Protein AF-0000000075576010 (afdb_homodimer)

Structure (mmCIF, N/CA/C/O backbone):
data_AF-0000000075576010-model_v1
#
loop_
_entity.id
_entity.type
_entity.pdbx_description
1 polymer 'Transcriptional regulator'
#
loop_
_atom_site.group_PDB
_atom_site.id
_atom_site.type_symbol
_atom_site.label_atom_id
_atom_site.label_alt_id
_atom_site.label_comp_id
_atom_site.label_asym_id
_atom_site.label_entity_id
_atom_site.label_seq_id
_atom_site.pdbx_PDB_ins_code
_atom_site.Cartn_x
_atom_site.Cartn_y
_atom_site.Cartn_z
_atom_site.occupancy
_atom_site.B_iso_or_equiv
_atom_site.auth_seq_id
_atom_site.auth_comp_id
_atom_site.auth_asym_id
_atom_site.auth_atom_id
_atom_site.pdbx_PDB_model_num
ATOM 1 N N . MET A 1 1 ? 35.625 12.258 17.938 1 44.53 1 MET A N 1
ATOM 2 C CA . MET A 1 1 ? 35.469 13.68 17.641 1 44.53 1 MET A CA 1
ATOM 3 C C . MET A 1 1 ? 34.75 13.867 16.281 1 44.53 1 MET A C 1
ATOM 5 O O . MET A 1 1 ? 34 14.805 16.109 1 44.53 1 MET A O 1
ATOM 9 N N . SER A 1 2 ? 35.25 13.086 15.227 1 54.44 2 SER A N 1
ATOM 10 C CA . SER A 1 2 ? 34.844 13.023 13.82 1 54.44 2 SER A CA 1
ATOM 11 C C . SER A 1 2 ? 33.406 12.539 13.68 1 54.44 2 SER A C 1
ATOM 13 O O . SER A 1 2 ? 32.656 13.023 12.828 1 54.44 2 SER A O 1
ATOM 15 N N . ASP A 1 3 ? 33.062 11.555 14.578 1 61.44 3 ASP A N 1
ATOM 16 C CA . ASP A 1 3 ? 31.766 10.906 14.555 1 61.44 3 ASP A CA 1
ATOM 17 C C . ASP A 1 3 ? 30.656 11.891 14.906 1 61.44 3 ASP A C 1
ATOM 19 O O . ASP A 1 3 ? 29.562 11.836 14.328 1 61.44 3 ASP A O 1
ATOM 23 N N . VAL A 1 4 ? 31.062 12.898 15.547 1 81.44 4 VAL A N 1
ATOM 24 C CA . VAL A 1 4 ? 30.125 13.891 16.094 1 81.44 4 VAL A CA 1
ATOM 25 C C . VAL A 1 4 ? 29.875 14.984 15.055 1 81.44 4 VAL A C 1
ATOM 27 O O . VAL A 1 4 ? 28.75 15.484 14.93 1 81.44 4 VAL A O 1
ATOM 30 N N . LEU A 1 5 ? 30.922 15.133 14.172 1 90.31 5 LEU A N 1
ATOM 31 C CA . LEU A 1 5 ? 30.797 16.266 13.273 1 90.31 5 LEU A CA 1
ATOM 32 C C . LEU A 1 5 ? 29.812 15.977 12.156 1 90.31 5 LEU A C 1
ATOM 34 O O . LEU A 1 5 ? 29 16.828 11.789 1 90.31 5 LEU A O 1
ATOM 38 N N . TYR A 1 6 ? 29.891 14.773 11.609 1 93.25 6 TYR A N 1
ATOM 39 C CA . TYR A 1 6 ? 28.984 14.453 10.516 1 93.25 6 TYR A CA 1
ATOM 40 C C . TYR A 1 6 ? 27.531 14.531 10.969 1 93.25 6 TYR A C 1
ATOM 42 O O . TYR A 1 6 ? 26.656 14.953 10.211 1 93.25 6 TYR A O 1
ATOM 50 N N . LEU A 1 7 ? 27.281 14.148 12.164 1 94.44 7 LEU A N 1
ATOM 51 C CA . LEU A 1 7 ? 25.922 14.219 12.695 1 94.44 7 LEU A CA 1
ATOM 52 C C . LEU A 1 7 ? 25.469 15.672 12.828 1 94.44 7 LEU A C 1
ATOM 54 O O . LEU A 1 7 ? 24.297 15.977 12.609 1 94.44 7 LEU A O 1
ATOM 58 N N . ALA A 1 8 ? 26.406 16.469 13.227 1 95.62 8 ALA A N 1
ATOM 59 C CA . ALA A 1 8 ? 26.094 17.891 13.336 1 95.62 8 ALA A CA 1
ATOM 60 C C . ALA A 1 8 ? 25.734 18.469 11.969 1 95.62 8 ALA A C 1
ATOM 62 O O . ALA A 1 8 ? 24.828 19.297 11.859 1 95.62 8 ALA A O 1
ATOM 63 N N . ILE A 1 9 ? 26.438 18.094 11.031 1 96.56 9 ILE A N 1
ATOM 64 C CA . ILE A 1 9 ? 26.172 18.562 9.672 1 96.56 9 ILE A CA 1
ATOM 65 C C . ILE A 1 9 ? 24.812 18.047 9.211 1 96.56 9 ILE A C 1
ATOM 67 O O . ILE A 1 9 ? 24.016 18.797 8.625 1 96.56 9 ILE A O 1
ATOM 71 N N . VAL A 1 10 ? 24.547 16.781 9.461 1 96.06 10 VAL A N 1
ATOM 72 C CA . VAL A 1 10 ? 23.25 16.203 9.133 1 96.06 10 VAL A CA 1
ATOM 73 C C . VAL A 1 10 ? 22.141 17.031 9.773 1 96.06 10 VAL A C 1
ATOM 75 O O . VAL A 1 10 ? 21.172 17.406 9.109 1 96.06 10 VAL A O 1
ATOM 78 N N . ALA A 1 11 ? 22.328 17.328 11.039 1 95.56 11 ALA A N 1
ATOM 79 C CA . ALA A 1 11 ? 21.328 18.094 11.773 1 95.56 11 ALA A CA 1
ATOM 80 C C . ALA A 1 11 ? 21.125 19.469 11.148 1 95.56 11 ALA A C 1
ATOM 82 O O . ALA A 1 11 ? 20 19.953 11.023 1 95.56 11 ALA A O 1
ATOM 83 N N . SER A 1 12 ? 22.188 20.062 10.828 1 96.31 12 SER A N 1
ATOM 84 C CA . SER A 1 12 ? 22.141 21.391 10.227 1 96.31 12 SER A CA 1
ATOM 85 C C . SER A 1 12 ? 21.375 21.375 8.906 1 96.31 12 SER A C 1
ATOM 87 O O . SER A 1 12 ? 20.484 22.203 8.688 1 96.31 12 SER A O 1
ATOM 89 N N . LEU A 1 13 ? 21.719 20.453 8.102 1 96.44 13 LEU A N 1
ATOM 90 C CA . LEU A 1 13 ? 21.078 20.375 6.789 1 96.44 13 LEU A CA 1
ATOM 91 C C . LEU A 1 13 ? 19.609 20 6.926 1 96.44 13 LEU A C 1
ATOM 93 O O . LEU A 1 13 ? 18.75 20.531 6.215 1 96.44 13 LEU A O 1
ATOM 97 N N . LYS A 1 14 ? 19.328 19.094 7.797 1 94.5 14 LYS A N 1
ATOM 98 C CA . LYS A 1 14 ? 17.938 18.75 8.062 1 94.5 14 LYS A CA 1
ATOM 99 C C . LYS A 1 14 ? 17.141 19.969 8.508 1 94.5 14 LYS A C 1
ATOM 101 O O . LYS A 1 14 ? 16 20.172 8.07 1 94.5 14 LYS A O 1
ATOM 106 N N . ASP A 1 15 ? 17.75 20.719 9.32 1 94.56 15 ASP A N 1
ATOM 107 C CA . ASP A 1 15 ? 17.109 21.922 9.812 1 94.56 15 ASP A CA 1
ATOM 108 C C . ASP A 1 15 ? 16.781 22.891 8.664 1 94.56 15 ASP A C 1
ATOM 110 O O . ASP A 1 15 ? 15.703 23.469 8.625 1 94.56 15 ASP A O 1
ATOM 114 N N . LYS A 1 16 ? 17.719 23 7.789 1 95.25 16 LYS A N 1
ATOM 115 C CA . LYS A 1 16 ? 17.5 23.859 6.629 1 95.25 16 LYS A CA 1
ATOM 116 C C . LYS A 1 16 ? 16.328 23.344 5.785 1 95.25 16 LYS A C 1
ATOM 118 O O . LYS A 1 16 ? 15.539 24.141 5.262 1 95.25 16 LYS A O 1
ATOM 123 N N . ILE A 1 17 ? 16.188 22.094 5.676 1 93.5 17 ILE A N 1
ATOM 124 C CA . ILE A 1 17 ? 15.117 21.469 4.898 1 93.5 17 ILE A CA 1
ATOM 125 C C . ILE A 1 17 ? 13.789 21.656 5.625 1 93.5 17 ILE A C 1
ATOM 127 O O . ILE A 1 17 ? 12.797 22.078 5.023 1 93.5 17 ILE A O 1
ATOM 131 N N . LEU A 1 18 ? 13.805 21.469 6.906 1 90 18 LEU A N 1
ATOM 132 C CA . LEU A 1 18 ? 12.594 21.516 7.711 1 90 18 LEU A CA 1
ATOM 133 C C . LEU A 1 18 ? 12.07 22.953 7.816 1 90 18 LEU A C 1
ATOM 135 O O . LEU A 1 18 ? 10.859 23.172 7.906 1 90 18 LEU A O 1
ATOM 139 N N . LYS A 1 19 ? 12.977 23.875 7.758 1 90.56 19 LYS A N 1
ATOM 140 C CA . LYS A 1 19 ? 12.602 25.281 7.859 1 90.56 19 LYS A CA 1
ATOM 141 C C . LYS A 1 19 ? 12.352 25.891 6.48 1 90.56 19 LYS A C 1
ATOM 143 O O . LYS A 1 19 ? 12.188 27.109 6.352 1 90.56 19 LYS A O 1
ATOM 148 N N . SER A 1 20 ? 12.414 25.078 5.496 1 89.25 20 SER A N 1
ATOM 149 C CA . SER A 1 20 ? 12.102 25.438 4.117 1 89.25 20 SER A CA 1
ATOM 150 C C . SER A 1 20 ? 13.148 26.391 3.547 1 89.25 20 SER A C 1
ATOM 152 O O . SER A 1 20 ? 12.859 27.141 2.611 1 89.25 20 SER A O 1
ATOM 154 N N . GLN A 1 21 ? 14.234 26.438 4.191 1 93.25 21 GLN A N 1
ATOM 155 C CA . GLN A 1 21 ? 15.352 27.141 3.568 1 93.25 21 GLN A CA 1
ATOM 156 C C . GLN A 1 21 ? 15.867 26.375 2.35 1 93.25 21 GLN A C 1
ATOM 158 O O . GLN A 1 21 ? 16.328 26.984 1.385 1 93.25 21 GLN A O 1
ATOM 163 N N . LEU A 1 22 ? 15.859 25.125 2.473 1 94.25 22 LEU A N 1
ATOM 164 C CA . LEU A 1 22 ? 16 24.203 1.356 1 94.25 22 LEU A CA 1
ATOM 165 C C . LEU A 1 22 ? 14.68 23.531 1.029 1 94.25 22 LEU A C 1
ATOM 167 O O . LEU A 1 22 ? 14.148 22.766 1.838 1 94.25 22 LEU A O 1
ATOM 171 N N . LYS A 1 23 ? 14.195 23.781 -0.132 1 91.75 23 LYS A N 1
ATOM 172 C CA . LYS A 1 23 ? 12.883 23.266 -0.519 1 91.75 23 LYS A CA 1
ATOM 173 C C . LYS A 1 23 ? 13.016 21.984 -1.332 1 91.75 23 LYS A C 1
ATOM 175 O O . LYS A 1 23 ? 14.062 21.734 -1.933 1 91.75 23 LYS A O 1
ATOM 180 N N . PRO A 1 24 ? 11.945 21.234 -1.311 1 90.19 24 PRO A N 1
ATOM 181 C CA . PRO A 1 24 ? 11.977 20.047 -2.17 1 90.19 24 PRO A CA 1
ATOM 182 C C . PRO A 1 24 ? 12.383 20.375 -3.605 1 90.19 24 PRO A C 1
ATOM 184 O O . PRO A 1 24 ? 11.859 21.312 -4.199 1 90.19 24 PRO A O 1
ATOM 187 N N . GLY A 1 25 ? 13.305 19.641 -4.039 1 91.69 25 GLY A N 1
ATOM 188 C CA . GLY A 1 25 ? 13.781 19.844 -5.398 1 91.69 25 GLY A CA 1
ATOM 189 C C . GLY A 1 25 ? 15.031 20.703 -5.477 1 91.69 25 GLY A C 1
ATOM 190 O O . GLY A 1 25 ? 15.719 20.719 -6.496 1 91.69 25 GLY A O 1
ATOM 191 N N . ASP A 1 26 ? 15.32 21.391 -4.473 1 95.12 26 ASP A N 1
ATOM 192 C CA . ASP A 1 26 ? 16.484 22.266 -4.469 1 95.12 26 ASP A CA 1
ATOM 193 C C . ASP A 1 26 ? 17.781 21.453 -4.527 1 95.12 26 ASP A C 1
ATOM 195 O O . ASP A 1 26 ? 17.859 20.375 -3.953 1 95.12 26 ASP A O 1
ATOM 199 N N . MET A 1 27 ? 18.812 22.016 -5.133 1 96.25 27 MET A N 1
ATOM 200 C CA . MET A 1 27 ? 20.156 21.438 -5.137 1 96.25 27 MET A CA 1
ATOM 201 C C . MET A 1 27 ? 20.938 21.906 -3.92 1 96.25 27 MET A C 1
ATOM 203 O O . MET A 1 27 ? 20.922 23.094 -3.578 1 96.25 27 MET A O 1
ATOM 207 N N . LEU A 1 28 ? 21.562 20.984 -3.303 1 97.44 28 LEU A N 1
ATOM 208 C CA . LEU A 1 28 ? 22.469 21.344 -2.227 1 97.44 28 LEU A CA 1
ATOM 209 C C . LEU A 1 28 ? 23.766 21.938 -2.783 1 97.44 28 LEU A C 1
ATOM 211 O O . LEU A 1 28 ? 24.094 21.734 -3.953 1 97.44 28 LEU A O 1
ATOM 215 N N . ASN A 1 29 ? 24.406 22.609 -1.889 1 96.31 29 ASN A N 1
ATOM 216 C CA . ASN A 1 29 ? 25.75 23.047 -2.236 1 96.31 29 ASN A CA 1
ATOM 217 C C . ASN A 1 29 ? 26.656 21.875 -2.588 1 96.31 29 ASN A C 1
ATOM 219 O O . ASN A 1 29 ? 26.438 20.766 -2.113 1 96.31 29 ASN A O 1
ATOM 223 N N . SER A 1 30 ? 27.625 22.172 -3.402 1 95.62 30 SER A N 1
ATOM 224 C CA . SER A 1 30 ? 28.578 21.125 -3.777 1 95.62 30 SER A CA 1
ATOM 225 C C . SER A 1 30 ? 29.312 20.578 -2.557 1 95.62 30 SER A C 1
ATOM 227 O O . SER A 1 30 ? 29.359 21.234 -1.515 1 95.62 30 SER A O 1
ATOM 229 N N . GLU A 1 31 ? 29.859 19.391 -2.74 1 95.81 31 GLU A N 1
ATOM 230 C CA . GLU A 1 31 ? 30.625 18.812 -1.652 1 95.81 31 GLU A CA 1
ATOM 231 C C . GLU A 1 31 ? 31.766 19.734 -1.219 1 95.81 31 GLU A C 1
ATOM 233 O O . GLU A 1 31 ? 32 19.906 -0.023 1 95.81 31 GLU A O 1
ATOM 238 N N . THR A 1 32 ? 32.438 20.391 -2.197 1 95.94 32 THR A N 1
ATOM 239 C CA . THR A 1 32 ? 33.531 21.312 -1.904 1 95.94 32 THR A CA 1
ATOM 240 C C . THR A 1 32 ? 33 22.516 -1.105 1 95.94 32 THR A C 1
ATOM 242 O O . THR A 1 32 ? 33.625 22.906 -0.116 1 95.94 32 THR A O 1
ATOM 245 N N . SER A 1 33 ? 31.953 23.094 -1.519 1 97.25 33 SER A N 1
ATOM 246 C CA . SER A 1 33 ? 31.359 24.234 -0.817 1 97.25 33 SER A CA 1
ATOM 247 C C . SER A 1 33 ? 30.953 23.844 0.6 1 97.25 33 SER A C 1
ATOM 249 O O . SER A 1 33 ? 31.156 24.625 1.54 1 97.25 33 SER A O 1
ATOM 251 N N . LEU A 1 34 ? 30.344 22.688 0.736 1 97.5 34 LEU A N 1
ATOM 252 C CA . LEU A 1 34 ? 29.938 22.203 2.053 1 97.5 34 LEU A CA 1
ATOM 253 C C . LEU A 1 34 ? 31.141 22 2.963 1 97.5 34 LEU A C 1
ATOM 255 O O . LEU A 1 34 ? 31.062 22.266 4.164 1 97.5 34 LEU A O 1
ATOM 259 N N . MET A 1 35 ? 32.219 21.438 2.359 1 97.19 35 MET A N 1
ATOM 260 C CA . MET A 1 35 ? 33.438 21.297 3.121 1 97.19 35 MET A CA 1
ATOM 261 C C . MET A 1 35 ? 33.875 22.625 3.727 1 97.19 35 MET A C 1
ATOM 263 O O . MET A 1 35 ? 34.219 22.688 4.902 1 97.19 35 MET A O 1
ATOM 267 N N . ASN A 1 36 ? 33.812 23.688 2.932 1 97.44 36 ASN A N 1
ATOM 268 C CA . ASN A 1 36 ? 34.188 25.016 3.395 1 97.44 36 ASN A CA 1
ATOM 269 C C . ASN A 1 36 ? 33.188 25.547 4.43 1 97.44 36 ASN A C 1
ATOM 271 O O . ASN A 1 36 ? 33.594 26.094 5.453 1 97.44 36 ASN A O 1
ATOM 275 N N . GLU A 1 37 ? 31.953 25.359 4.191 1 96.44 37 GLU A N 1
ATOM 276 C CA . GLU A 1 37 ? 30.891 25.875 5.059 1 96.44 37 GLU A CA 1
ATOM 277 C C . GLU A 1 37 ? 30.969 25.25 6.445 1 96.44 37 GLU A C 1
ATOM 279 O O . GLU A 1 37 ? 30.75 25.922 7.453 1 96.44 37 GLU A O 1
ATOM 284 N N . TYR A 1 38 ? 31.312 23.969 6.441 1 96.56 38 TYR A N 1
ATOM 285 C CA . TYR A 1 38 ? 31.234 23.25 7.715 1 96.56 38 TYR A CA 1
ATOM 286 C C . TYR A 1 38 ? 32.625 22.938 8.234 1 96.56 38 TYR A C 1
ATOM 288 O O . TYR A 1 38 ? 32.781 22.281 9.273 1 96.56 38 TYR A O 1
ATOM 296 N N . SER A 1 39 ? 33.656 23.328 7.508 1 96.25 39 SER A N 1
ATOM 297 C CA . SER A 1 39 ? 35.031 23.031 7.883 1 96.25 39 SER A CA 1
ATOM 298 C C . SER A 1 39 ? 35.25 21.547 8.188 1 96.25 39 SER A C 1
ATOM 300 O O . SER A 1 39 ? 35.75 21.188 9.25 1 96.25 39 SER A O 1
ATOM 302 N N . ALA A 1 40 ? 34.844 20.781 7.246 1 96.5 40 ALA A N 1
ATOM 303 C CA . ALA A 1 40 ? 34.875 19.328 7.402 1 96.5 40 ALA A CA 1
ATOM 304 C C . ALA A 1 40 ? 35.562 18.672 6.195 1 96.5 40 ALA A C 1
ATOM 306 O O . ALA A 1 40 ? 35.562 19.25 5.105 1 96.5 40 ALA A O 1
ATOM 307 N N . SER A 1 41 ? 36.031 17.547 6.41 1 95.38 41 SER A N 1
ATOM 308 C CA . SER A 1 41 ? 36.688 16.797 5.344 1 95.38 41 SER A CA 1
ATOM 309 C C . SER A 1 41 ? 35.656 16.219 4.363 1 95.38 41 SER A C 1
ATOM 311 O O . SER A 1 41 ? 34.469 16.188 4.66 1 95.38 41 SER A O 1
ATOM 313 N N . ARG A 1 42 ? 36.219 15.812 3.184 1 94.56 42 ARG A N 1
ATOM 314 C CA . ARG A 1 42 ? 35.375 15.195 2.164 1 94.56 42 ARG A CA 1
ATOM 315 C C . ARG A 1 42 ? 34.719 13.938 2.697 1 94.56 42 ARG A C 1
ATOM 317 O O . ARG A 1 42 ? 33.531 13.688 2.42 1 94.56 42 ARG A O 1
ATOM 324 N N . MET A 1 43 ? 35.406 13.234 3.404 1 93.94 43 MET A N 1
ATOM 325 C CA . MET A 1 43 ? 34.875 11.984 3.955 1 93.94 43 MET A CA 1
ATOM 326 C C . MET A 1 43 ? 33.719 12.266 4.914 1 93.94 43 MET A C 1
ATOM 328 O O . MET A 1 43 ? 32.719 11.547 4.902 1 93.94 43 MET A O 1
ATOM 332 N N . THR A 1 44 ? 33.844 13.234 5.707 1 94.19 44 THR A N 1
ATOM 333 C CA . THR A 1 44 ? 32.812 13.617 6.668 1 94.19 44 THR A CA 1
ATOM 334 C C . THR A 1 44 ? 31.547 14.102 5.949 1 94.19 44 THR A C 1
ATOM 336 O O . THR A 1 44 ? 30.438 13.695 6.293 1 94.19 44 THR A O 1
ATOM 339 N N . ILE A 1 45 ? 31.766 14.961 4.949 1 96.25 45 ILE A N 1
ATOM 340 C CA . ILE A 1 45 ? 30.641 15.484 4.172 1 96.25 45 ILE A CA 1
ATOM 341 C C . ILE A 1 45 ? 29.906 14.328 3.5 1 96.25 45 ILE A C 1
ATOM 343 O O . ILE A 1 45 ? 28.672 14.25 3.559 1 96.25 45 ILE A O 1
ATOM 347 N N . ARG A 1 46 ? 30.641 13.438 2.984 1 92.75 46 ARG A N 1
ATOM 348 C CA . ARG A 1 46 ? 30.031 12.312 2.281 1 92.75 46 ARG A CA 1
ATOM 349 C C . ARG A 1 46 ? 29.25 11.422 3.244 1 92.75 46 ARG A C 1
ATOM 351 O O . ARG A 1 46 ? 28.188 10.906 2.898 1 92.75 46 ARG A O 1
ATOM 358 N N . LYS A 1 47 ? 29.766 11.234 4.34 1 92.75 47 LYS A N 1
ATOM 359 C CA . LYS A 1 47 ? 29.047 10.469 5.355 1 92.75 47 LYS A CA 1
ATOM 360 C C . LYS A 1 47 ? 27.719 11.141 5.715 1 92.75 47 LYS A C 1
ATOM 362 O O . LYS A 1 47 ? 26.688 10.477 5.855 1 92.75 47 LYS A O 1
ATOM 367 N N . SER A 1 48 ? 27.812 12.438 5.875 1 95.94 48 SER A N 1
ATOM 368 C CA . SER A 1 48 ? 26.625 13.195 6.195 1 95.94 48 SER A CA 1
ATOM 369 C C . SER A 1 48 ? 25.578 13.086 5.086 1 95.94 48 SER A C 1
ATOM 371 O O . SER A 1 48 ? 24.406 12.836 5.355 1 95.94 48 SER A O 1
ATOM 373 N N . LEU A 1 49 ? 26.062 13.242 3.934 1 95.12 49 LEU A N 1
ATOM 374 C CA . LEU A 1 49 ? 25.156 13.195 2.785 1 95.12 49 LEU A CA 1
ATOM 375 C C . LEU A 1 49 ? 24.578 11.797 2.609 1 95.12 49 LEU A C 1
ATOM 377 O O . LEU A 1 49 ? 23.406 11.648 2.248 1 95.12 49 LEU A O 1
ATOM 381 N N . SER A 1 50 ? 25.359 10.852 2.877 1 89.62 50 SER A N 1
ATOM 382 C CA . SER A 1 50 ? 24.875 9.469 2.801 1 89.62 50 SER A CA 1
ATOM 383 C C . SER A 1 50 ? 23.766 9.211 3.814 1 89.62 50 SER A C 1
ATOM 385 O O . SER A 1 50 ? 22.766 8.594 3.486 1 89.62 50 SER A O 1
ATOM 387 N N . LEU A 1 51 ? 23.984 9.703 4.953 1 89.75 51 LEU A N 1
ATOM 388 C CA . LEU A 1 51 ? 22.969 9.516 5.988 1 89.75 51 LEU A CA 1
ATOM 389 C C . LEU A 1 51 ? 21.688 10.234 5.617 1 89.75 51 LEU A C 1
ATOM 391 O O . LEU A 1 51 ? 20.594 9.68 5.77 1 89.75 51 LEU A O 1
ATOM 395 N N . LEU A 1 52 ? 21.797 11.453 5.152 1 93.56 52 LEU A N 1
ATOM 396 C CA . LEU A 1 52 ? 20.641 12.219 4.734 1 93.56 52 LEU A CA 1
ATOM 397 C C . LEU A 1 52 ? 19.875 11.5 3.623 1 93.56 52 LEU A C 1
ATOM 399 O O . LEU A 1 52 ? 18.641 11.5 3.604 1 93.56 52 LEU A O 1
ATOM 403 N N . SER A 1 53 ? 20.641 10.938 2.768 1 90.75 53 SER A N 1
ATOM 404 C CA . SER A 1 53 ? 20.047 10.195 1.663 1 90.75 53 SER A CA 1
ATOM 405 C C . SER A 1 53 ? 19.328 8.945 2.162 1 90.75 53 SER A C 1
ATOM 407 O O . SER A 1 53 ? 18.188 8.68 1.768 1 90.75 53 SER A O 1
ATOM 409 N N . ASN A 1 54 ? 19.969 8.312 3.006 1 83.31 54 ASN A N 1
ATOM 410 C CA . ASN A 1 54 ? 19.391 7.105 3.572 1 83.31 54 ASN A CA 1
ATOM 411 C C . ASN A 1 54 ? 18.094 7.414 4.324 1 83.31 54 ASN A C 1
ATOM 413 O O . ASN A 1 54 ? 17.156 6.605 4.32 1 83.31 54 ASN A O 1
ATOM 417 N N . GLU A 1 55 ? 18.109 8.531 4.875 1 86.06 55 GLU A N 1
ATOM 418 C CA . GLU A 1 55 ? 16.938 8.906 5.66 1 86.06 55 GLU A CA 1
ATOM 419 C C . GLU A 1 55 ? 15.852 9.516 4.773 1 86.06 55 GLU A C 1
ATOM 421 O O . GLU A 1 55 ? 14.758 9.844 5.254 1 86.06 55 GLU A O 1
ATOM 426 N N . GLY A 1 56 ? 16.188 9.758 3.537 1 88.69 56 GLY A N 1
ATOM 427 C CA . GLY A 1 56 ? 15.172 10.164 2.58 1 88.69 56 GLY A CA 1
ATOM 428 C C . GLY A 1 56 ? 15.047 11.672 2.439 1 88.69 56 GLY A C 1
ATOM 429 O O . GLY A 1 56 ? 14.062 12.172 1.895 1 88.69 56 GLY A O 1
ATOM 430 N N . TYR A 1 57 ? 15.984 12.375 2.938 1 92.44 57 TYR A N 1
ATOM 431 C CA . TYR A 1 57 ? 15.914 13.828 2.861 1 92.44 57 TYR A CA 1
ATOM 432 C C . TYR A 1 57 ? 16.438 14.336 1.525 1 92.44 57 TYR A C 1
ATOM 434 O O . TYR A 1 57 ? 15.969 15.344 0.999 1 92.44 57 TYR A O 1
ATOM 442 N N . ILE A 1 58 ? 17.438 13.609 1.011 1 94.12 58 ILE A N 1
ATOM 443 C CA . ILE A 1 58 ? 18.047 14.047 -0.244 1 94.12 58 ILE A CA 1
ATOM 444 C C . ILE A 1 58 ? 18.281 12.844 -1.147 1 94.12 58 ILE A C 1
ATOM 446 O O . ILE A 1 58 ? 18.125 11.695 -0.721 1 94.12 58 ILE A O 1
ATOM 450 N N . TYR A 1 59 ? 18.562 13.125 -2.375 1 90.5 59 TYR A N 1
ATOM 451 C CA . TYR A 1 59 ? 19.016 12.117 -3.322 1 90.5 59 TYR A CA 1
ATOM 452 C C . TYR A 1 59 ? 20.141 12.664 -4.195 1 90.5 59 TYR A C 1
ATOM 454 O O . TYR A 1 59 ? 20.25 13.875 -4.395 1 90.5 59 TYR A O 1
ATOM 462 N N . SER A 1 60 ? 20.953 11.727 -4.66 1 91.12 60 SER A N 1
ATOM 463 C CA . SER A 1 60 ? 22.125 12.109 -5.434 1 91.12 60 SER A CA 1
ATOM 464 C C . SER A 1 60 ? 21.938 11.789 -6.914 1 91.12 60 SER A C 1
ATOM 466 O O . SER A 1 60 ? 21.391 10.742 -7.266 1 91.12 60 SER A O 1
ATOM 468 N N . VAL A 1 61 ? 22.328 12.672 -7.676 1 87.25 61 VAL A N 1
ATOM 469 C CA . VAL A 1 61 ? 22.391 12.445 -9.117 1 87.25 61 VAL A CA 1
ATOM 470 C C . VAL A 1 61 ? 23.844 12.508 -9.586 1 87.25 61 VAL A C 1
ATOM 472 O O . VAL A 1 61 ? 24.5 13.539 -9.461 1 87.25 61 VAL A O 1
ATOM 475 N N . PRO A 1 62 ? 24.266 11.359 -10.062 1 83.25 62 PRO A N 1
ATOM 476 C CA . PRO A 1 62 ? 25.656 11.336 -10.523 1 83.25 62 PRO A CA 1
ATOM 477 C C . PRO A 1 62 ? 25.969 12.469 -11.5 1 83.25 62 PRO A C 1
ATOM 479 O O . PRO A 1 62 ? 25.203 12.719 -12.438 1 83.25 62 PRO A O 1
ATOM 482 N N . GLY A 1 63 ? 27.078 13.031 -11.242 1 85.94 63 GLY A N 1
ATOM 483 C CA . GLY A 1 63 ? 27.578 14.078 -12.125 1 85.94 63 GLY A CA 1
ATOM 484 C C . GLY A 1 63 ? 26.844 15.398 -11.953 1 85.94 63 GLY A C 1
ATOM 485 O O . GLY A 1 63 ? 27.219 16.406 -12.57 1 85.94 63 GLY A O 1
ATOM 486 N N . LYS A 1 64 ? 25.828 15.5 -11.227 1 90.5 64 LYS A N 1
ATOM 487 C CA . LYS A 1 64 ? 25.047 16.734 -11.062 1 90.5 64 LYS A CA 1
ATOM 488 C C . LYS A 1 64 ? 25.125 17.234 -9.625 1 90.5 64 LYS A C 1
ATOM 490 O O . LYS A 1 64 ? 25.516 18.375 -9.375 1 90.5 64 LYS A O 1
ATOM 495 N N . GLY A 1 65 ? 24.797 16.312 -8.68 1 94.12 65 GLY A N 1
ATOM 496 C CA . GLY A 1 65 ? 24.859 16.75 -7.293 1 94.12 65 GLY A CA 1
ATOM 497 C C . GLY A 1 65 ? 23.781 16.125 -6.422 1 94.12 65 GLY A C 1
ATOM 498 O O . GLY A 1 65 ? 23.25 15.07 -6.754 1 94.12 65 GLY A O 1
ATOM 499 N N . ASN A 1 66 ? 23.594 16.75 -5.207 1 96.12 66 ASN A N 1
ATOM 500 C CA . ASN A 1 66 ? 22.594 16.297 -4.242 1 96.12 66 ASN A CA 1
ATOM 501 C C . ASN A 1 66 ? 21.375 17.219 -4.23 1 96.12 66 ASN A C 1
ATOM 503 O O . ASN A 1 66 ? 21.516 18.438 -4.285 1 96.12 66 ASN A O 1
ATOM 507 N N . PHE A 1 67 ? 20.25 16.625 -4.18 1 96.12 67 PHE A N 1
ATOM 508 C CA . PHE A 1 67 ? 19 17.375 -4.238 1 96.12 67 PHE A CA 1
ATOM 509 C C . PHE A 1 67 ? 18.094 17 -3.076 1 96.12 67 PHE A C 1
ATOM 511 O O . PHE A 1 67 ? 18.094 15.859 -2.619 1 96.12 67 PHE A O 1
ATOM 518 N N . VAL A 1 68 ? 17.281 17.984 -2.645 1 95.25 68 VAL A N 1
ATOM 519 C CA . VAL A 1 68 ? 16.281 17.688 -1.615 1 95.25 68 VAL A CA 1
ATOM 520 C C . VAL A 1 68 ? 15.156 16.844 -2.211 1 95.25 68 VAL A C 1
ATOM 522 O O . VAL A 1 68 ? 14.648 17.156 -3.287 1 95.25 68 VAL A O 1
ATOM 525 N N . CYS A 1 69 ? 14.758 15.812 -1.522 1 92.62 69 CYS A N 1
ATOM 526 C CA . CYS A 1 69 ? 13.688 14.93 -1.973 1 92.62 69 CYS A CA 1
ATOM 527 C C . CYS A 1 69 ? 12.344 15.656 -1.964 1 92.62 69 CYS A C 1
ATOM 529 O O . CYS A 1 69 ? 12.164 16.625 -1.229 1 92.62 69 CYS A O 1
ATOM 531 N N . LYS A 1 70 ? 11.492 15.195 -2.871 1 89.25 70 LYS A N 1
ATOM 532 C CA . LYS A 1 70 ? 10.102 15.641 -2.908 1 89.25 70 LYS A CA 1
ATOM 533 C C . LYS A 1 70 ? 9.156 14.547 -2.414 1 89.25 70 LYS A C 1
ATOM 535 O O . LYS A 1 70 ? 8.711 13.703 -3.197 1 89.25 70 LYS A O 1
ATOM 540 N N . PRO A 1 71 ? 8.836 14.5 -1.148 1 87.69 71 PRO A N 1
ATOM 541 C CA . PRO A 1 71 ? 7.93 13.469 -0.648 1 87.69 71 PRO A CA 1
ATOM 542 C C . PRO A 1 71 ? 6.562 13.508 -1.32 1 87.69 71 PRO A C 1
ATOM 544 O O . PRO A 1 71 ? 6.082 14.578 -1.69 1 87.69 71 PRO A O 1
ATOM 547 N N . GLU A 1 72 ? 5.996 12.367 -1.566 1 87.56 72 GLU A N 1
ATOM 548 C CA . GLU A 1 72 ? 4.637 12.266 -2.078 1 87.56 72 GLU A CA 1
ATOM 549 C C . GLU A 1 72 ? 3.611 12.406 -0.956 1 87.56 72 GLU A C 1
ATOM 551 O O . GLU A 1 72 ? 3.131 11.406 -0.418 1 87.56 72 GLU A O 1
ATOM 556 N N . VAL A 1 73 ? 3.129 13.508 -0.752 1 89.5 73 VAL A N 1
ATOM 557 C CA . VAL A 1 73 ? 2.312 13.789 0.425 1 89.5 73 VAL A CA 1
ATOM 558 C C . VAL A 1 73 ? 0.878 13.328 0.182 1 89.5 73 VAL A C 1
ATOM 560 O O . VAL A 1 73 ? 0.097 13.188 1.126 1 89.5 73 VAL A O 1
ATOM 563 N N . ASP A 1 74 ? 0.501 13.016 -1.028 1 89.69 74 ASP A N 1
ATOM 564 C CA . ASP A 1 74 ? -0.881 12.688 -1.363 1 89.69 74 ASP A CA 1
ATOM 565 C C . ASP A 1 74 ? -1.074 11.18 -1.491 1 89.69 74 ASP A C 1
ATOM 567 O O . ASP A 1 74 ? -2.16 10.719 -1.847 1 89.69 74 ASP A O 1
ATOM 571 N N . ILE A 1 75 ? -0.06 10.492 -1.19 1 90.5 75 ILE A N 1
ATOM 572 C CA . ILE A 1 75 ? -0.124 9.062 -1.437 1 90.5 75 ILE A CA 1
ATOM 573 C C . ILE A 1 75 ? -0.066 8.305 -0.11 1 90.5 75 ILE A C 1
ATOM 575 O O . ILE A 1 75 ? 0.78 8.594 0.739 1 90.5 75 ILE A O 1
ATOM 579 N N . PHE A 1 76 ? -1.006 7.406 0.004 1 92.62 76 PHE A N 1
ATOM 580 C CA . PHE A 1 76 ? -0.978 6.434 1.089 1 92.62 76 PHE A CA 1
ATOM 581 C C . PHE A 1 76 ? -0.486 5.078 0.59 1 92.62 76 PHE A C 1
ATOM 583 O O . PHE A 1 76 ? -0.822 4.66 -0.52 1 92.62 76 PHE A O 1
ATOM 590 N N . GLN A 1 77 ? 0.235 4.469 1.443 1 90.75 77 GLN A N 1
ATOM 591 C CA . GLN A 1 77 ? 0.722 3.135 1.115 1 90.75 77 GLN A CA 1
ATOM 592 C C . GLN A 1 77 ? 0.385 2.141 2.223 1 90.75 77 GLN A C 1
ATOM 594 O O . GLN A 1 77 ? 0.361 2.5 3.402 1 90.75 77 GLN A O 1
ATOM 599 N N . PHE A 1 78 ? 0.124 0.965 1.73 1 87.88 78 PHE A N 1
ATOM 600 C CA . PHE A 1 78 ? -0.072 -0.089 2.719 1 87.88 78 PHE A CA 1
ATOM 601 C C . PHE A 1 78 ? 0.534 -1.402 2.238 1 87.88 78 PHE A C 1
ATOM 603 O O . PHE A 1 78 ? 0.708 -1.607 1.034 1 87.88 78 PHE A O 1
ATOM 610 N N . LYS A 1 79 ? 0.885 -2.146 3.221 1 87.5 79 LYS A N 1
ATOM 611 C CA . LYS A 1 79 ? 1.23 -3.555 3.043 1 87.5 79 LYS A CA 1
ATOM 612 C C . LYS A 1 79 ? 0.157 -4.465 3.635 1 87.5 79 LYS A C 1
ATOM 614 O O . LYS A 1 79 ? -0.344 -4.207 4.73 1 87.5 79 LYS A O 1
ATOM 619 N N . PHE A 1 80 ? -0.201 -5.355 2.791 1 90.06 80 PHE A N 1
ATOM 620 C CA . PHE A 1 80 ? -1.315 -6.211 3.178 1 90.06 80 PHE A CA 1
ATOM 621 C C . PHE A 1 80 ? -0.991 -7.676 2.914 1 90.06 80 PHE A C 1
ATOM 623 O O . PHE A 1 80 ? -0.417 -8.016 1.877 1 90.06 80 PHE A O 1
ATOM 630 N N . ASN A 1 81 ? -1.24 -8.438 3.943 1 91.75 81 ASN A N 1
ATOM 631 C CA . ASN A 1 81 ? -1.249 -9.891 3.805 1 91.75 81 ASN A CA 1
ATOM 632 C C . ASN A 1 81 ? -2.66 -10.461 3.934 1 91.75 81 ASN A C 1
ATOM 634 O O . ASN A 1 81 ? -3.338 -10.227 4.938 1 91.75 81 ASN A O 1
ATOM 638 N N . LYS A 1 82 ? -3.062 -11.172 2.973 1 91 82 LYS A N 1
ATOM 639 C CA . LYS A 1 82 ? -4.441 -11.641 2.869 1 91 82 LYS A CA 1
ATOM 640 C C . LYS A 1 82 ? -4.852 -12.422 4.117 1 91 82 LYS A C 1
ATOM 642 O O . LYS A 1 82 ? -5.988 -12.297 4.582 1 91 82 LYS A O 1
ATOM 647 N N . TYR A 1 83 ? -3.965 -13.156 4.668 1 93.5 83 TYR A N 1
ATOM 648 C CA . TYR A 1 83 ? -4.316 -14.016 5.789 1 93.5 83 TYR A CA 1
ATOM 649 C C . TYR A 1 83 ? -3.797 -13.445 7.105 1 93.5 83 TYR A C 1
ATOM 651 O O . TYR A 1 83 ? -4.559 -13.281 8.062 1 93.5 83 TYR A O 1
ATOM 659 N N . ASP A 1 84 ? -2.588 -13.031 7.078 1 90.88 84 ASP A N 1
ATOM 660 C CA . ASP A 1 84 ? -1.968 -12.539 8.305 1 90.88 84 ASP A CA 1
ATOM 661 C C . ASP A 1 84 ? -2.332 -11.078 8.555 1 90.88 84 ASP A C 1
ATOM 663 O O . ASP A 1 84 ? -2.1 -10.547 9.641 1 90.88 84 ASP A O 1
ATOM 667 N N . GLY A 1 85 ? -2.857 -10.484 7.625 1 91.62 85 GLY A N 1
ATOM 668 C CA . GLY A 1 85 ? -3.244 -9.094 7.762 1 91.62 85 GLY A CA 1
ATOM 669 C C . GLY A 1 85 ? -4.613 -8.906 8.383 1 91.62 85 GLY A C 1
ATOM 670 O O . GLY A 1 85 ? -5.035 -7.781 8.656 1 91.62 85 GLY A O 1
ATOM 671 N N . LEU A 1 86 ? -5.301 -9.945 8.641 1 94.75 86 LEU A N 1
ATOM 672 C CA . LEU A 1 86 ? -6.602 -9.875 9.289 1 94.75 86 LEU A CA 1
ATOM 673 C C . LEU A 1 86 ? -6.457 -9.484 10.758 1 94.75 86 LEU A C 1
ATOM 675 O O . LEU A 1 86 ? -5.383 -9.641 11.344 1 94.75 86 LEU A O 1
ATOM 679 N N . ASN A 1 87 ? -7.551 -8.953 11.305 1 94.81 87 ASN A N 1
ATOM 680 C CA . ASN A 1 87 ? -7.555 -8.516 12.695 1 94.81 87 ASN A CA 1
ATOM 681 C C . ASN A 1 87 ? -7.621 -9.695 13.656 1 94.81 87 ASN A C 1
ATOM 683 O O . ASN A 1 87 ? -7.797 -9.516 14.867 1 94.81 87 ASN A O 1
ATOM 687 N N . THR A 1 88 ? -7.578 -10.883 13.148 1 94.31 88 THR A N 1
ATOM 688 C CA . THR A 1 88 ? -7.57 -12.125 13.906 1 94.31 88 THR A CA 1
ATOM 689 C C . THR A 1 88 ? -6.617 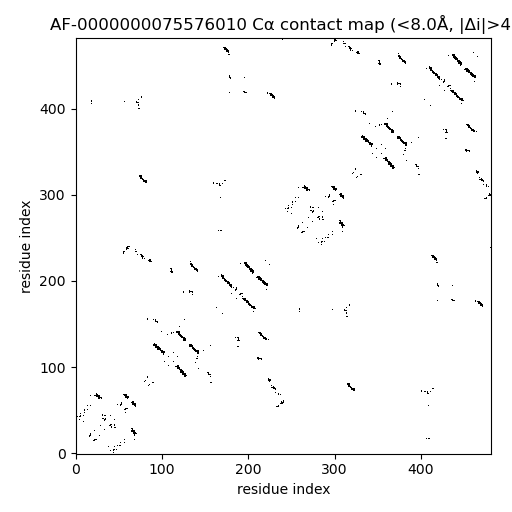-13.141 13.273 1 94.31 88 THR A C 1
ATOM 691 O O . THR A 1 88 ? -6.008 -12.859 12.242 1 94.31 88 THR A O 1
ATOM 694 N N . HIS A 1 89 ? -6.457 -14.258 13.969 1 94.81 89 HIS A N 1
ATOM 695 C CA . HIS A 1 89 ? -5.617 -15.312 13.414 1 94.81 89 HIS A CA 1
ATOM 696 C C . HIS A 1 89 ? -6.461 -16.453 12.844 1 94.81 89 HIS A C 1
ATOM 698 O O . HIS A 1 89 ? -7.508 -16.797 13.398 1 94.81 89 HIS A O 1
ATOM 704 N N . ILE A 1 90 ? -6.008 -16.969 11.766 1 95.88 90 ILE A N 1
ATOM 705 C CA . ILE A 1 90 ? -6.652 -18.156 11.203 1 95.88 90 ILE A CA 1
ATOM 706 C C . ILE A 1 90 ? -6.059 -19.422 11.828 1 95.88 90 ILE A C 1
ATOM 708 O O . ILE A 1 90 ? -4.852 -19.656 11.742 1 95.88 90 ILE A O 1
ATOM 712 N N . ASP A 1 91 ? -6.906 -20.25 12.43 1 96.31 91 ASP A N 1
ATOM 713 C CA . ASP A 1 91 ? -6.359 -21.422 13.094 1 96.31 91 ASP A CA 1
ATOM 714 C C . ASP A 1 91 ? -6.934 -22.719 12.5 1 96.31 91 ASP A C 1
ATOM 716 O O . ASP A 1 91 ? -6.465 -23.812 12.812 1 96.31 91 ASP A O 1
ATOM 720 N N . GLU A 1 92 ? -7.898 -22.578 11.648 1 96.75 92 GLU A N 1
ATOM 721 C CA . GLU A 1 92 ? -8.492 -23.734 11.008 1 96.75 92 GLU A CA 1
ATOM 722 C C . GLU A 1 92 ? -9.086 -23.375 9.648 1 96.75 92 GLU A C 1
ATOM 724 O O . GLU A 1 92 ? -9.602 -22.266 9.469 1 96.75 92 GLU A O 1
ATOM 729 N N . VAL A 1 93 ? -9.008 -24.297 8.68 1 97.19 93 VAL A N 1
ATOM 730 C CA . VAL A 1 93 ? -9.648 -24.188 7.375 1 97.19 93 VAL A CA 1
ATOM 731 C C . VAL A 1 93 ? -10.477 -25.438 7.102 1 97.19 93 VAL A C 1
ATOM 733 O O . VAL A 1 93 ? -9.984 -26.562 7.254 1 97.19 93 VAL A O 1
ATOM 736 N N . LYS A 1 94 ? -11.711 -25.281 6.77 1 96.69 94 LYS A N 1
ATOM 737 C CA . LYS A 1 94 ? -12.578 -26.406 6.422 1 96.69 94 LYS A CA 1
ATOM 738 C C . LYS A 1 94 ? -12.938 -26.375 4.941 1 96.69 94 LYS A C 1
ATOM 740 O O . LYS A 1 94 ? -13.438 -25.375 4.43 1 96.69 94 LYS A O 1
ATOM 745 N N . LEU A 1 95 ? -12.75 -27.5 4.316 1 96.81 95 LEU A N 1
ATOM 746 C CA . LEU A 1 95 ? -13.133 -27.641 2.916 1 96.81 95 LEU A CA 1
ATOM 747 C C . LEU A 1 95 ? -14.617 -27.969 2.785 1 96.81 95 LEU A C 1
ATOM 749 O O . LEU A 1 95 ? -15.094 -28.953 3.354 1 96.81 95 LEU A O 1
ATOM 753 N N . ILE A 1 96 ? -15.266 -27.172 2.109 1 96.44 96 ILE A N 1
ATOM 754 C CA . ILE A 1 96 ? -16.688 -27.375 1.869 1 96.44 96 ILE A CA 1
ATOM 755 C C . ILE A 1 96 ? -16.875 -28.203 0.601 1 96.44 96 ILE A C 1
ATOM 757 O O . ILE A 1 96 ? -17.719 -29.109 0.56 1 96.44 96 ILE A O 1
ATOM 761 N N . SER A 1 97 ? -16.125 -27.875 -0.408 1 95.56 97 SER A N 1
ATOM 762 C CA . SER A 1 97 ? -16.219 -28.625 -1.665 1 95.56 97 SER A CA 1
ATOM 763 C C . SER A 1 97 ? -14.922 -28.516 -2.463 1 95.56 97 SER A C 1
ATOM 765 O O . SER A 1 97 ? -14.242 -27.484 -2.422 1 95.56 97 SER A O 1
ATOM 767 N N . VAL A 1 98 ? -14.57 -29.547 -3.117 1 95.25 98 VAL A N 1
ATOM 768 C CA . VAL A 1 98 ? -13.508 -29.625 -4.117 1 95.25 98 VAL A CA 1
ATOM 769 C C . VAL A 1 98 ? -14 -30.391 -5.34 1 95.25 98 VAL A C 1
ATOM 771 O O . VAL A 1 98 ? -14.32 -31.578 -5.25 1 95.25 98 VAL A O 1
ATOM 774 N N . LYS A 1 99 ? -14.031 -29.703 -6.434 1 94.44 99 LYS A N 1
ATOM 775 C CA . LYS A 1 99 ? -14.602 -30.312 -7.629 1 94.44 99 LYS A CA 1
ATOM 776 C C . LYS A 1 99 ? -13.711 -30.062 -8.844 1 94.44 99 LYS A C 1
ATOM 778 O O . LYS A 1 99 ? -13.195 -28.953 -9.039 1 94.44 99 LYS A O 1
ATOM 783 N N . VAL A 1 100 ? -13.531 -31.109 -9.57 1 94.12 100 VAL A N 1
ATOM 784 C CA . VAL A 1 100 ? -12.961 -30.969 -10.906 1 94.12 100 VAL A CA 1
ATOM 785 C C . VAL A 1 100 ? -14.086 -30.812 -11.93 1 94.12 100 VAL A C 1
ATOM 787 O O . VAL A 1 100 ? -14.992 -31.641 -12 1 94.12 100 VAL A O 1
ATOM 790 N N . MET A 1 101 ? -14.023 -29.75 -12.727 1 94.88 101 MET A N 1
ATOM 791 C CA . MET A 1 101 ? -15.148 -29.469 -13.617 1 94.88 101 MET A CA 1
ATOM 792 C C . MET A 1 101 ? -14.703 -28.641 -14.812 1 94.88 101 MET A C 1
ATOM 794 O O . MET A 1 101 ? -13.617 -28.047 -14.805 1 94.88 101 MET A O 1
ATOM 798 N N . TYR A 1 102 ? -15.602 -28.625 -15.836 1 96.12 102 TYR A N 1
ATOM 799 C CA . TYR A 1 102 ? -15.461 -27.609 -16.875 1 96.12 102 TYR A CA 1
ATOM 800 C C . TYR A 1 102 ? -15.945 -26.25 -16.359 1 96.12 102 TYR A C 1
ATOM 802 O O . TYR A 1 102 ? -17.094 -26.109 -15.953 1 96.12 102 TYR A O 1
ATOM 810 N N . PRO A 1 103 ? -15.102 -25.359 -16.328 1 94.56 103 PRO A N 1
ATOM 811 C CA . PRO A 1 103 ? -15.5 -24.078 -15.758 1 94.56 103 PRO A CA 1
ATOM 812 C C . PRO A 1 103 ? -16.438 -23.281 -16.672 1 94.56 103 PRO A C 1
ATOM 814 O O . PRO A 1 103 ? -16.609 -23.641 -17.844 1 94.56 103 PRO A O 1
ATOM 817 N N . SER A 1 104 ? -17.109 -22.25 -16.141 1 95.94 104 SER A N 1
ATOM 818 C CA . SER A 1 104 ? -17.875 -21.312 -16.953 1 95.94 104 SER A CA 1
ATOM 819 C C . SER A 1 104 ? -16.984 -20.594 -17.969 1 95.94 104 SER A C 1
ATOM 821 O O . SER A 1 104 ? -15.766 -20.594 -17.828 1 95.94 104 SER A O 1
ATOM 823 N N . LYS A 1 105 ? -17.609 -19.938 -18.906 1 95.94 105 LYS A N 1
ATOM 824 C CA . LYS A 1 105 ? -16.859 -19.188 -19.922 1 95.94 105 LYS A CA 1
ATOM 825 C C . LYS A 1 105 ? -16.016 -18.094 -19.281 1 95.94 105 LYS A C 1
ATOM 827 O O . LYS A 1 105 ? -14.883 -17.859 -19.703 1 95.94 105 LYS A O 1
ATOM 832 N N . LYS A 1 106 ? -16.594 -17.531 -18.312 1 96.69 106 LYS A N 1
ATOM 833 C CA . LYS A 1 106 ? -15.898 -16.453 -17.625 1 96.69 106 LYS A CA 1
ATOM 834 C C . LYS A 1 106 ? -14.625 -16.953 -16.953 1 96.69 106 LYS A C 1
ATOM 836 O O . LYS A 1 106 ? -13.547 -16.391 -17.156 1 96.69 106 LYS A O 1
ATOM 841 N N . ILE A 1 107 ? -14.711 -17.953 -16.234 1 97.31 107 ILE A N 1
ATOM 842 C CA . ILE A 1 107 ? -13.57 -18.516 -15.5 1 97.31 107 ILE A CA 1
ATOM 843 C C . ILE A 1 107 ? -12.555 -19.078 -16.484 1 97.31 107 ILE A C 1
ATOM 845 O O . ILE A 1 107 ? -11.344 -18.938 -16.281 1 97.31 107 ILE A O 1
ATOM 849 N N . ASP A 1 108 ? -13.062 -19.719 -17.531 1 96.38 108 ASP A N 1
ATOM 850 C CA . ASP A 1 108 ? -12.195 -20.25 -18.578 1 96.38 108 ASP A CA 1
ATOM 851 C C . ASP A 1 108 ? -11.32 -19.156 -19.188 1 96.38 108 ASP A C 1
ATOM 853 O O . ASP A 1 108 ? -10.117 -19.344 -19.359 1 96.38 108 ASP A O 1
ATOM 857 N N . LYS A 1 109 ? -11.922 -18.078 -19.453 1 96.38 109 LYS A N 1
ATOM 858 C CA . LYS A 1 109 ? -11.203 -16.938 -20.016 1 96.38 109 LYS A CA 1
ATOM 859 C C . LYS A 1 109 ? -10.18 -16.375 -19.031 1 96.38 109 LYS A C 1
ATOM 861 O O . LYS A 1 109 ? -9.039 -16.078 -19.406 1 96.38 109 LYS A O 1
ATOM 866 N N . ILE A 1 110 ? -10.547 -16.266 -17.781 1 96.94 110 ILE A N 1
ATOM 867 C CA . ILE A 1 110 ? -9.672 -15.695 -16.766 1 96.94 110 ILE A CA 1
ATOM 868 C C . ILE A 1 110 ? -8.461 -16.609 -16.562 1 96.94 110 ILE A C 1
ATOM 870 O O . ILE A 1 110 ? -7.32 -16.141 -16.547 1 96.94 110 ILE A O 1
ATOM 874 N N . LEU A 1 111 ? -8.695 -17.906 -16.469 1 96.81 111 LEU A N 1
ATOM 875 C CA . LEU A 1 111 ? -7.621 -18.875 -16.219 1 96.81 111 LEU A CA 1
ATOM 876 C C . LEU A 1 111 ? -6.824 -19.141 -17.5 1 96.81 111 LEU A C 1
ATOM 878 O O . LEU A 1 111 ? -5.738 -19.719 -17.438 1 96.81 111 LEU A O 1
ATOM 882 N N . ASN A 1 112 ? -7.363 -18.672 -18.578 1 95.25 112 ASN A N 1
ATOM 883 C CA . ASN A 1 112 ? -6.723 -18.906 -19.875 1 95.25 112 ASN A CA 1
ATOM 884 C C . ASN A 1 112 ? -6.41 -20.375 -20.078 1 95.25 112 ASN A C 1
ATOM 886 O O . ASN A 1 112 ? -5.273 -20.734 -20.391 1 95.25 112 ASN A O 1
ATOM 890 N N . LEU A 1 113 ? -7.332 -21.219 -20.016 1 94.38 113 LEU A N 1
ATOM 891 C CA . LEU A 1 113 ? -7.176 -22.672 -20.078 1 94.38 113 LEU A CA 1
ATOM 892 C C . LEU A 1 113 ? -7.055 -23.141 -21.516 1 94.38 113 LEU A C 1
ATOM 894 O O . LEU A 1 113 ? -7.562 -22.484 -22.438 1 94.38 113 LEU A O 1
ATOM 898 N N . ASP A 1 114 ? -6.375 -24.266 -21.672 1 92.06 114 ASP A N 1
ATOM 899 C CA . ASP A 1 114 ? -6.328 -24.922 -22.969 1 92.06 114 ASP A CA 1
ATOM 900 C C . ASP A 1 114 ? -7.695 -25.484 -23.359 1 92.06 114 ASP A C 1
ATOM 902 O O . ASP A 1 114 ? -8.594 -25.578 -22.516 1 92.06 114 ASP A O 1
ATOM 906 N N . GLU A 1 115 ? -7.703 -25.812 -24.641 1 91.31 115 GLU A N 1
ATOM 907 C CA . GLU A 1 115 ? -8.953 -26.391 -25.109 1 91.31 115 GLU A CA 1
ATOM 908 C C . GLU A 1 115 ? -9.32 -27.625 -24.297 1 91.31 115 GLU A C 1
ATOM 910 O O . GLU A 1 115 ? -8.492 -28.531 -24.109 1 91.31 115 GLU A O 1
ATOM 915 N N . ASN A 1 116 ? -10.492 -27.672 -23.734 1 90.69 116 ASN A N 1
ATOM 916 C CA . ASN A 1 116 ? -11.086 -28.781 -22.984 1 90.69 116 ASN A CA 1
ATOM 917 C C . ASN A 1 116 ? -10.344 -29.047 -21.672 1 90.69 116 ASN A C 1
ATOM 919 O O . ASN A 1 116 ? -10.438 -30.141 -21.109 1 90.69 116 ASN A O 1
ATOM 923 N N . GLN A 1 117 ? -9.562 -28.141 -21.266 1 93.88 117 GLN A N 1
ATOM 924 C CA . GLN A 1 117 ? -8.922 -28.281 -19.969 1 93.88 117 GLN A CA 1
ATOM 925 C C . GLN A 1 117 ? -9.914 -28 -18.828 1 93.88 117 GLN A C 1
ATOM 927 O O . GLN A 1 117 ? -10.695 -27.047 -18.906 1 93.88 117 GLN A O 1
ATOM 932 N N . LYS A 1 118 ? -9.914 -28.828 -17.844 1 95.44 118 LYS A N 1
ATOM 933 C CA . LYS A 1 118 ? -10.781 -28.672 -16.688 1 95.44 118 LYS A CA 1
ATOM 934 C C . LYS A 1 118 ? -10.133 -27.75 -15.648 1 95.44 118 LYS A C 1
ATOM 936 O O . LYS A 1 118 ? -8.953 -27.422 -15.75 1 95.44 118 LYS A O 1
ATOM 941 N N . ALA A 1 119 ? -10.961 -27.266 -14.719 1 96.19 119 ALA A N 1
ATOM 942 C CA . ALA A 1 119 ? -10.508 -26.516 -13.555 1 96.19 119 ALA A C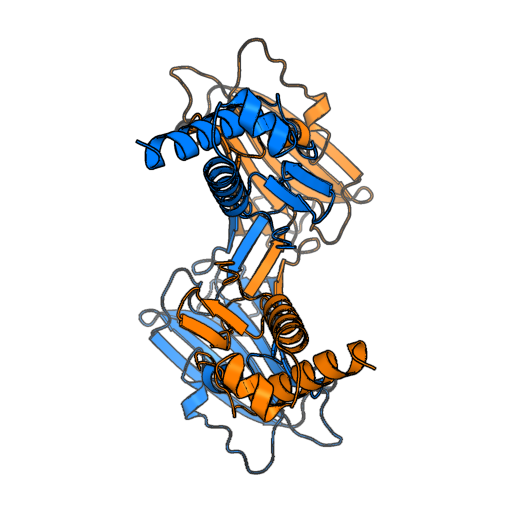A 1
ATOM 943 C C . ALA A 1 119 ? -10.891 -27.234 -12.258 1 96.19 119 ALA A C 1
ATOM 945 O O . ALA A 1 119 ? -11.789 -28.062 -12.25 1 96.19 119 ALA A O 1
ATOM 946 N N . VAL A 1 120 ? -10.133 -26.891 -11.258 1 95.56 120 VAL A N 1
ATOM 947 C CA . VAL A 1 120 ? -10.523 -27.281 -9.906 1 95.56 120 VAL A CA 1
ATOM 948 C C . VAL A 1 120 ? -11.203 -26.109 -9.203 1 95.56 120 VAL A C 1
ATOM 950 O O . VAL A 1 120 ? -10.68 -24.984 -9.188 1 95.56 120 VAL A O 1
ATOM 953 N N . GLU A 1 121 ? -12.375 -26.297 -8.727 1 96.75 121 GLU A N 1
ATOM 954 C CA . GLU A 1 121 ? -13.047 -25.328 -7.863 1 96.75 121 GLU A CA 1
ATOM 955 C C . GLU A 1 121 ? -12.984 -25.766 -6.402 1 96.75 121 GLU A C 1
ATOM 957 O O . GLU A 1 121 ? -13.359 -26.891 -6.062 1 96.75 121 GLU A O 1
ATOM 962 N N . VAL A 1 122 ? -12.492 -24.906 -5.602 1 96.81 122 VAL A N 1
ATOM 963 C CA . VAL A 1 122 ? -12.398 -25.172 -4.168 1 96.81 122 VAL A CA 1
ATOM 964 C C . VAL A 1 122 ? -13.211 -24.141 -3.396 1 96.81 122 VAL A C 1
ATOM 966 O O . VAL A 1 122 ? -13.094 -22.938 -3.641 1 96.81 122 VAL A O 1
ATOM 969 N N . LYS A 1 123 ? -14.07 -24.562 -2.523 1 97.38 123 LYS A N 1
ATOM 970 C CA . LYS A 1 123 ? -14.75 -23.703 -1.551 1 97.38 123 LYS A CA 1
ATOM 971 C C . LYS A 1 123 ? -14.328 -24.062 -0.126 1 97.38 123 LYS A C 1
ATOM 973 O O . LYS A 1 123 ? -14.406 -25.219 0.281 1 97.38 123 LYS A O 1
ATOM 978 N N . ARG A 1 124 ? -13.883 -23.078 0.516 1 97.62 124 ARG A N 1
ATOM 979 C CA . ARG A 1 124 ? -13.414 -23.359 1.869 1 97.62 124 ARG A CA 1
ATOM 980 C C . ARG A 1 124 ? -13.773 -22.219 2.82 1 97.62 124 ARG A C 1
ATOM 982 O O . ARG A 1 124 ? -14.023 -21.094 2.383 1 97.62 124 ARG A O 1
ATOM 989 N N . ILE A 1 125 ? -13.883 -22.578 4.129 1 98 125 ILE A N 1
ATOM 990 C CA . ILE A 1 125 ? -14.195 -21.625 5.188 1 98 125 ILE A CA 1
ATOM 991 C C . ILE A 1 125 ? -13.008 -21.5 6.141 1 98 125 ILE A C 1
ATOM 993 O O . ILE A 1 125 ? -12.406 -22.516 6.52 1 98 125 ILE A O 1
ATOM 997 N N . LEU A 1 126 ? -12.633 -20.281 6.398 1 97.62 126 LEU A N 1
ATOM 998 C CA . LEU A 1 126 ? -11.555 -20.016 7.336 1 97.62 126 LEU A CA 1
ATOM 999 C C . LEU A 1 126 ? -12.102 -19.672 8.719 1 97.62 126 LEU A C 1
ATOM 1001 O O . LEU A 1 126 ? -13.07 -18.922 8.836 1 97.62 126 LEU A O 1
ATOM 1005 N N . TYR A 1 127 ? -11.398 -20.234 9.727 1 97.44 127 TYR A N 1
ATOM 1006 C CA . TYR A 1 127 ? -11.891 -20.094 11.094 1 97.44 127 TYR A CA 1
ATOM 1007 C C . TYR A 1 127 ? -10.844 -19.438 11.984 1 97.44 127 TYR A C 1
ATOM 1009 O O . TYR A 1 127 ? -9.641 -19.578 11.75 1 97.44 127 TYR A O 1
ATOM 1017 N N . SER A 1 128 ? -11.328 -18.688 12.93 1 96.75 128 SER A N 1
ATOM 1018 C CA . SER A 1 128 ? -10.578 -18.219 14.086 1 96.75 128 SER A CA 1
ATOM 1019 C C . SER A 1 128 ? -11.32 -18.516 15.383 1 96.75 128 SER A C 1
ATOM 1021 O O . SER A 1 128 ? -12.453 -18.062 15.578 1 96.75 128 SER A O 1
ATOM 1023 N N . ASP A 1 129 ? -10.789 -19.328 16.281 1 96.06 129 ASP A N 1
ATOM 1024 C CA . ASP A 1 129 ? -11.398 -19.672 17.562 1 96.06 129 ASP A CA 1
ATOM 1025 C C . ASP A 1 129 ? -12.828 -20.188 17.359 1 96.06 129 ASP A C 1
ATOM 1027 O O . ASP A 1 129 ? -13.758 -19.688 18.016 1 96.06 129 ASP A O 1
ATOM 1031 N N . GLN A 1 130 ? -13.008 -21.016 16.438 1 95.12 130 GLN A N 1
ATOM 1032 C CA . GLN A 1 130 ? -14.242 -21.75 16.156 1 95.12 130 GLN A CA 1
ATOM 1033 C C . GLN A 1 130 ? -15.289 -20.828 15.531 1 95.12 130 GLN A C 1
ATOM 1035 O O . GLN A 1 130 ? -16.469 -21.188 15.43 1 95.12 130 GLN A O 1
ATOM 1040 N N . LYS A 1 131 ? -14.883 -19.688 15.141 1 95.94 131 LYS A N 1
ATOM 1041 C CA . LYS A 1 131 ? -15.781 -18.781 14.445 1 95.94 131 LYS A CA 1
ATOM 1042 C C . LYS A 1 131 ? -15.43 -18.672 12.969 1 95.94 131 LYS A C 1
ATOM 1044 O O . LYS A 1 131 ? -14.25 -18.594 12.609 1 95.94 131 LYS A O 1
ATOM 1049 N N . GLU A 1 132 ? -16.453 -18.672 12.117 1 97.38 132 GLU A N 1
ATOM 1050 C CA . GLU A 1 132 ? -16.25 -18.453 10.688 1 97.38 132 GLU A CA 1
ATOM 1051 C C . GLU A 1 132 ? -15.914 -17 10.383 1 97.38 132 GLU A C 1
ATOM 1053 O O . GLU A 1 132 ? -16.703 -16.109 10.68 1 97.38 132 GLU A O 1
ATOM 1058 N N . ILE A 1 133 ? -14.812 -16.812 9.75 1 95.69 133 ILE A N 1
ATOM 1059 C CA . ILE A 1 133 ? -14.43 -15.414 9.57 1 95.69 133 ILE A CA 1
ATOM 1060 C C . ILE A 1 133 ? -14.445 -15.062 8.078 1 95.69 133 ILE A C 1
ATOM 1062 O O . ILE A 1 133 ? -14.633 -13.898 7.711 1 95.69 133 ILE A O 1
ATOM 1066 N N . ALA A 1 134 ? -14.242 -16.094 7.223 1 97.25 134 ALA A N 1
ATOM 1067 C CA . ALA A 1 134 ? -14.156 -15.82 5.793 1 97.25 134 ALA A CA 1
ATOM 1068 C C . ALA A 1 134 ? -14.492 -17.062 4.973 1 97.25 134 ALA A C 1
ATOM 1070 O O . ALA A 1 134 ? -14.461 -18.188 5.488 1 97.25 134 ALA A O 1
ATOM 1071 N N . MET A 1 135 ? -14.883 -16.812 3.812 1 97.88 135 MET A N 1
ATOM 1072 C CA . MET A 1 135 ? -15.062 -17.859 2.805 1 97.88 135 MET A CA 1
ATOM 1073 C C . MET A 1 135 ? -14.211 -17.578 1.571 1 97.88 135 MET A C 1
ATOM 1075 O O . MET A 1 135 ? -14.086 -16.422 1.144 1 97.88 135 MET A O 1
ATOM 1079 N N . GLU A 1 136 ? -13.672 -18.609 1.053 1 97.88 136 GLU A N 1
ATOM 1080 C CA . GLU A 1 136 ? -12.859 -18.469 -0.152 1 97.88 136 GLU A CA 1
ATOM 1081 C C . GLU A 1 136 ? -13.336 -19.422 -1.25 1 97.88 136 GLU A C 1
ATOM 1083 O O . GLU A 1 136 ? -13.656 -20.578 -0.979 1 97.88 136 GLU A O 1
ATOM 1088 N N . ILE A 1 137 ? -13.461 -18.906 -2.379 1 97.69 137 ILE A N 1
ATOM 1089 C CA . ILE A 1 137 ? -13.703 -19.672 -3.592 1 97.69 137 ILE A CA 1
ATOM 1090 C C . ILE A 1 137 ? -12.492 -19.578 -4.516 1 97.69 137 ILE A C 1
ATOM 1092 O O . ILE A 1 137 ? -12.133 -18.5 -4.969 1 97.69 137 ILE A O 1
ATOM 1096 N N . ILE A 1 138 ? -11.922 -20.719 -4.809 1 97.31 138 ILE A N 1
ATOM 1097 C CA . ILE A 1 138 ? -10.648 -20.75 -5.527 1 97.31 138 ILE A CA 1
ATOM 1098 C C . ILE A 1 138 ? -10.812 -21.562 -6.812 1 97.31 138 ILE A C 1
ATOM 1100 O O . ILE A 1 138 ? -11.461 -22.609 -6.812 1 97.31 138 ILE A O 1
ATOM 1104 N N . TYR A 1 139 ? -10.258 -21.078 -7.852 1 97.31 139 TYR A N 1
ATOM 1105 C CA . TYR A 1 139 ? -10.164 -21.812 -9.109 1 97.31 139 TYR A CA 1
ATOM 1106 C C . TYR A 1 139 ? -8.703 -22.031 -9.5 1 97.31 139 TYR A C 1
ATOM 1108 O O . TYR A 1 139 ? -7.914 -21.078 -9.523 1 97.31 139 TYR A O 1
ATOM 1116 N N . LEU A 1 140 ? -8.375 -23.234 -9.812 1 95.56 140 LEU A N 1
ATOM 1117 C CA . LEU A 1 140 ? -7.059 -23.656 -10.281 1 95.56 140 LEU A CA 1
ATOM 1118 C C . LEU A 1 140 ? -7.164 -24.391 -11.609 1 95.56 140 LEU A C 1
ATOM 1120 O O . LEU A 1 140 ? -8.109 -25.156 -11.828 1 95.56 140 LEU A O 1
ATOM 1124 N N . PRO A 1 141 ? -6.141 -24.172 -12.438 1 94.88 141 PRO A N 1
ATOM 1125 C CA . PRO A 1 141 ? -6.105 -25.078 -13.586 1 94.88 141 PRO A CA 1
ATOM 1126 C C . PRO A 1 141 ? -5.895 -26.547 -13.18 1 94.88 141 PRO A C 1
ATOM 1128 O O . PRO A 1 141 ? -5.039 -26.828 -12.344 1 94.88 141 PRO A O 1
ATOM 1131 N N . TYR A 1 142 ? -6.715 -27.344 -13.734 1 93.19 142 TYR A N 1
ATOM 1132 C CA . TYR A 1 142 ? -6.543 -28.766 -13.469 1 93.19 142 TYR A CA 1
ATOM 1133 C C . TYR A 1 142 ? -5.43 -29.344 -14.336 1 93.19 142 TYR A C 1
ATOM 1135 O O . TYR A 1 142 ? -5.402 -29.141 -15.547 1 93.19 142 TYR A O 1
ATOM 1143 N N . VAL A 1 143 ? -4.473 -29.891 -13.766 1 84.62 143 VAL A N 1
ATOM 1144 C CA . VAL A 1 143 ? -3.402 -30.578 -14.477 1 84.62 143 VAL A CA 1
ATOM 1145 C C . VAL A 1 143 ? -3.506 -32.062 -14.242 1 84.62 143 VAL A C 1
ATOM 1147 O O . VAL A 1 143 ? -3.48 -32.531 -13.094 1 84.62 143 VAL A O 1
ATOM 1150 N N . HIS A 1 144 ? -3.479 -32.719 -15.359 1 77.31 144 HIS A N 1
ATOM 1151 C CA . HIS A 1 144 ? -3.607 -34.156 -15.32 1 77.31 144 HIS A CA 1
ATOM 1152 C C . HIS A 1 144 ? -2.436 -34.781 -14.57 1 77.31 144 HIS A C 1
ATOM 1154 O O . HIS A 1 144 ? -1.297 -34.344 -14.695 1 77.31 144 HIS A O 1
ATOM 1160 N N . HIS A 1 145 ? -2.648 -35.531 -13.484 1 71.38 145 HIS A N 1
ATOM 1161 C CA . HIS A 1 145 ? -1.676 -36.344 -12.75 1 71.38 145 HIS A CA 1
ATOM 1162 C C . HIS A 1 145 ? -1.104 -35.594 -11.562 1 71.38 145 HIS A C 1
ATOM 1164 O O . HIS A 1 145 ? -0.187 -36.062 -10.891 1 71.38 145 HIS A O 1
ATOM 1170 N N . GLN A 1 146 ? -1.442 -34.344 -11.57 1 69.56 146 GLN A N 1
ATOM 1171 C CA . GLN A 1 146 ? -1.066 -33.656 -10.352 1 69.56 146 GLN A CA 1
ATOM 1172 C C . GLN A 1 146 ? -2.199 -33.688 -9.328 1 69.56 146 GLN A C 1
ATOM 1174 O O . GLN A 1 146 ? -3.244 -33.062 -9.531 1 69.56 146 GLN A O 1
ATOM 1179 N N . PRO A 1 147 ? -2.033 -34.562 -8.445 1 62.44 147 PRO A N 1
ATOM 1180 C CA . PRO A 1 147 ? -3.113 -34.625 -7.457 1 62.44 147 PRO A CA 1
ATOM 1181 C C . PRO A 1 147 ? -3.377 -33.312 -6.766 1 62.44 147 PRO A C 1
ATOM 1183 O O . PRO A 1 147 ? -2.443 -32.531 -6.527 1 62.44 147 PRO A O 1
ATOM 1186 N N . VAL A 1 148 ? -4.656 -32.812 -7 1 63.41 148 VAL A N 1
ATOM 1187 C CA . VAL A 1 148 ? -5.051 -31.703 -6.121 1 63.41 148 VAL A CA 1
ATOM 1188 C C . VAL A 1 148 ? -4.891 -32.125 -4.664 1 63.41 148 VAL A C 1
ATOM 1190 O O . VAL A 1 148 ? -5.574 -33.031 -4.195 1 63.41 148 VAL A O 1
ATOM 1193 N N . ILE A 1 149 ? -3.811 -31.719 -4.059 1 71.75 149 ILE A N 1
ATOM 1194 C CA . ILE A 1 149 ? -3.582 -32.156 -2.686 1 71.75 149 ILE A CA 1
ATOM 1195 C C . ILE A 1 149 ? -4.547 -31.438 -1.747 1 71.75 149 ILE A C 1
ATOM 1197 O O . ILE A 1 149 ? -4.266 -30.328 -1.288 1 71.75 149 ILE A O 1
ATOM 1201 N N . GLU A 1 150 ? -5.742 -32.156 -1.536 1 81.25 150 GLU A N 1
ATOM 1202 C CA . GLU A 1 150 ? -6.77 -31.609 -0.64 1 81.25 150 GLU A CA 1
ATOM 1203 C C . GLU A 1 150 ? -6.172 -31.219 0.71 1 81.25 150 GLU A C 1
ATOM 1205 O O . GLU A 1 150 ? -6.574 -30.219 1.306 1 81.25 150 GLU A O 1
ATOM 1210 N N . ASP A 1 151 ? -5.121 -31.953 1.03 1 85.69 151 ASP A N 1
ATOM 1211 C CA . ASP A 1 151 ? -4.531 -31.703 2.342 1 85.69 151 ASP A CA 1
ATOM 1212 C C . ASP A 1 151 ? -3.818 -30.344 2.369 1 85.69 151 ASP A C 1
ATOM 1214 O O . ASP A 1 151 ? -3.801 -29.672 3.4 1 85.69 151 ASP A O 1
ATOM 1218 N N . MET A 1 152 ? -3.342 -30.031 1.241 1 87.56 152 MET A N 1
ATOM 1219 C CA . MET A 1 152 ? -2.65 -28.75 1.178 1 87.56 152 MET A CA 1
ATOM 1220 C C . MET A 1 152 ? -3.643 -27.594 1.246 1 87.56 152 MET A C 1
ATOM 1222 O O . MET A 1 152 ? -3.344 -26.547 1.824 1 87.56 152 MET A O 1
ATOM 1226 N N . LEU A 1 153 ? -4.812 -27.859 0.774 1 92.88 153 LEU A N 1
ATOM 1227 C CA . LEU A 1 153 ? -5.84 -26.828 0.695 1 92.88 153 LEU A CA 1
ATOM 1228 C C . LEU A 1 153 ? -6.371 -26.469 2.082 1 92.88 153 LEU A C 1
ATOM 1230 O O . LEU A 1 153 ? -7.055 -25.469 2.254 1 92.88 153 LEU A O 1
ATOM 1234 N N . LYS A 1 154 ? -5.949 -27.25 3.062 1 92.25 154 LYS A N 1
ATOM 1235 C CA . LYS A 1 154 ? -6.391 -27.016 4.434 1 92.25 154 LYS A CA 1
ATOM 1236 C C . LYS A 1 154 ? -5.484 -26.016 5.148 1 92.25 154 LYS A C 1
ATOM 1238 O O . LYS A 1 154 ? -5.777 -25.594 6.266 1 92.25 154 LYS A O 1
ATOM 1243 N N . PHE A 1 155 ? -4.48 -25.672 4.43 1 91.69 155 PHE A N 1
ATOM 1244 C CA . PHE A 1 155 ? -3.654 -24.562 4.906 1 91.69 155 PHE A CA 1
ATOM 1245 C C . PHE A 1 155 ? -4.078 -23.25 4.258 1 91.69 155 PHE A C 1
ATOM 1247 O O . PHE A 1 155 ? -4.336 -23.203 3.055 1 91.69 155 PHE A O 1
ATOM 1254 N N . ALA A 1 156 ? -4.129 -22.266 5.16 1 92.12 156 ALA A N 1
ATOM 1255 C CA . ALA A 1 156 ? -4.59 -20.984 4.633 1 92.12 156 ALA A CA 1
ATOM 1256 C C . ALA A 1 156 ? -3.729 -20.531 3.457 1 92.12 156 ALA A C 1
ATOM 1258 O O . ALA A 1 156 ? -4.246 -20.25 2.373 1 92.12 156 ALA A O 1
ATOM 1259 N N . ASN A 1 157 ? -2.445 -20.516 3.686 1 92.5 157 ASN A N 1
ATOM 1260 C CA . ASN A 1 157 ? -1.509 -20.125 2.639 1 92.5 157 ASN A CA 1
ATOM 1261 C C . ASN A 1 157 ? -0.95 -21.344 1.898 1 92.5 157 ASN A C 1
ATOM 1263 O O . ASN A 1 157 ? 0.266 -21.484 1.757 1 92.5 157 ASN A O 1
ATOM 1267 N N . TYR A 1 158 ? -1.77 -22.125 1.318 1 91.62 158 TYR A N 1
ATOM 1268 C CA . TYR A 1 158 ? -1.435 -23.406 0.723 1 91.62 158 TYR A CA 1
ATOM 1269 C C . TYR A 1 158 ? -0.523 -23.234 -0.485 1 91.62 158 TYR A C 1
ATOM 1271 O O . TYR A 1 158 ? 0.239 -24.141 -0.834 1 91.62 158 TYR A O 1
ATOM 1279 N N . LEU A 1 159 ? -0.53 -22.172 -1.147 1 91.44 159 LEU A N 1
ATOM 1280 C CA . LEU A 1 159 ? 0.201 -21.969 -2.395 1 91.44 159 LEU A CA 1
ATOM 1281 C C . LEU A 1 159 ? 1.573 -21.359 -2.127 1 91.44 159 LEU A C 1
ATOM 1283 O O . LEU A 1 159 ? 2.379 -21.203 -3.047 1 91.44 159 LEU A O 1
ATOM 1287 N N . LYS A 1 160 ? 1.905 -21.078 -0.89 1 90.88 160 LYS A N 1
ATOM 1288 C CA . LYS A 1 160 ? 3.111 -20.344 -0.516 1 90.88 160 LYS A CA 1
ATOM 1289 C C . LYS A 1 160 ? 4.363 -21.047 -1.042 1 90.88 160 LYS A C 1
ATOM 1291 O O . LYS A 1 160 ? 5.246 -20.391 -1.611 1 90.88 160 LYS A O 1
ATOM 1296 N N . PRO A 1 161 ? 4.52 -22.375 -0.933 1 88.69 161 PRO A N 1
ATOM 1297 C CA . PRO A 1 161 ? 5.727 -23.031 -1.437 1 88.69 161 PRO A CA 1
ATOM 1298 C C . PRO A 1 161 ? 5.938 -22.812 -2.934 1 88.69 161 PRO A C 1
ATOM 1300 O O . PRO A 1 161 ? 7.07 -22.609 -3.377 1 88.69 161 PRO A O 1
ATOM 1303 N N . VAL A 1 162 ? 4.875 -22.891 -3.66 1 89.19 162 VAL A N 1
ATOM 1304 C CA . VAL A 1 162 ? 4.949 -22.656 -5.098 1 89.19 162 VAL A CA 1
ATOM 1305 C C . VAL A 1 162 ? 5.305 -21.203 -5.379 1 89.19 162 VAL A C 1
ATOM 1307 O O . VAL A 1 162 ? 6.141 -20.906 -6.238 1 89.19 162 VAL A O 1
ATOM 1310 N N . GLU A 1 163 ? 4.652 -20.344 -4.641 1 91.38 163 GLU A N 1
ATOM 1311 C CA . GLU A 1 163 ? 4.922 -18.922 -4.812 1 91.38 163 GLU A CA 1
ATOM 1312 C C . GLU A 1 163 ? 6.387 -18.594 -4.531 1 91.38 163 GLU A C 1
ATOM 1314 O O . GLU A 1 163 ? 6.996 -17.781 -5.238 1 91.38 163 GLU A O 1
ATOM 1319 N N . GLU A 1 164 ? 6.895 -19.203 -3.525 1 88 164 GLU A N 1
ATOM 1320 C CA . GLU A 1 164 ? 8.289 -18.953 -3.162 1 88 164 GLU A CA 1
ATOM 1321 C C . GLU A 1 164 ? 9.234 -19.438 -4.254 1 88 164 GLU A C 1
ATOM 1323 O O . GLU A 1 164 ? 10.234 -18.781 -4.555 1 88 164 GLU A O 1
ATOM 1328 N N . LYS A 1 165 ? 8.922 -20.516 -4.832 1 86.56 165 LYS A N 1
ATOM 1329 C CA . LYS A 1 165 ? 9.734 -21.062 -5.914 1 86.56 165 LYS A CA 1
ATOM 1330 C C . LYS A 1 165 ? 9.688 -20.156 -7.145 1 86.56 165 LYS A C 1
ATOM 1332 O O . LYS A 1 165 ? 10.672 -20.047 -7.883 1 86.56 165 LYS A O 1
ATOM 1337 N N . LEU A 1 166 ? 8.586 -19.5 -7.289 1 88.69 166 LEU A N 1
ATOM 1338 C CA . LEU A 1 166 ? 8.375 -18.656 -8.461 1 88.69 166 LEU A CA 1
ATOM 1339 C C . LEU A 1 166 ? 8.5 -17.188 -8.102 1 88.69 166 LEU A C 1
ATOM 1341 O O . LEU A 1 166 ? 7.988 -16.312 -8.812 1 88.69 166 LEU A O 1
ATOM 1345 N N . ALA A 1 167 ? 9.148 -16.875 -7.086 1 87.5 167 ALA A N 1
ATOM 1346 C CA . ALA A 1 167 ? 9.117 -15.562 -6.445 1 87.5 167 ALA A CA 1
ATOM 1347 C C . ALA A 1 167 ? 9.508 -14.469 -7.43 1 87.5 167 ALA A C 1
ATOM 1349 O O . ALA A 1 167 ? 8.93 -13.383 -7.418 1 87.5 167 ALA A O 1
ATOM 1350 N N . PHE A 1 168 ? 10.422 -14.719 -8.352 1 88.88 168 PHE A N 1
ATOM 1351 C CA . PHE A 1 168 ? 10.969 -13.664 -9.195 1 88.88 168 PHE A CA 1
ATOM 1352 C C . PHE A 1 168 ? 10.141 -13.492 -10.461 1 88.88 168 PHE A C 1
ATOM 1354 O O . PHE A 1 168 ? 10.312 -12.523 -11.195 1 88.88 168 PHE A O 1
ATOM 1361 N N . VAL A 1 169 ? 9.273 -14.406 -10.695 1 89.19 169 VAL A N 1
ATOM 1362 C CA . VAL A 1 169 ? 8.445 -14.281 -11.891 1 89.19 169 VAL A CA 1
ATOM 1363 C C . VAL A 1 169 ? 6.969 -14.289 -11.492 1 89.19 169 VAL A C 1
ATOM 1365 O O . VAL A 1 169 ? 6.094 -14.477 -12.344 1 89.19 169 VAL A O 1
ATOM 1368 N N . LEU A 1 170 ? 6.727 -14.125 -10.258 1 91.75 170 LEU A N 1
ATOM 1369 C CA . LEU A 1 170 ? 5.363 -14.109 -9.734 1 91.75 170 LEU A CA 1
ATOM 1370 C C . LEU A 1 170 ? 4.703 -12.758 -9.961 1 91.75 170 LEU A C 1
ATOM 1372 O O . LEU A 1 170 ? 5.312 -11.711 -9.703 1 91.75 170 LEU A O 1
ATOM 1376 N N . ASP A 1 171 ? 3.568 -12.797 -10.484 1 92.88 171 ASP A N 1
ATOM 1377 C CA . ASP A 1 171 ? 2.717 -11.625 -10.664 1 92.88 171 ASP A CA 1
ATOM 1378 C C . ASP A 1 171 ? 1.384 -11.797 -9.938 1 92.88 171 ASP A C 1
ATOM 1380 O O . ASP A 1 171 ? 0.478 -12.461 -10.445 1 92.88 171 ASP A O 1
ATOM 1384 N N . LYS A 1 172 ? 1.28 -11.172 -8.805 1 95.06 172 LYS A N 1
ATOM 1385 C CA . LYS A 1 172 ? 0.066 -11.258 -8 1 95.06 172 LYS A CA 1
ATOM 1386 C C . LYS A 1 172 ? -0.628 -9.906 -7.902 1 95.06 172 LYS A C 1
ATOM 1388 O O . LYS A 1 172 ? 0.029 -8.875 -7.73 1 95.06 172 LYS A O 1
ATOM 1393 N N . SER A 1 173 ? -1.867 -9.93 -8.008 1 95.31 173 SER A N 1
ATOM 1394 C CA . SER A 1 173 ? -2.664 -8.719 -7.828 1 95.31 173 SER A CA 1
ATOM 1395 C C . SER A 1 173 ? -4.004 -9.031 -7.168 1 95.31 173 SER A C 1
ATOM 1397 O O . SER A 1 173 ? -4.488 -10.164 -7.246 1 95.31 173 SER A O 1
ATOM 1399 N N . LEU A 1 174 ? -4.523 -8.062 -6.508 1 95.88 174 LEU A N 1
ATOM 1400 C CA . LEU A 1 174 ? -5.871 -8.227 -5.977 1 95.88 174 LEU A CA 1
ATOM 1401 C C . LEU A 1 174 ? -6.641 -6.91 -6.023 1 95.88 174 LEU A C 1
ATOM 1403 O O . LEU A 1 174 ? -6.035 -5.836 -6.09 1 95.88 174 LEU A O 1
ATOM 1407 N N . ASP A 1 175 ? -7.918 -7.043 -6.109 1 96.38 175 ASP A N 1
ATOM 1408 C CA . ASP A 1 175 ? -8.883 -5.953 -6.008 1 96.38 175 ASP A CA 1
ATOM 1409 C C . ASP A 1 175 ? -9.773 -6.121 -4.777 1 96.38 175 ASP A C 1
ATOM 1411 O O . ASP A 1 175 ? -10.352 -7.188 -4.562 1 96.38 175 ASP A O 1
ATOM 1415 N N . ILE A 1 176 ? -9.852 -5.098 -4.016 1 96.38 176 ILE A N 1
ATOM 1416 C CA . ILE A 1 176 ? -10.711 -5.121 -2.842 1 96.38 176 ILE A CA 1
ATOM 1417 C C . ILE A 1 176 ? -11.93 -4.234 -3.08 1 96.38 176 ILE A C 1
ATOM 1419 O O . ILE A 1 176 ? -11.797 -3.045 -3.377 1 96.38 176 ILE A O 1
ATOM 1423 N N . THR A 1 177 ? -13.039 -4.812 -2.967 1 96.38 177 THR A N 1
ATOM 1424 C CA . THR A 1 177 ? -14.32 -4.117 -3.021 1 96.38 177 THR A CA 1
ATOM 1425 C C . THR A 1 177 ? -15.219 -4.551 -1.867 1 96.38 177 THR A C 1
ATOM 1427 O O . THR A 1 177 ? -14.758 -5.184 -0.917 1 96.38 177 THR A O 1
ATOM 1430 N N . ILE A 1 178 ? -16.453 -3.996 -1.937 1 97.19 178 ILE A N 1
ATOM 1431 C CA . ILE A 1 178 ? -17.406 -4.34 -0.887 1 97.19 178 ILE A CA 1
ATOM 1432 C C . ILE A 1 178 ? -18.766 -4.668 -1.508 1 97.19 178 ILE A C 1
ATOM 1434 O O . ILE A 1 178 ? -19.094 -4.172 -2.584 1 97.19 178 ILE A O 1
ATOM 1438 N N . THR A 1 179 ? -19.5 -5.566 -0.851 1 94.56 179 THR A N 1
ATOM 1439 C CA . THR A 1 179 ? -20.812 -5.973 -1.344 1 94.56 179 THR A CA 1
ATOM 1440 C C . THR A 1 179 ? -21.688 -6.477 -0.2 1 94.56 179 THR A C 1
ATOM 1442 O O . THR A 1 179 ? -21.203 -6.656 0.922 1 94.56 179 THR A O 1
ATOM 1445 N N . MET A 1 180 ? -22.969 -6.516 -0.518 1 94.69 180 MET A N 1
ATOM 1446 C CA . MET A 1 180 ? -23.844 -7.293 0.363 1 94.69 180 MET A CA 1
ATOM 1447 C C . MET A 1 180 ? -23.703 -8.781 0.087 1 94.69 180 MET A C 1
ATOM 1449 O O . MET A 1 180 ? -23.719 -9.211 -1.069 1 94.69 180 MET A O 1
ATOM 1453 N N . PRO A 1 181 ? -23.562 -9.516 1.166 1 94.06 181 PRO A N 1
ATOM 1454 C CA . PRO A 1 181 ? -23.359 -10.945 0.956 1 94.06 181 PRO A CA 1
ATOM 1455 C C . PRO A 1 181 ? -24.594 -11.648 0.414 1 94.06 181 PRO A C 1
ATOM 1457 O O . PRO A 1 181 ? -25.719 -11.258 0.732 1 94.06 181 PRO A O 1
ATOM 1460 N N . SER A 1 182 ? -24.375 -12.672 -0.393 1 93.31 182 SER A N 1
ATOM 1461 C CA . SER A 1 182 ? -25.453 -13.555 -0.812 1 93.31 182 SER A CA 1
ATOM 1462 C C . SER A 1 182 ? -25.969 -14.391 0.355 1 93.31 182 SER A C 1
ATOM 1464 O O . SER A 1 182 ? -25.328 -14.461 1.404 1 93.31 182 SE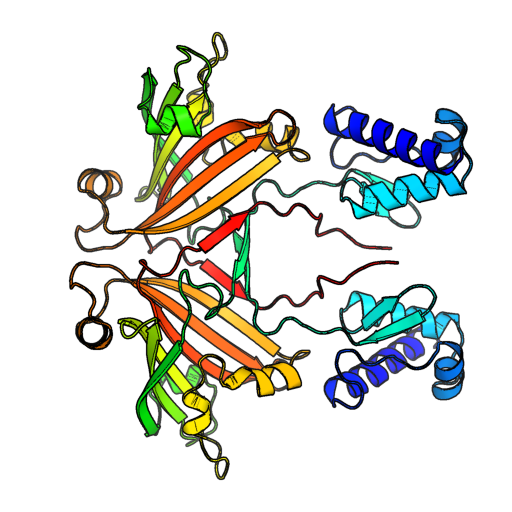R A O 1
ATOM 1466 N N . GLU A 1 183 ? -27.078 -14.992 0.109 1 94 183 GLU A N 1
ATOM 1467 C CA . GLU A 1 183 ? -27.641 -15.875 1.129 1 94 183 GLU A CA 1
ATOM 1468 C C . GLU A 1 183 ? -26.672 -17 1.47 1 94 183 GLU A C 1
ATOM 1470 O O . GLU A 1 183 ? -26.516 -17.359 2.641 1 94 183 GLU A O 1
ATOM 1475 N N . GLU A 1 184 ? -26.094 -17.531 0.461 1 93.5 184 GLU A N 1
ATOM 1476 C CA . GLU A 1 184 ? -25.156 -18.625 0.658 1 93.5 184 GLU A CA 1
ATOM 1477 C C . GLU A 1 184 ? -23.984 -18.203 1.549 1 93.5 184 GLU A C 1
ATOM 1479 O O . GLU A 1 184 ? -23.625 -18.922 2.48 1 93.5 184 GLU A O 1
ATOM 1484 N N . ILE A 1 185 ? -23.438 -17.047 1.278 1 94.19 185 ILE A N 1
ATOM 1485 C CA . ILE A 1 185 ? -22.312 -16.547 2.053 1 94.19 185 ILE A CA 1
ATOM 1486 C C . ILE A 1 185 ? -22.75 -16.312 3.498 1 94.19 185 ILE A C 1
ATOM 1488 O O . ILE A 1 185 ? -22.047 -16.703 4.434 1 94.19 185 ILE A O 1
ATOM 1492 N N . CYS A 1 186 ? -23.875 -15.727 3.688 1 94.5 186 CYS A N 1
ATOM 1493 C CA . CYS A 1 186 ? -24.391 -15.461 5.023 1 94.5 186 CYS A CA 1
ATOM 1494 C C . CYS A 1 186 ? -24.484 -16.75 5.836 1 94.5 186 CYS A C 1
ATOM 1496 O O . CYS A 1 186 ? -24.062 -16.797 6.992 1 94.5 186 CYS A O 1
ATOM 1498 N N . GLU A 1 187 ? -25 -17.688 5.18 1 93.5 187 GLU A N 1
ATOM 1499 C CA . GLU A 1 187 ? -25.203 -18.969 5.848 1 93.5 187 GLU A CA 1
ATOM 1500 C C . GLU A 1 187 ? -23.859 -19.609 6.199 1 93.5 187 GLU A C 1
ATOM 1502 O O . GLU A 1 187 ? -23.688 -20.141 7.301 1 93.5 187 GLU A O 1
ATOM 1507 N N . LYS A 1 188 ? -22.969 -19.547 5.328 1 93.62 188 LYS A N 1
ATOM 1508 C CA . LYS A 1 188 ? -21.719 -20.281 5.48 1 93.62 188 LYS A CA 1
ATOM 1509 C C . LYS A 1 188 ? -20.812 -19.625 6.512 1 93.62 188 LYS A C 1
ATOM 1511 O O . LYS A 1 188 ? -20.062 -20.297 7.219 1 93.62 188 LYS A O 1
ATOM 1516 N N . ILE A 1 189 ? -20.875 -18.281 6.582 1 92.88 189 ILE A N 1
ATOM 1517 C CA . ILE A 1 189 ? -19.938 -17.656 7.512 1 92.88 189 ILE A CA 1
ATOM 1518 C C . ILE A 1 189 ? -20.719 -17.016 8.656 1 92.88 189 ILE A C 1
ATOM 1520 O O . ILE A 1 189 ? -20.172 -16.172 9.391 1 92.88 189 ILE A O 1
ATOM 1524 N N . ASN A 1 190 ? -21.953 -17.359 8.805 1 90.19 190 ASN A N 1
ATOM 1525 C CA . ASN A 1 190 ? -22.781 -16.922 9.93 1 90.19 190 ASN A CA 1
ATOM 1526 C C . ASN A 1 190 ? -22.797 -15.398 10.047 1 90.19 190 ASN A C 1
ATOM 1528 O O . ASN A 1 190 ? -22.531 -14.852 11.117 1 90.19 190 ASN A O 1
ATOM 1532 N N . LEU A 1 191 ? -23 -14.758 9.031 1 89.56 191 LEU A N 1
ATOM 1533 C CA . LEU A 1 191 ? -23.109 -13.305 8.953 1 89.56 191 LEU A CA 1
ATOM 1534 C C . LEU A 1 191 ? -24.578 -12.875 8.977 1 89.56 191 LEU A C 1
ATOM 1536 O O . LEU A 1 191 ? -25.422 -13.539 8.383 1 89.56 191 LEU A O 1
ATOM 1540 N N . ALA A 1 192 ? -24.766 -11.75 9.641 1 86.5 192 ALA A N 1
ATOM 1541 C CA . ALA A 1 192 ? -26.125 -11.188 9.617 1 86.5 192 ALA A CA 1
ATOM 1542 C C . ALA A 1 192 ? -26.469 -10.672 8.227 1 86.5 192 ALA A C 1
ATOM 1544 O O . ALA A 1 192 ? -25.594 -10.203 7.492 1 86.5 192 ALA A O 1
ATOM 1545 N N . GLU A 1 193 ? -27.766 -10.773 7.863 1 83.31 193 GLU A N 1
ATOM 1546 C CA . GLU A 1 193 ? -28.234 -10.43 6.523 1 83.31 193 GLU A CA 1
ATOM 1547 C C . GLU A 1 193 ? -28 -8.953 6.219 1 83.31 193 GLU A C 1
ATOM 1549 O O . GLU A 1 193 ? -27.922 -8.555 5.055 1 83.31 193 GLU A O 1
ATOM 1554 N N . HIS A 1 194 ? -27.797 -8.203 7.238 1 85.69 194 HIS A N 1
ATOM 1555 C CA . HIS A 1 194 ? -27.703 -6.766 7 1 85.69 194 HIS A CA 1
ATOM 1556 C C . HIS A 1 194 ? -26.266 -6.273 7.133 1 85.69 194 HIS A C 1
ATOM 1558 O O . HIS A 1 194 ? -26 -5.074 7.027 1 85.69 194 HIS A O 1
ATOM 1564 N N . GLU A 1 195 ? -25.406 -7.16 7.207 1 91.75 195 GLU A N 1
ATOM 1565 C CA . GLU A 1 195 ? -24 -6.77 7.352 1 91.75 195 GLU A CA 1
ATOM 1566 C C . GLU A 1 195 ? -23.266 -6.883 6.023 1 91.75 195 GLU A C 1
ATOM 1568 O O . GLU A 1 195 ? -23.312 -7.926 5.371 1 91.75 195 GLU A O 1
ATOM 1573 N N . PRO A 1 196 ? -22.641 -5.766 5.641 1 95.81 196 PRO A N 1
ATOM 1574 C CA . PRO A 1 196 ? -21.859 -5.852 4.41 1 95.81 196 PRO A CA 1
ATOM 1575 C C . PRO A 1 196 ? -20.594 -6.688 4.574 1 95.81 196 PRO A C 1
ATOM 1577 O O . PRO A 1 196 ? -20.234 -7.059 5.695 1 95.81 196 PRO A O 1
ATOM 1580 N N . ILE A 1 197 ? -19.922 -7.004 3.449 1 96.88 197 ILE A N 1
ATOM 1581 C CA . ILE A 1 197 ? -18.734 -7.855 3.48 1 96.88 197 ILE A CA 1
ATOM 1582 C C . ILE A 1 197 ? -17.688 -7.32 2.504 1 96.88 197 ILE A C 1
ATOM 1584 O O . ILE A 1 197 ? -18.031 -6.719 1.485 1 96.88 197 ILE A O 1
ATOM 1588 N N . PHE A 1 198 ? -16.438 -7.535 2.83 1 97.56 198 PHE A N 1
ATOM 1589 C CA . PHE A 1 198 ? -15.367 -7.305 1.86 1 97.56 198 PHE A CA 1
ATOM 1590 C C . PHE A 1 198 ? -15.336 -8.414 0.817 1 97.56 198 PHE A C 1
ATOM 1592 O O . PHE A 1 198 ? -15.484 -9.594 1.15 1 97.56 198 PHE A O 1
ATOM 1599 N N . GLU A 1 199 ? -15.18 -8.039 -0.346 1 97.56 199 GLU A N 1
ATOM 1600 C CA . GLU A 1 199 ? -14.945 -8.969 -1.451 1 97.56 199 GLU A CA 1
ATOM 1601 C C . GLU A 1 199 ? -13.586 -8.711 -2.102 1 97.56 199 GLU A C 1
ATOM 1603 O O . GLU A 1 199 ? -13.367 -7.656 -2.699 1 97.56 199 GLU A O 1
ATOM 1608 N N . ILE A 1 200 ? -12.727 -9.656 -2.021 1 97.75 200 ILE A N 1
ATOM 1609 C CA . ILE A 1 200 ? -11.383 -9.547 -2.574 1 97.75 200 ILE A CA 1
ATOM 1610 C C . ILE A 1 200 ? -11.211 -10.547 -3.717 1 97.75 200 ILE A C 1
ATOM 1612 O O . ILE A 1 200 ? -11.43 -11.742 -3.539 1 97.75 200 ILE A O 1
ATOM 1616 N N . THR A 1 201 ? -10.844 -10.047 -4.855 1 97.88 201 THR A N 1
ATOM 1617 C CA . THR A 1 201 ? -10.523 -10.898 -5.996 1 97.88 201 THR A CA 1
ATOM 1618 C C . THR A 1 201 ? -9.016 -10.93 -6.238 1 97.88 201 THR A C 1
ATOM 1620 O O . THR A 1 201 ? -8.375 -9.875 -6.324 1 97.88 201 THR A O 1
ATOM 1623 N N . GLU A 1 202 ? -8.523 -12.094 -6.328 1 97.38 202 GLU A N 1
ATOM 1624 C CA . GLU A 1 202 ? -7.078 -12.266 -6.457 1 97.38 202 GLU A CA 1
ATOM 1625 C C . GLU A 1 202 ? -6.727 -13.078 -7.699 1 97.38 202 GLU A C 1
ATOM 1627 O O . GLU A 1 202 ? -7.395 -14.062 -8.008 1 97.38 202 GLU A O 1
ATOM 1632 N N . ILE A 1 203 ? -5.691 -12.633 -8.367 1 97.44 203 ILE A N 1
ATOM 1633 C CA . ILE A 1 203 ? -5.141 -13.383 -9.492 1 97.44 203 ILE A CA 1
ATOM 1634 C C . ILE A 1 203 ? -3.643 -13.594 -9.281 1 97.44 203 ILE A C 1
ATOM 1636 O O . ILE A 1 203 ? -2.916 -12.656 -8.953 1 97.44 203 ILE A O 1
ATOM 1640 N N . ILE A 1 204 ? -3.242 -14.797 -9.414 1 96.62 204 ILE A N 1
ATOM 1641 C CA . ILE A 1 204 ? -1.829 -15.156 -9.336 1 96.62 204 ILE A CA 1
ATOM 1642 C C . ILE A 1 204 ? -1.37 -15.719 -10.68 1 96.62 204 ILE A C 1
ATOM 1644 O O . ILE A 1 204 ? -1.916 -16.719 -11.164 1 96.62 204 ILE A O 1
ATOM 1648 N N . LYS A 1 205 ? -0.331 -15.102 -11.203 1 96.06 205 LYS A N 1
ATOM 1649 C CA . LYS A 1 205 ? 0.141 -15.438 -12.547 1 96.06 205 LYS A CA 1
ATOM 1650 C C . LYS A 1 205 ? 1.654 -15.633 -12.562 1 96.06 205 LYS A C 1
ATOM 1652 O O . LYS A 1 205 ? 2.383 -14.945 -11.844 1 96.06 205 LYS A O 1
ATOM 1657 N N . ASN A 1 206 ? 2.064 -16.625 -13.297 1 94.06 206 ASN A N 1
ATOM 1658 C CA . ASN A 1 206 ? 3.463 -16.703 -13.703 1 94.06 206 ASN A CA 1
ATOM 1659 C C . ASN A 1 206 ? 3.768 -15.758 -14.859 1 94.06 206 ASN A C 1
ATOM 1661 O O . ASN A 1 206 ? 3.369 -16.016 -16 1 94.06 206 ASN A O 1
ATOM 1665 N N . ASP A 1 207 ? 4.508 -14.797 -14.492 1 90.75 207 ASP A N 1
ATOM 1666 C CA . ASP A 1 207 ? 4.734 -13.727 -15.453 1 90.75 207 ASP A CA 1
ATOM 1667 C C . ASP A 1 207 ? 5.59 -14.211 -16.625 1 90.75 207 ASP A C 1
ATOM 1669 O O . ASP A 1 207 ? 5.453 -13.711 -17.75 1 90.75 207 ASP A O 1
ATOM 1673 N N . ALA A 1 208 ? 6.477 -15.133 -16.406 1 87.81 208 ALA A N 1
ATOM 1674 C CA . ALA A 1 208 ? 7.363 -15.648 -17.453 1 87.81 208 ALA A CA 1
ATOM 1675 C C . ALA A 1 208 ? 6.594 -16.484 -18.469 1 87.81 208 ALA A C 1
ATOM 1677 O O . ALA A 1 208 ? 6.805 -16.375 -19.672 1 87.81 208 ALA A O 1
ATOM 1678 N N . THR A 1 209 ? 5.707 -17.281 -18.016 1 91.5 209 THR A N 1
ATOM 1679 C CA . THR A 1 209 ? 4.992 -18.203 -18.906 1 91.5 209 THR A CA 1
ATOM 1680 C C . THR A 1 209 ? 3.613 -17.641 -19.25 1 91.5 209 THR A C 1
ATOM 1682 O O . THR A 1 209 ? 2.951 -18.141 -20.172 1 91.5 209 THR A O 1
ATOM 1685 N N . GLN A 1 210 ? 3.148 -16.672 -18.438 1 93.06 210 GLN A N 1
ATOM 1686 C CA . GLN A 1 210 ? 1.851 -16.031 -18.578 1 93.06 210 GLN A CA 1
ATOM 1687 C C . GLN A 1 210 ? 0.719 -16.953 -18.156 1 93.06 210 GLN A C 1
ATOM 1689 O O . GLN A 1 210 ? -0.457 -16.641 -18.344 1 93.06 210 GLN A O 1
ATOM 1694 N N . LYS A 1 211 ? 1.093 -18.047 -17.594 1 94.19 211 LYS A N 1
ATOM 1695 C CA . LYS A 1 211 ? 0.083 -18.969 -17.094 1 94.19 211 LYS A CA 1
ATOM 1696 C C . LYS A 1 211 ? -0.502 -18.5 -15.766 1 94.19 211 LYS A C 1
ATOM 1698 O O . LYS A 1 211 ? 0.232 -18.031 -14.883 1 94.19 211 LYS A O 1
ATOM 1703 N N . ILE A 1 212 ? -1.831 -18.625 -15.695 1 96.94 212 ILE A N 1
ATOM 1704 C CA . ILE A 1 212 ? -2.502 -18.281 -14.445 1 96.94 212 ILE A CA 1
ATOM 1705 C C . ILE A 1 212 ? -2.438 -19.484 -13.492 1 96.94 212 ILE A C 1
ATOM 1707 O O . ILE A 1 212 ? -2.789 -20.609 -13.867 1 96.94 212 ILE A O 1
ATOM 1711 N N . LEU A 1 213 ? -2.014 -19.234 -12.305 1 95.44 213 LEU A N 1
ATOM 1712 C CA . LEU A 1 213 ? -1.885 -20.281 -11.289 1 95.44 213 LEU A CA 1
ATOM 1713 C C . LEU A 1 213 ? -3.16 -20.391 -10.469 1 95.44 213 LEU A C 1
ATOM 1715 O O . LEU A 1 213 ? -3.549 -21.5 -10.062 1 95.44 213 LEU A O 1
ATOM 1719 N N . GLU A 1 214 ? -3.74 -19.25 -10.219 1 96.38 214 GLU A N 1
ATOM 1720 C CA . GLU A 1 214 ? -4.898 -19.219 -9.328 1 96.38 214 GLU A CA 1
ATOM 1721 C C . GLU A 1 214 ? -5.762 -17.984 -9.578 1 96.38 214 GLU A C 1
ATOM 1723 O O . GLU A 1 214 ? -5.238 -16.906 -9.867 1 96.38 214 GLU A O 1
ATOM 1728 N N . TYR A 1 215 ? -7.02 -18.188 -9.547 1 97.88 215 TYR A N 1
ATOM 1729 C CA . TYR A 1 215 ? -8.016 -17.125 -9.422 1 97.88 215 TYR A CA 1
ATOM 1730 C C . TYR A 1 215 ? -8.93 -17.375 -8.227 1 97.88 215 TYR A C 1
ATOM 1732 O O . TYR A 1 215 ? -9.445 -18.484 -8.055 1 97.88 215 TYR A O 1
ATOM 1740 N N . ALA A 1 216 ? -9.109 -16.312 -7.383 1 97.75 216 ALA A N 1
ATOM 1741 C CA . ALA A 1 216 ? -9.852 -16.594 -6.156 1 97.75 216 ALA A CA 1
ATOM 1742 C C . ALA A 1 216 ? -10.688 -15.398 -5.73 1 97.75 216 ALA A C 1
ATOM 1744 O O . ALA A 1 216 ? -10.336 -14.25 -6.027 1 97.75 216 ALA A O 1
ATOM 1745 N N . TRP A 1 217 ? -11.789 -15.68 -5.109 1 97.75 217 TRP A N 1
ATOM 1746 C CA . TRP A 1 217 ? -12.57 -14.727 -4.324 1 97.75 217 TRP A CA 1
ATOM 1747 C C . TRP A 1 217 ? -12.398 -14.984 -2.83 1 97.75 217 TRP A C 1
ATOM 1749 O O . TRP A 1 217 ? -12.445 -16.125 -2.383 1 97.75 217 TRP A O 1
ATOM 1759 N N . PHE A 1 218 ? -12.195 -14 -2.203 1 98 218 PHE A N 1
ATOM 1760 C CA . PHE A 1 218 ? -12.086 -14.023 -0.749 1 98 218 PHE A CA 1
ATOM 1761 C C . PHE A 1 218 ? -13.086 -13.07 -0.111 1 98 218 PHE A C 1
ATOM 1763 O O . PHE A 1 218 ? -13.023 -11.859 -0.321 1 98 218 PHE A O 1
ATOM 1770 N N . TYR A 1 219 ? -14.062 -13.633 0.646 1 97.88 219 TYR A N 1
ATOM 1771 C CA . TYR A 1 219 ? -15.094 -12.875 1.348 1 97.88 219 TYR A CA 1
ATOM 1772 C C . TYR A 1 219 ? -14.828 -12.852 2.848 1 97.88 219 TYR A C 1
ATOM 1774 O O . TYR A 1 219 ? -14.805 -13.891 3.5 1 97.88 219 TYR A O 1
ATOM 1782 N N . VAL A 1 220 ? -14.711 -11.688 3.369 1 97.06 220 VAL A N 1
ATOM 1783 C CA . VAL A 1 220 ? -14.359 -11.609 4.781 1 97.06 220 VAL A CA 1
ATOM 1784 C C . VAL A 1 220 ? -15.203 -10.539 5.469 1 97.06 220 VAL A C 1
ATOM 1786 O O . VAL A 1 220 ? -15.422 -9.461 4.914 1 97.06 220 VAL A O 1
ATOM 1789 N N . SER A 1 221 ? -15.594 -10.883 6.664 1 94.25 221 SER A N 1
ATOM 1790 C CA . SER A 1 221 ? -16.391 -9.969 7.48 1 94.25 221 SER A CA 1
ATOM 1791 C C . SER A 1 221 ? -15.578 -8.727 7.848 1 94.25 221 SER A C 1
ATOM 1793 O O . SER A 1 221 ? -14.391 -8.82 8.164 1 94.25 221 SER A O 1
ATOM 1795 N N . PRO A 1 222 ? -16.266 -7.605 7.836 1 94.19 222 PRO A N 1
ATOM 1796 C CA . PRO A 1 222 ? -15.578 -6.375 8.227 1 94.19 222 PRO A CA 1
ATOM 1797 C C . PRO A 1 222 ? -15.102 -6.395 9.672 1 94.19 222 PRO A C 1
ATOM 1799 O O . PRO A 1 222 ? -14.25 -5.586 10.062 1 94.19 222 PRO A O 1
ATOM 1802 N N . LYS A 1 223 ? -15.625 -7.277 10.43 1 93.88 223 LYS A N 1
ATOM 1803 C CA . LYS A 1 223 ? -15.18 -7.434 11.812 1 93.88 223 LYS A CA 1
ATOM 1804 C C . LYS A 1 223 ? -13.719 -7.875 11.867 1 93.88 223 LYS A C 1
ATOM 1806 O O . LYS A 1 223 ? -13.031 -7.621 12.859 1 93.88 223 LYS A O 1
ATOM 1811 N N . TYR A 1 224 ? -13.344 -8.406 10.789 1 95.56 224 TYR A N 1
ATOM 1812 C CA . TYR A 1 224 ? -12.031 -9.055 10.859 1 95.56 224 TYR A CA 1
ATOM 1813 C C . TYR A 1 224 ? -11.055 -8.398 9.891 1 95.56 224 TYR A C 1
ATOM 1815 O O . TYR A 1 224 ? -9.93 -8.875 9.711 1 95.56 224 TYR A O 1
ATOM 1823 N N . LEU A 1 225 ? -11.406 -7.324 9.297 1 95.88 225 LEU A N 1
ATOM 1824 C CA . LEU A 1 225 ? -10.484 -6.68 8.367 1 95.88 225 LEU A CA 1
ATOM 1825 C C . LEU A 1 225 ? -10.594 -5.16 8.461 1 95.88 225 LEU A C 1
ATOM 1827 O O . LEU A 1 225 ? -11.695 -4.609 8.367 1 95.88 225 LEU A O 1
ATOM 1831 N N . THR A 1 226 ? -9.516 -4.516 8.695 1 95.81 226 THR A N 1
ATOM 1832 C CA . THR A 1 226 ? -9.289 -3.084 8.531 1 95.81 226 THR A CA 1
ATOM 1833 C C . THR A 1 226 ? -8.031 -2.826 7.703 1 95.81 226 THR A C 1
ATOM 1835 O O . THR A 1 226 ? -6.957 -3.328 8.031 1 95.81 226 THR A O 1
ATOM 1838 N N . ILE A 1 227 ? -8.227 -2.154 6.645 1 94.62 227 ILE A N 1
ATOM 1839 C CA . ILE A 1 227 ? -7.062 -1.821 5.828 1 94.62 227 ILE A CA 1
ATOM 1840 C C . ILE A 1 227 ? -6.41 -0.547 6.359 1 94.62 227 ILE A C 1
ATOM 1842 O O . ILE A 1 227 ? -7.051 0.506 6.418 1 94.62 227 ILE A O 1
ATOM 1846 N N . LYS A 1 228 ? -5.199 -0.647 6.699 1 94.88 228 LYS A N 1
ATOM 1847 C CA . LYS A 1 228 ? -4.457 0.475 7.27 1 94.88 228 LYS A CA 1
ATOM 1848 C C . LYS A 1 228 ? -3.363 0.952 6.32 1 94.88 228 LYS A C 1
ATOM 1850 O O . LYS A 1 228 ? -2.625 0.141 5.758 1 94.88 228 LYS A O 1
ATOM 1855 N N . ALA A 1 229 ? -3.35 2.258 6.148 1 93.81 229 ALA A N 1
ATOM 1856 C CA . ALA A 1 229 ? -2.346 2.828 5.254 1 93.81 229 ALA A CA 1
ATOM 1857 C C . ALA A 1 229 ? -1.73 4.09 5.855 1 93.81 229 ALA A C 1
ATOM 1859 O O . ALA A 1 229 ? -2.299 4.691 6.77 1 93.81 229 ALA A O 1
ATOM 1860 N N . ALA A 1 230 ? -0.535 4.445 5.379 1 92.62 230 ALA A N 1
ATOM 1861 C CA . ALA A 1 230 ? 0.176 5.637 5.836 1 92.62 230 ALA A CA 1
ATOM 1862 C C . ALA A 1 230 ? 1.034 6.227 4.723 1 92.62 230 ALA A C 1
ATOM 1864 O O . ALA A 1 230 ? 1.274 5.57 3.705 1 92.62 230 ALA A O 1
ATOM 1865 N N . THR A 1 231 ? 1.354 7.469 4.895 1 88.62 231 THR A N 1
ATOM 1866 C CA . THR A 1 231 ? 2.287 8.07 3.947 1 88.62 231 THR A CA 1
ATOM 1867 C C . THR A 1 231 ? 3.656 7.402 4.039 1 88.62 231 THR A C 1
ATOM 1869 O O . THR A 1 231 ? 4.137 7.109 5.137 1 88.62 231 THR A O 1
ATOM 1872 N N . PRO A 1 232 ? 4.18 7.121 2.812 1 79.06 232 PRO A N 1
ATOM 1873 C CA . PRO A 1 232 ? 5.512 6.512 2.828 1 79.06 232 PRO A CA 1
ATOM 1874 C C . PRO A 1 232 ? 6.57 7.422 3.447 1 79.06 232 PRO A C 1
ATOM 1876 O O . PRO A 1 232 ? 6.535 8.641 3.252 1 79.06 232 PRO A O 1
ATOM 1879 N N . LYS A 1 233 ? 7.363 6.938 4.363 1 67.38 233 LYS A N 1
ATOM 1880 C CA . LYS A 1 233 ? 8.438 7.723 4.961 1 67.38 233 LYS A CA 1
ATOM 1881 C C . LYS A 1 233 ? 9.703 7.66 4.109 1 67.38 233 LYS A C 1
ATOM 1883 O O . LYS A 1 233 ? 10.57 8.531 4.211 1 67.38 233 LYS A O 1
ATOM 1888 N N . ASP A 1 234 ? 9.906 6.559 3.34 1 60.09 234 ASP A N 1
ATOM 1889 C CA . ASP A 1 234 ? 11.133 6.426 2.562 1 60.09 234 ASP A CA 1
ATOM 1890 C C . ASP A 1 234 ? 10.906 6.805 1.102 1 60.09 234 ASP A C 1
ATOM 1892 O O . ASP A 1 234 ? 9.797 6.645 0.581 1 60.09 234 ASP A O 1
ATOM 1896 N N . SER A 1 235 ? 11.594 7.914 0.597 1 51.75 235 SER A N 1
ATOM 1897 C CA . SER A 1 235 ? 11.508 8.359 -0.789 1 51.75 235 SER A CA 1
ATOM 1898 C C . SER A 1 235 ? 11.766 7.215 -1.759 1 51.75 235 SER A C 1
ATOM 1900 O O . SER A 1 235 ? 12.664 6.398 -1.533 1 51.75 235 SER A O 1
ATOM 1902 N N . SER A 1 236 ? 10.766 6.699 -2.445 1 46.84 236 SER A N 1
ATOM 1903 C CA . SER A 1 236 ? 10.969 5.77 -3.553 1 46.84 236 SER A CA 1
ATOM 1904 C C . SER A 1 236 ? 12.18 6.152 -4.387 1 46.84 236 SER A C 1
ATOM 1906 O O . SER A 1 236 ? 12.672 5.352 -5.188 1 46.84 236 SER A O 1
ATOM 1908 N N . ASP A 1 237 ? 12.5 7.359 -4.395 1 43.41 237 ASP A N 1
ATOM 1909 C CA . ASP A 1 237 ? 13.523 7.809 -5.344 1 43.41 237 ASP A CA 1
ATOM 1910 C C . ASP A 1 237 ? 14.914 7.348 -4.914 1 43.41 237 ASP A C 1
ATOM 1912 O O . ASP A 1 237 ? 15.75 8.164 -4.531 1 43.41 237 ASP A O 1
ATOM 1916 N N . LYS A 1 238 ? 14.969 6.316 -4.227 1 40.72 238 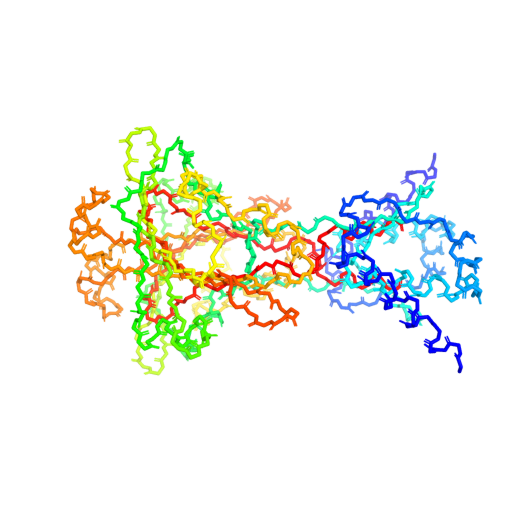LYS A N 1
ATOM 1917 C CA . LYS A 1 238 ? 16.359 6 -3.906 1 40.72 238 LYS A CA 1
ATOM 1918 C C . LYS A 1 238 ? 17.125 5.582 -5.156 1 40.72 238 LYS A C 1
ATOM 1920 O O . LYS A 1 238 ? 17.203 4.395 -5.477 1 40.72 238 LYS A O 1
ATOM 1925 N N . ARG A 1 239 ? 17.078 6.27 -6.336 1 32.91 239 ARG A N 1
ATOM 1926 C CA . ARG A 1 239 ? 18.062 6 -7.387 1 32.91 239 ARG A CA 1
ATOM 1927 C C . ARG A 1 239 ? 19.484 6.223 -6.883 1 32.91 239 ARG A C 1
ATOM 1929 O O . ARG A 1 239 ? 19.828 7.336 -6.484 1 32.91 239 ARG A O 1
ATOM 1936 N N . ILE A 1 240 ? 19.875 5.172 -6.109 1 30.89 240 ILE A N 1
ATOM 1937 C CA . ILE A 1 240 ? 21.328 5.16 -5.957 1 30.89 240 ILE A CA 1
ATOM 1938 C C . ILE A 1 240 ? 21.984 5.266 -7.328 1 30.89 240 ILE A C 1
ATOM 1940 O O . ILE A 1 240 ? 21.766 4.426 -8.203 1 30.89 240 ILE A O 1
ATOM 1944 N N . PHE A 1 241 ? 22.25 6.395 -7.879 1 25.41 241 PHE A N 1
ATOM 1945 C CA . PHE A 1 241 ? 23.281 6.398 -8.898 1 25.41 241 PHE A CA 1
ATOM 1946 C C . PHE A 1 241 ? 24.625 6.008 -8.297 1 25.41 241 PHE A C 1
ATOM 1948 O O . PHE A 1 241 ? 24.906 6.301 -7.129 1 25.41 241 PHE A O 1
ATOM 1955 N N . MET B 1 1 ? 31.047 -3.742 -27.984 1 44.34 1 MET B N 1
ATOM 1956 C CA . MET B 1 1 ? 31.344 -5.145 -27.703 1 44.34 1 MET B CA 1
ATOM 1957 C C . MET B 1 1 ? 31.141 -5.461 -26.219 1 44.34 1 MET B C 1
ATOM 1959 O O . MET B 1 1 ? 30.734 -6.57 -25.875 1 44.34 1 MET B O 1
ATOM 1963 N N . SER B 1 2 ? 31.703 -4.535 -25.328 1 54.5 2 SER B N 1
ATOM 1964 C CA . SER B 1 2 ? 31.719 -4.531 -23.859 1 54.5 2 SER B CA 1
ATOM 1965 C C . SER B 1 2 ? 30.312 -4.43 -23.297 1 54.5 2 SER B C 1
ATOM 1967 O O . SER B 1 2 ? 30 -5.066 -22.281 1 54.5 2 SER B O 1
ATOM 1969 N N . ASP B 1 3 ? 29.484 -3.607 -24.016 1 61.69 3 ASP B N 1
ATOM 1970 C CA . ASP B 1 3 ? 28.109 -3.318 -23.578 1 61.69 3 ASP B CA 1
ATOM 1971 C C . ASP B 1 3 ? 27.234 -4.566 -23.656 1 61.69 3 ASP B C 1
ATOM 1973 O O . ASP B 1 3 ? 26.391 -4.785 -22.797 1 61.69 3 ASP B O 1
ATOM 1977 N N . VAL B 1 4 ? 27.703 -5.465 -24.438 1 81.31 4 VAL B N 1
ATOM 1978 C CA . VAL B 1 4 ? 26.938 -6.68 -24.734 1 81.31 4 VAL B CA 1
ATOM 1979 C C . VAL B 1 4 ? 27.281 -7.766 -23.719 1 81.31 4 VAL B C 1
ATOM 1981 O O . VAL B 1 4 ? 26.422 -8.531 -23.297 1 81.31 4 VAL B O 1
ATOM 1984 N N . LEU B 1 5 ? 28.547 -7.598 -23.188 1 90.31 5 LEU B N 1
ATOM 1985 C CA . LEU B 1 5 ? 28.984 -8.695 -22.328 1 90.31 5 LEU B CA 1
ATOM 1986 C C . LEU B 1 5 ? 28.312 -8.625 -20.969 1 90.31 5 LEU B C 1
ATOM 1988 O O . LEU B 1 5 ? 27.891 -9.648 -20.422 1 90.31 5 LEU B O 1
ATOM 1992 N N . TYR B 1 6 ? 28.234 -7.426 -20.422 1 93.19 6 TYR B N 1
ATOM 1993 C CA . TYR B 1 6 ? 27.625 -7.312 -19.109 1 93.19 6 TYR B CA 1
ATOM 1994 C C . TYR B 1 6 ? 26.172 -7.777 -19.141 1 93.19 6 TYR B C 1
ATOM 1996 O O . TYR B 1 6 ? 25.688 -8.391 -18.172 1 93.19 6 TYR B O 1
ATOM 2004 N N . LEU B 1 7 ? 25.5 -7.527 -20.203 1 94.44 7 LEU B N 1
ATOM 2005 C CA . LEU B 1 7 ? 24.125 -7.961 -20.328 1 94.44 7 LEU B CA 1
ATOM 2006 C C . LEU B 1 7 ? 24.031 -9.484 -20.375 1 94.44 7 LEU B C 1
ATOM 2008 O O . LEU B 1 7 ? 23.078 -10.07 -19.859 1 94.44 7 LEU B O 1
ATOM 2012 N N . ALA B 1 8 ? 25 -10.023 -21.062 1 95.62 8 ALA B N 1
ATOM 2013 C CA . ALA B 1 8 ? 25.031 -11.477 -21.125 1 95.62 8 ALA B CA 1
ATOM 2014 C C . ALA B 1 8 ? 25.234 -12.086 -19.734 1 95.62 8 ALA B C 1
ATOM 2016 O O . ALA B 1 8 ? 24.641 -13.109 -19.406 1 95.62 8 ALA B O 1
ATOM 2017 N N . ILE B 1 9 ? 26.062 -11.508 -19.031 1 96.5 9 ILE B N 1
ATOM 2018 C CA . ILE B 1 9 ? 26.312 -11.961 -17.672 1 96.5 9 ILE B CA 1
ATOM 2019 C C . ILE B 1 9 ? 25.047 -11.805 -16.828 1 96.5 9 ILE B C 1
ATOM 2021 O O . ILE B 1 9 ? 24.688 -12.711 -16.062 1 96.5 9 ILE B O 1
ATOM 2025 N N . VAL B 1 10 ? 24.406 -10.672 -16.922 1 96.06 10 VAL B N 1
ATOM 2026 C CA . VAL B 1 10 ? 23.156 -10.438 -16.219 1 96.06 10 VAL B CA 1
ATOM 2027 C C . VAL B 1 10 ? 22.156 -11.539 -16.562 1 96.06 10 VAL B C 1
ATOM 2029 O O . VAL B 1 10 ? 21.547 -12.133 -15.664 1 96.06 10 VAL B O 1
ATOM 2032 N N . ALA B 1 11 ? 22.062 -11.828 -17.844 1 95.5 11 ALA B N 1
ATOM 2033 C CA . ALA B 1 11 ? 21.125 -12.852 -18.297 1 95.5 11 ALA B CA 1
ATOM 2034 C C . ALA B 1 11 ? 21.469 -14.211 -17.703 1 95.5 11 ALA B C 1
ATOM 2036 O O . ALA B 1 11 ? 20.578 -14.953 -17.281 1 95.5 11 ALA B O 1
ATOM 2037 N N . SER B 1 12 ? 22.688 -14.508 -17.703 1 96.25 12 SER B N 1
ATOM 2038 C CA . SER B 1 12 ? 23.156 -15.781 -17.172 1 96.25 12 SER B CA 1
ATOM 2039 C C . SER B 1 12 ? 22.812 -15.914 -15.688 1 96.25 12 SER B C 1
ATOM 2041 O O . SER B 1 12 ? 22.266 -16.938 -15.258 1 96.25 12 SER B O 1
ATOM 2043 N N . LEU B 1 13 ? 23.109 -14.898 -14.969 1 96.38 13 LEU B N 1
ATOM 2044 C CA . LEU B 1 13 ? 22.875 -14.938 -13.531 1 96.38 13 LEU B CA 1
ATOM 2045 C C . LEU B 1 13 ? 21.375 -14.961 -13.234 1 96.38 13 LEU B C 1
ATOM 2047 O O . LEU B 1 13 ? 20.922 -15.672 -12.336 1 96.38 13 LEU B O 1
ATOM 2051 N N . LYS B 1 14 ? 20.625 -14.195 -13.961 1 94.44 14 LYS B N 1
ATOM 2052 C CA . LYS B 1 14 ? 19.172 -14.234 -13.812 1 94.44 14 LYS B CA 1
ATOM 2053 C C . LYS B 1 14 ? 18.641 -15.633 -14.062 1 94.44 14 LYS B C 1
ATOM 2055 O O . LYS B 1 14 ? 17.766 -16.109 -13.328 1 94.44 14 LYS B O 1
ATOM 2060 N N . ASP B 1 15 ? 19.172 -16.219 -15.039 1 94.44 15 ASP B N 1
ATOM 2061 C CA . ASP B 1 15 ? 18.734 -17.578 -15.375 1 94.44 15 ASP B CA 1
ATOM 2062 C C . ASP B 1 15 ? 19.016 -18.531 -14.219 1 94.44 15 ASP B C 1
ATOM 2064 O O . ASP B 1 15 ? 18.172 -19.375 -13.898 1 94.44 15 ASP B O 1
ATOM 2068 N N . LYS B 1 16 ? 20.156 -18.375 -13.656 1 95.25 16 LYS B N 1
ATOM 2069 C CA . LYS B 1 16 ? 20.5 -19.219 -12.516 1 95.25 16 LYS B CA 1
ATOM 2070 C C . LYS B 1 16 ? 19.531 -19 -11.359 1 95.25 16 LYS B C 1
ATOM 2072 O O . LYS B 1 16 ? 19.141 -19.938 -10.672 1 95.25 16 LYS B O 1
ATOM 2077 N N . ILE B 1 17 ? 19.109 -17.812 -11.164 1 93.44 17 ILE B N 1
ATOM 2078 C CA . ILE B 1 17 ? 18.172 -17.469 -10.094 1 93.44 17 ILE B CA 1
ATOM 2079 C C . ILE B 1 17 ? 16.781 -18.031 -10.422 1 93.44 17 ILE B C 1
ATOM 2081 O O . ILE B 1 17 ? 16.156 -18.656 -9.578 1 93.44 17 ILE B O 1
ATOM 2085 N N . LEU B 1 18 ? 16.391 -17.875 -11.648 1 89.81 18 LEU B N 1
ATOM 2086 C CA . LEU B 1 18 ? 15.055 -18.266 -12.078 1 89.81 18 LEU B CA 1
ATOM 2087 C C . LEU B 1 18 ? 14.922 -19.781 -12.086 1 89.81 18 LEU B C 1
ATOM 2089 O O . LEU B 1 18 ? 13.836 -20.312 -11.836 1 89.81 18 LEU B O 1
ATOM 2093 N N . LYS B 1 19 ? 16 -20.438 -12.328 1 90.38 19 LYS B N 1
ATOM 2094 C CA . LYS B 1 19 ? 15.992 -21.891 -12.383 1 90.38 19 LYS B CA 1
ATOM 2095 C C . LYS B 1 19 ? 16.312 -22.5 -11.016 1 90.38 19 LYS B C 1
ATOM 2097 O O . LYS B 1 19 ? 16.5 -23.703 -10.891 1 90.38 19 LYS B O 1
ATOM 2102 N N . SER B 1 20 ? 16.438 -21.672 -10.062 1 89.06 20 SER B N 1
ATOM 2103 C CA . SER B 1 20 ? 16.625 -22.047 -8.664 1 89.06 20 SER B CA 1
ATOM 2104 C C . SER B 1 20 ? 18 -22.688 -8.445 1 89.06 20 SER B C 1
ATOM 2106 O O . SER B 1 20 ? 18.188 -23.453 -7.5 1 89.06 20 SER B O 1
ATOM 2108 N N . GLN B 1 21 ? 18.844 -22.469 -9.367 1 93.12 21 GLN B N 1
ATOM 2109 C CA . GLN B 1 21 ? 20.234 -22.828 -9.117 1 93.12 21 GLN B CA 1
ATOM 2110 C C . GLN B 1 21 ? 20.844 -21.922 -8.062 1 93.12 21 GLN B C 1
ATOM 2112 O O . GLN B 1 21 ? 21.719 -22.344 -7.289 1 93.12 21 GLN B O 1
ATOM 2117 N N . LEU B 1 22 ? 20.469 -20.719 -8.125 1 94.19 22 LEU B N 1
ATOM 2118 C CA . LEU B 1 22 ? 20.688 -19.75 -7.062 1 94.19 22 LEU B CA 1
ATOM 2119 C C . LEU B 1 22 ? 19.375 -19.438 -6.348 1 94.19 22 LEU B C 1
ATOM 2121 O O . LEU B 1 22 ? 18.453 -18.875 -6.945 1 94.19 22 LEU B O 1
ATOM 2125 N N . LYS B 1 23 ? 19.328 -19.75 -5.109 1 91.75 23 LYS B N 1
ATOM 2126 C CA . LYS B 1 23 ? 18.109 -19.578 -4.348 1 91.75 23 LYS B CA 1
ATOM 2127 C C . LYS B 1 23 ? 18.125 -18.266 -3.553 1 91.75 23 LYS B C 1
ATOM 2129 O O . LYS B 1 23 ? 19.203 -17.734 -3.268 1 91.75 23 LYS B O 1
ATOM 2134 N N . PRO B 1 24 ? 16.922 -17.828 -3.232 1 90.25 24 PRO B N 1
ATOM 2135 C CA . PRO B 1 24 ? 16.906 -16.641 -2.373 1 90.25 24 PRO B CA 1
ATOM 2136 C C . PRO B 1 24 ? 17.766 -16.797 -1.124 1 90.25 24 PRO B C 1
ATOM 2138 O O . PRO B 1 24 ? 17.688 -17.828 -0.442 1 90.25 24 PRO B O 1
ATOM 2141 N N . GLY B 1 25 ? 18.547 -15.844 -0.946 1 91.62 25 GLY B N 1
ATOM 2142 C CA . GLY B 1 25 ? 19.422 -15.867 0.215 1 91.62 25 GLY B CA 1
ATOM 2143 C C . GLY B 1 25 ? 20.828 -16.375 -0.1 1 91.62 25 GLY B C 1
ATOM 2144 O O . GLY B 1 25 ? 21.75 -16.172 0.684 1 91.62 25 GLY B O 1
ATOM 2145 N N . ASP B 1 26 ? 21 -17 -1.174 1 95.12 26 ASP B N 1
ATOM 2146 C CA . ASP B 1 26 ? 22.297 -17.531 -1.548 1 95.12 26 ASP B CA 1
ATOM 2147 C C . ASP B 1 26 ? 23.297 -16.406 -1.819 1 95.12 26 ASP B C 1
ATOM 2149 O O . ASP B 1 26 ? 22.938 -15.359 -2.354 1 95.12 26 ASP B O 1
ATOM 2153 N N . MET B 1 27 ? 24.547 -16.672 -1.541 1 96.31 27 MET B N 1
ATOM 2154 C CA . MET B 1 27 ? 25.641 -15.766 -1.894 1 96.31 27 MET B CA 1
ATOM 2155 C C . MET B 1 27 ? 26.156 -16.062 -3.299 1 96.31 27 MET B C 1
ATOM 2157 O O . MET B 1 27 ? 26.344 -17.219 -3.666 1 96.31 27 MET B O 1
ATOM 2161 N N . LEU B 1 28 ? 26.312 -15.023 -4.031 1 97.44 28 LEU B N 1
ATOM 2162 C CA . LEU B 1 28 ? 26.953 -15.18 -5.336 1 97.44 28 LEU B CA 1
ATOM 2163 C C . LEU B 1 28 ? 28.453 -15.406 -5.184 1 97.44 28 LEU B C 1
ATOM 2165 O O . LEU B 1 28 ? 29.031 -15.07 -4.148 1 97.44 28 LEU B O 1
ATOM 2169 N N . ASN B 1 29 ? 28.969 -15.922 -6.254 1 96.31 29 ASN B N 1
ATOM 2170 C CA . ASN B 1 29 ? 30.438 -15.984 -6.312 1 96.31 29 ASN B CA 1
ATOM 2171 C C . ASN B 1 29 ? 31.062 -14.602 -6.184 1 96.31 29 ASN B C 1
ATOM 2173 O O . ASN B 1 29 ? 30.438 -13.602 -6.535 1 96.31 29 ASN B O 1
ATOM 2177 N N . SER B 1 30 ? 32.281 -14.609 -5.684 1 95.62 30 SER B N 1
ATOM 2178 C CA . SER B 1 30 ? 32.969 -13.344 -5.551 1 95.62 30 SER B CA 1
ATOM 2179 C C . SER B 1 30 ? 33.188 -12.672 -6.906 1 95.62 30 SER B C 1
ATOM 2181 O O . SER B 1 30 ? 33.125 -13.328 -7.945 1 95.62 30 SER B O 1
ATOM 2183 N N . GLU B 1 31 ? 33.406 -11.367 -6.832 1 95.81 31 GLU B N 1
ATOM 2184 C CA . GLU B 1 31 ? 33.656 -10.641 -8.07 1 95.81 31 GLU B CA 1
ATOM 2185 C C . GLU B 1 31 ? 34.844 -11.258 -8.836 1 95.81 31 GLU B C 1
ATOM 2187 O O . GLU B 1 31 ? 34.781 -11.406 -10.062 1 95.81 31 GLU B O 1
ATOM 2192 N N . THR B 1 32 ? 35.906 -11.672 -8.117 1 95.94 32 THR B N 1
ATOM 2193 C CA . THR B 1 32 ? 37.062 -12.297 -8.734 1 95.94 32 THR B CA 1
ATOM 2194 C C . THR B 1 32 ? 36.688 -13.617 -9.406 1 95.94 32 THR B C 1
ATOM 2196 O O . THR B 1 32 ? 37.062 -13.875 -10.539 1 95.94 32 THR B O 1
ATOM 2199 N N . SER B 1 33 ? 35.969 -14.43 -8.734 1 97.25 33 SER B N 1
ATOM 2200 C CA . SER B 1 33 ? 35.531 -15.703 -9.289 1 97.25 33 SER B CA 1
ATOM 2201 C C . SER B 1 33 ? 34.656 -15.5 -10.516 1 97.25 33 SER B C 1
ATOM 2203 O O . SER B 1 33 ? 34.781 -16.219 -11.5 1 97.25 33 SER B O 1
ATOM 2205 N N . LEU B 1 34 ? 33.75 -14.547 -10.422 1 97.5 34 LEU B N 1
ATOM 2206 C CA . LEU B 1 34 ? 32.875 -14.25 -11.547 1 97.5 34 LEU B CA 1
ATOM 2207 C C . LEU B 1 34 ? 33.656 -13.773 -12.75 1 97.5 34 LEU B C 1
ATOM 2209 O O . LEU B 1 34 ? 33.344 -14.086 -13.898 1 97.5 34 LEU B O 1
ATOM 2213 N N . MET B 1 35 ? 34.688 -12.922 -12.461 1 97.12 35 MET B N 1
ATOM 2214 C CA . MET B 1 35 ? 35.562 -12.492 -13.531 1 97.12 35 MET B CA 1
ATOM 2215 C C . MET B 1 35 ? 36.125 -13.688 -14.289 1 97.12 35 MET B C 1
ATOM 2217 O O . MET B 1 35 ? 36.156 -13.695 -15.523 1 97.12 35 MET B O 1
ATOM 2221 N N . ASN B 1 36 ? 36.594 -14.688 -13.547 1 97.38 36 ASN B N 1
ATOM 2222 C CA . ASN B 1 36 ? 37.125 -15.898 -14.148 1 97.38 36 ASN B CA 1
ATOM 2223 C C . ASN B 1 36 ? 36.062 -16.703 -14.883 1 97.38 36 ASN B C 1
ATOM 2225 O O . ASN B 1 36 ? 36.281 -17.172 -16 1 97.38 36 ASN B O 1
ATOM 2229 N N . GLU B 1 37 ? 34.969 -16.844 -14.297 1 96.44 37 GLU B N 1
ATOM 2230 C CA . GLU B 1 37 ? 33.875 -17.641 -14.844 1 96.44 37 GLU B CA 1
ATOM 2231 C C . GLU B 1 37 ? 33.375 -17.062 -16.172 1 96.44 37 GLU B C 1
ATOM 2233 O O . GLU B 1 37 ? 33.062 -17.812 -17.109 1 96.44 37 GLU B O 1
ATOM 2238 N N . TYR B 1 38 ? 33.375 -15.734 -16.219 1 96.56 38 TYR B N 1
ATOM 2239 C CA . TYR B 1 38 ? 32.75 -15.109 -17.391 1 96.56 38 TYR B CA 1
ATOM 2240 C C . TYR B 1 38 ? 33.812 -14.469 -18.266 1 96.56 38 TYR B C 1
ATOM 2242 O O . TYR B 1 38 ? 33.5 -13.836 -19.281 1 96.56 38 TYR B O 1
ATOM 2250 N N . SER B 1 39 ? 35.094 -14.547 -17.875 1 96.19 39 SER B N 1
ATOM 2251 C CA . SER B 1 39 ? 36.188 -13.922 -18.609 1 96.19 39 SER B CA 1
ATOM 2252 C C . SER B 1 39 ? 35.875 -12.453 -18.906 1 96.19 39 SER B C 1
ATOM 2254 O O . SER B 1 39 ? 35.969 -12.016 -20.047 1 96.19 39 SER B O 1
ATOM 2256 N N . ALA B 1 40 ? 35.562 -11.781 -17.859 1 96.5 40 ALA B N 1
ATOM 2257 C CA . ALA B 1 40 ? 35.188 -10.375 -17.969 1 96.5 40 ALA B CA 1
ATOM 2258 C C . ALA B 1 40 ? 35.969 -9.523 -16.969 1 96.5 40 ALA B C 1
ATOM 2260 O O . ALA B 1 40 ? 36.469 -10.023 -15.953 1 96.5 40 ALA B O 1
ATOM 2261 N N . SER B 1 41 ? 36.062 -8.312 -17.266 1 95.38 41 SER B N 1
ATOM 2262 C CA . SER B 1 41 ? 36.781 -7.383 -16.406 1 95.38 41 SER B CA 1
ATOM 2263 C C . SER B 1 41 ? 35.969 -7.066 -15.148 1 95.38 41 SER B C 1
ATOM 2265 O O . SER B 1 41 ? 34.781 -7.34 -15.102 1 95.38 41 SER B O 1
ATOM 2267 N N . ARG B 1 42 ? 36.719 -6.48 -14.164 1 94.56 42 ARG B N 1
ATOM 2268 C CA . ARG B 1 42 ? 36.062 -6.066 -12.93 1 94.56 42 ARG B CA 1
ATOM 2269 C C . ARG B 1 42 ? 34.969 -5.043 -13.203 1 94.56 42 ARG B C 1
ATOM 2271 O O . ARG B 1 42 ? 33.875 -5.098 -12.602 1 94.56 42 ARG B O 1
ATOM 2278 N N . MET B 1 43 ? 35.219 -4.203 -14.055 1 93.88 43 MET B N 1
ATOM 2279 C CA . MET B 1 43 ? 34.25 -3.162 -14.383 1 93.88 43 MET B CA 1
ATOM 2280 C C . MET B 1 43 ? 33 -3.764 -14.992 1 93.88 43 MET B C 1
ATOM 2282 O O . MET B 1 43 ? 31.875 -3.334 -14.672 1 93.88 43 MET B O 1
ATOM 2286 N N . THR B 1 44 ? 33.156 -4.703 -15.82 1 94.25 44 THR B N 1
ATOM 2287 C CA . THR B 1 44 ? 32.031 -5.375 -16.469 1 94.25 44 THR B CA 1
ATOM 2288 C C . THR B 1 44 ? 31.188 -6.137 -15.438 1 94.25 44 THR B C 1
ATOM 2290 O O . THR B 1 44 ? 29.953 -6.051 -15.445 1 94.25 44 THR B O 1
ATOM 2293 N N . ILE B 1 45 ? 31.859 -6.875 -14.57 1 96.19 45 ILE B N 1
ATOM 2294 C CA . ILE B 1 45 ? 31.188 -7.637 -13.531 1 96.19 45 ILE B CA 1
ATOM 2295 C C . ILE B 1 45 ? 30.391 -6.688 -12.633 1 96.19 45 ILE B C 1
ATOM 2297 O O . ILE B 1 45 ? 29.219 -6.938 -12.336 1 96.19 45 ILE B O 1
ATOM 2301 N N . ARG B 1 46 ? 30.984 -5.625 -12.312 1 92.81 46 ARG B N 1
ATOM 2302 C CA . ARG B 1 46 ? 30.328 -4.672 -11.422 1 92.81 46 ARG B CA 1
ATOM 2303 C C . ARG B 1 46 ? 29.109 -4.047 -12.094 1 92.81 46 ARG B C 1
ATOM 2305 O O . ARG B 1 46 ? 28.094 -3.812 -11.445 1 92.81 46 ARG B O 1
ATOM 2312 N N . LYS B 1 47 ? 29.219 -3.771 -13.289 1 92.75 47 LYS B N 1
ATOM 2313 C CA . LYS B 1 47 ? 28.078 -3.26 -14.031 1 92.75 47 LYS B CA 1
ATOM 2314 C C . LYS B 1 47 ? 26.922 -4.266 -14.031 1 92.75 47 LYS B C 1
ATOM 2316 O O . LYS B 1 47 ? 25.766 -3.891 -13.852 1 92.75 47 LYS B O 1
ATOM 2321 N N . SER B 1 48 ? 27.312 -5.484 -14.258 1 95.94 48 SER B N 1
ATOM 2322 C CA . SER B 1 48 ? 26.312 -6.543 -14.258 1 95.94 48 SER B CA 1
ATOM 2323 C C . SER B 1 48 ? 25.641 -6.66 -12.898 1 95.94 48 SER B C 1
ATOM 2325 O O . SER B 1 48 ? 24.406 -6.742 -12.812 1 95.94 48 SER B O 1
ATOM 2327 N N . LEU B 1 49 ? 26.438 -6.652 -11.93 1 95.06 49 LEU B N 1
ATOM 2328 C CA . LEU B 1 49 ? 25.922 -6.797 -10.578 1 95.06 49 LEU B CA 1
ATOM 2329 C C . LEU B 1 49 ? 25.062 -5.59 -10.188 1 95.06 49 LEU B C 1
ATOM 2331 O O . LEU B 1 49 ? 24.047 -5.738 -9.508 1 95.06 49 LEU B O 1
ATOM 2335 N N . SER B 1 50 ? 25.469 -4.484 -10.625 1 89.38 50 SER B N 1
ATOM 2336 C CA . SER B 1 50 ? 24.703 -3.277 -10.367 1 89.38 50 SER B CA 1
ATOM 2337 C C . SER B 1 50 ? 23.328 -3.354 -11.016 1 89.38 50 SER B C 1
ATOM 2339 O O . SER B 1 50 ? 22.312 -3.004 -10.391 1 89.38 50 SER B O 1
ATOM 2341 N N . LEU B 1 51 ? 23.312 -3.812 -12.188 1 89.75 51 LEU B N 1
ATOM 2342 C CA . LEU B 1 51 ? 22.047 -3.934 -12.891 1 89.75 51 LEU B CA 1
ATOM 2343 C C . LEU B 1 51 ? 21.141 -4.953 -12.195 1 89.75 51 LEU B C 1
ATOM 2345 O O . LEU B 1 51 ? 19.953 -4.703 -12.008 1 89.75 51 LEU B O 1
ATOM 2349 N N . LEU B 1 52 ? 21.703 -6.07 -11.828 1 93.5 52 LEU B N 1
ATOM 2350 C CA . LEU B 1 52 ? 20.938 -7.098 -11.125 1 93.5 52 LEU B CA 1
ATOM 2351 C C . LEU B 1 52 ? 20.375 -6.555 -9.82 1 93.5 52 LEU B C 1
ATOM 2353 O O . LEU B 1 52 ? 19.234 -6.867 -9.453 1 93.5 52 LEU B O 1
ATOM 2357 N N . SER B 1 53 ? 21.172 -5.785 -9.188 1 90.69 53 SER B N 1
ATOM 2358 C CA . SER B 1 53 ? 20.75 -5.184 -7.934 1 90.69 53 SER B CA 1
ATOM 2359 C C . SER B 1 53 ? 19.609 -4.184 -8.156 1 90.69 53 SER B C 1
ATOM 2361 O O . SER B 1 53 ? 18.609 -4.203 -7.449 1 90.69 53 SER B O 1
ATOM 2363 N N . ASN B 1 54 ? 19.812 -3.439 -9.125 1 83.19 54 ASN B N 1
ATOM 2364 C CA . ASN B 1 54 ? 18.797 -2.445 -9.461 1 83.19 54 ASN B CA 1
ATOM 2365 C C . ASN B 1 54 ? 17.469 -3.102 -9.828 1 83.19 54 ASN B C 1
ATOM 2367 O O . ASN B 1 54 ? 16.406 -2.559 -9.539 1 83.19 54 ASN B O 1
ATOM 2371 N N . GLU B 1 55 ? 17.609 -4.195 -10.406 1 85.81 55 GLU B N 1
ATOM 2372 C CA . GLU B 1 55 ? 16.406 -4.887 -10.836 1 85.81 55 GLU B CA 1
ATOM 2373 C C . GLU B 1 55 ? 15.805 -5.723 -9.711 1 85.81 55 GLU B C 1
ATOM 2375 O O . GLU B 1 55 ? 14.75 -6.34 -9.875 1 85.81 55 GLU B O 1
ATOM 2380 N N . GLY B 1 56 ? 16.531 -5.832 -8.633 1 88.62 56 GLY B N 1
ATOM 2381 C CA . GLY B 1 56 ? 15.961 -6.453 -7.441 1 88.62 56 GLY B CA 1
ATOM 2382 C C . GLY B 1 56 ? 16.281 -7.93 -7.332 1 88.62 56 GLY B C 1
ATOM 2383 O O . GLY B 1 56 ? 15.648 -8.648 -6.551 1 88.62 56 GLY B O 1
ATOM 2384 N N . TYR B 1 57 ? 17.188 -8.383 -8.102 1 92.31 57 TYR B N 1
ATOM 2385 C CA . TYR B 1 57 ? 17.516 -9.805 -8.062 1 92.31 57 TYR B CA 1
ATOM 2386 C C . TYR B 1 57 ? 18.516 -10.102 -6.953 1 92.31 57 TYR B C 1
ATOM 2388 O O . TYR B 1 57 ? 18.484 -11.18 -6.352 1 92.31 57 TYR B O 1
ATOM 2396 N N . ILE B 1 58 ? 19.406 -9.133 -6.719 1 94.12 58 ILE B N 1
ATOM 2397 C CA . ILE B 1 58 ? 20.422 -9.352 -5.703 1 94.12 58 ILE B CA 1
ATOM 2398 C C . ILE B 1 58 ? 20.594 -8.094 -4.855 1 94.12 58 ILE B C 1
ATOM 2400 O O . ILE B 1 58 ? 20.031 -7.043 -5.176 1 94.12 58 ILE B O 1
ATOM 2404 N N . TYR B 1 59 ? 21.25 -8.25 -3.766 1 90.56 59 TYR B N 1
ATOM 2405 C CA . TYR B 1 59 ? 21.688 -7.125 -2.943 1 90.56 59 TYR B CA 1
ATOM 2406 C C . TYR B 1 59 ? 23.109 -7.328 -2.443 1 90.56 59 TYR B C 1
ATOM 2408 O O . TYR B 1 59 ? 23.578 -8.461 -2.332 1 90.56 59 TYR B O 1
ATOM 2416 N N . SER B 1 60 ? 23.75 -6.195 -2.193 1 91.06 60 SER B N 1
ATOM 2417 C CA . SER B 1 60 ? 25.141 -6.227 -1.796 1 91.06 60 SER B CA 1
ATOM 2418 C C . SER B 1 60 ? 25.312 -5.914 -0.312 1 91.06 60 SER B C 1
ATOM 2420 O O . SER B 1 60 ? 24.625 -5.035 0.221 1 91.06 60 SER B O 1
ATOM 2422 N N . VAL B 1 61 ? 26.125 -6.645 0.262 1 87.5 61 VAL B N 1
ATOM 2423 C CA . VAL B 1 61 ? 26.531 -6.359 1.634 1 87.5 61 VAL B CA 1
ATOM 2424 C C . VAL B 1 61 ? 28.016 -6.023 1.672 1 87.5 61 VAL B C 1
ATOM 2426 O O . VAL B 1 61 ? 28.859 -6.859 1.334 1 87.5 61 VAL B O 1
ATOM 2429 N N . PRO B 1 62 ? 28.25 -4.785 2.057 1 83.31 62 PRO B N 1
ATOM 2430 C CA . PRO B 1 62 ? 29.656 -4.391 2.109 1 83.31 62 PRO B CA 1
ATOM 2431 C C . PRO B 1 62 ? 30.516 -5.359 2.918 1 83.31 62 PRO B C 1
ATOM 2433 O O . PRO B 1 62 ? 30.125 -5.758 4.02 1 83.31 62 PRO B O 1
ATOM 2436 N N . GLY B 1 63 ? 31.594 -5.629 2.354 1 85.94 63 GLY B N 1
ATOM 2437 C CA . GLY B 1 63 ? 32.562 -6.477 3.021 1 85.94 63 GLY B CA 1
ATOM 2438 C C . GLY B 1 63 ? 32.188 -7.945 3.014 1 85.94 63 GLY B C 1
ATOM 2439 O O . GLY B 1 63 ? 32.969 -8.797 3.455 1 85.94 63 GLY B O 1
ATOM 2440 N N . LYS B 1 64 ? 31.078 -8.336 2.586 1 90.62 64 LYS B N 1
ATOM 2441 C CA . LYS B 1 64 ? 30.641 -9.734 2.6 1 90.62 64 LYS B CA 1
ATOM 2442 C C . LYS B 1 64 ? 30.422 -10.25 1.182 1 90.62 64 LYS B C 1
ATOM 2444 O O . LYS B 1 64 ? 31.016 -11.258 0.785 1 90.62 64 LYS B O 1
ATOM 2449 N N . GLY B 1 65 ? 29.625 -9.484 0.401 1 94.12 65 GLY B N 1
ATOM 2450 C CA . GLY B 1 65 ? 29.391 -9.938 -0.961 1 94.12 65 GLY B CA 1
ATOM 2451 C C . GLY B 1 65 ? 28 -9.641 -1.47 1 94.12 65 GLY B C 1
ATOM 2452 O O . GLY B 1 65 ? 27.328 -8.742 -0.961 1 94.12 65 GLY B O 1
ATOM 2453 N N . ASN B 1 66 ? 27.625 -10.336 -2.605 1 96.12 66 ASN B N 1
ATOM 2454 C CA . ASN B 1 66 ? 26.328 -10.195 -3.238 1 96.12 66 ASN B CA 1
ATOM 2455 C C . ASN B 1 66 ? 25.438 -11.398 -2.941 1 96.12 66 ASN B C 1
ATOM 2457 O O . ASN B 1 66 ? 25.891 -12.539 -2.982 1 96.12 66 ASN B O 1
ATOM 2461 N N . PHE B 1 67 ? 24.234 -11.117 -2.643 1 96.19 67 PHE B N 1
ATOM 2462 C CA . PHE B 1 67 ? 23.281 -12.164 -2.264 1 96.19 67 PHE B CA 1
ATOM 2463 C C . PHE B 1 67 ? 22.016 -12.078 -3.105 1 96.19 67 PHE B C 1
ATOM 2465 O O . PHE B 1 67 ? 21.594 -10.984 -3.502 1 96.19 67 PHE B O 1
ATOM 2472 N N . VAL B 1 68 ? 21.391 -13.25 -3.334 1 95.19 68 VAL B N 1
ATOM 2473 C CA . VAL B 1 68 ? 20.109 -13.266 -4.027 1 95.19 68 VAL B CA 1
ATOM 2474 C C . VAL B 1 68 ? 19.031 -12.719 -3.107 1 95.19 68 VAL B C 1
ATOM 2476 O O . VAL B 1 68 ? 18.938 -13.117 -1.94 1 95.19 68 VAL B O 1
ATOM 2479 N N . CYS B 1 69 ? 18.188 -11.852 -3.609 1 92.5 69 CYS B N 1
ATOM 2480 C CA . CYS B 1 69 ? 17.094 -11.266 -2.84 1 92.5 69 CYS B CA 1
ATOM 2481 C C . CYS B 1 69 ? 16.047 -12.312 -2.502 1 92.5 69 CYS B C 1
ATOM 2483 O O . CYS B 1 69 ? 15.93 -13.32 -3.191 1 92.5 69 CYS B O 1
ATOM 2485 N N . LYS B 1 70 ? 15.383 -12.047 -1.373 1 89.12 70 LYS B N 1
ATOM 2486 C CA . LYS B 1 70 ? 14.227 -12.836 -0.962 1 89.12 70 LYS B CA 1
ATOM 2487 C C . LYS B 1 70 ? 12.938 -12.047 -1.132 1 89.12 70 LYS B C 1
ATOM 2489 O O . LYS B 1 70 ? 12.516 -11.336 -0.221 1 89.12 70 LYS B O 1
ATOM 2494 N N . PRO B 1 71 ? 12.281 -12.148 -2.262 1 87.44 71 PRO B N 1
ATOM 2495 C CA . PRO B 1 71 ? 11.031 -11.406 -2.447 1 87.44 71 PRO B CA 1
ATOM 2496 C C . PRO B 1 71 ? 9.961 -11.781 -1.423 1 87.44 71 PRO B C 1
ATOM 2498 O O . PRO B 1 71 ? 9.906 -12.93 -0.979 1 87.44 71 PRO B O 1
ATOM 2501 N N . GLU B 1 72 ? 9.211 -10.812 -0.977 1 87.44 72 GLU B N 1
ATOM 2502 C CA . GLU B 1 72 ? 8.07 -11.047 -0.099 1 87.44 72 GLU B CA 1
ATOM 2503 C C . GLU B 1 72 ? 6.844 -11.484 -0.895 1 87.44 72 GLU B C 1
ATOM 2505 O O . GLU B 1 72 ? 5.992 -10.656 -1.233 1 87.44 72 GLU B O 1
ATOM 2510 N N . VAL B 1 73 ? 6.613 -12.68 -1.011 1 89.38 73 VAL B N 1
ATOM 2511 C CA . VAL B 1 73 ? 5.598 -13.195 -1.92 1 89.38 73 VAL B CA 1
ATOM 2512 C C . VAL B 1 73 ? 4.223 -13.117 -1.26 1 89.38 73 VAL B C 1
ATOM 2514 O O . VAL B 1 73 ? 3.195 -13.211 -1.937 1 89.38 73 VAL B O 1
ATOM 2517 N N . ASP B 1 74 ? 4.145 -12.867 0.025 1 89.69 74 ASP B N 1
ATOM 2518 C CA . ASP B 1 74 ? 2.879 -12.898 0.753 1 89.69 74 ASP B CA 1
ATOM 2519 C C . ASP B 1 74 ? 2.348 -11.484 0.994 1 89.69 74 ASP B C 1
ATOM 2521 O O . ASP B 1 74 ? 1.331 -11.305 1.666 1 89.69 74 ASP B O 1
ATOM 2525 N N . ILE B 1 75 ? 3.023 -10.578 0.439 1 90.44 75 ILE B N 1
ATOM 2526 C CA . ILE B 1 75 ? 2.662 -9.195 0.748 1 90.44 75 ILE B CA 1
ATOM 2527 C C . ILE B 1 75 ? 2.15 -8.5 -0.513 1 90.44 75 ILE B C 1
ATOM 2529 O O . ILE B 1 75 ? 2.77 -8.594 -1.575 1 90.44 75 ILE B O 1
ATOM 2533 N N . PHE B 1 76 ? 1.013 -7.883 -0.324 1 92.56 76 PHE B N 1
ATOM 2534 C CA . PHE B 1 76 ? 0.485 -6.977 -1.338 1 92.56 76 PHE B CA 1
ATOM 2535 C C . PHE B 1 76 ? 0.731 -5.523 -0.947 1 92.56 76 PHE B C 1
ATOM 2537 O O . PHE B 1 76 ? 0.628 -5.164 0.228 1 92.56 76 PHE B O 1
ATOM 2544 N N . GLN B 1 77 ? 0.998 -4.781 -1.944 1 90.75 77 GLN B N 1
ATOM 2545 C CA . GLN B 1 77 ? 1.193 -3.354 -1.717 1 90.75 77 GLN B CA 1
ATOM 2546 C C . GLN B 1 77 ? 0.305 -2.523 -2.639 1 90.75 77 GLN B C 1
ATOM 2548 O O . GLN B 1 77 ? 0.04 -2.918 -3.775 1 90.75 77 GLN B O 1
ATOM 2553 N N . PHE B 1 78 ? -0.103 -1.445 -2.047 1 88.19 78 PHE B N 1
ATOM 2554 C CA . PHE B 1 78 ? -0.849 -0.518 -2.891 1 88.19 78 PHE B CA 1
ATOM 2555 C C . PHE B 1 78 ? -0.494 0.925 -2.555 1 88.19 78 PHE B C 1
ATOM 2557 O O . PHE B 1 78 ? -0.044 1.217 -1.445 1 88.19 78 PHE B O 1
ATOM 2564 N N . LYS B 1 79 ? -0.631 1.709 -3.561 1 87.75 79 LYS B N 1
ATOM 2565 C CA . LYS B 1 79 ? -0.623 3.164 -3.438 1 87.75 79 LYS B CA 1
ATOM 2566 C C . LYS B 1 79 ? -2.014 3.744 -3.674 1 87.75 79 LYS B C 1
ATOM 2568 O O . LYS B 1 79 ? -2.711 3.338 -4.605 1 87.75 79 LYS B O 1
ATOM 2573 N N . PHE B 1 80 ? -2.35 4.535 -2.736 1 90.19 80 PHE B N 1
ATOM 2574 C CA . PHE B 1 80 ? -3.711 5.055 -2.771 1 90.19 80 PHE B CA 1
ATOM 2575 C C . PHE B 1 80 ? -3.721 6.566 -2.553 1 90.19 80 PHE B C 1
ATOM 2577 O O . PHE B 1 80 ? -2.996 7.078 -1.696 1 90.19 80 PHE B O 1
ATOM 2584 N N . ASN B 1 81 ? -4.422 7.199 -3.441 1 91.94 81 ASN B N 1
ATOM 2585 C CA . ASN B 1 81 ? -4.77 8.602 -3.254 1 91.94 81 ASN B CA 1
ATOM 2586 C C . ASN B 1 81 ? -6.254 8.781 -2.959 1 91.94 81 ASN B C 1
ATOM 2588 O O . ASN B 1 81 ? -7.105 8.352 -3.742 1 91.94 81 ASN B O 1
ATOM 2592 N N . LYS B 1 82 ? -6.547 9.398 -1.902 1 91.12 82 LYS B N 1
ATOM 2593 C CA . LYS B 1 82 ? -7.91 9.5 -1.396 1 91.12 82 LYS B CA 1
ATOM 2594 C C . LYS B 1 82 ? -8.844 10.094 -2.445 1 91.12 82 LYS B C 1
ATOM 2596 O O . LYS B 1 82 ? -9.992 9.672 -2.574 1 91.12 82 LYS B O 1
ATOM 2601 N N . TYR B 1 83 ? -8.367 11.016 -3.199 1 93.69 83 TYR B N 1
ATOM 2602 C CA . TYR B 1 83 ? -9.227 11.719 -4.145 1 93.69 83 TYR B CA 1
ATOM 2603 C C . TYR B 1 83 ? -8.969 11.25 -5.57 1 93.69 83 TYR B C 1
ATOM 2605 O O . TYR B 1 83 ? -9.898 10.852 -6.281 1 93.69 83 TYR B O 1
ATOM 2613 N N . ASP B 1 84 ? -7.742 11.172 -5.906 1 91.12 84 ASP B N 1
ATOM 2614 C CA . ASP B 1 84 ? -7.387 10.812 -7.273 1 91.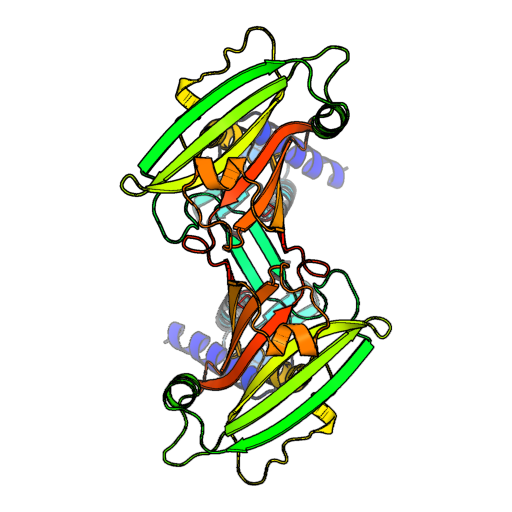12 84 ASP B CA 1
ATOM 2615 C C . ASP B 1 84 ? -7.41 9.297 -7.469 1 91.12 84 ASP B C 1
ATOM 2617 O O . ASP B 1 84 ? -7.367 8.812 -8.602 1 91.12 84 ASP B O 1
ATOM 2621 N N . GLY B 1 85 ? -7.48 8.625 -6.457 1 91.88 85 GLY B N 1
ATOM 2622 C CA . GLY B 1 85 ? -7.508 7.172 -6.535 1 91.88 85 GLY B CA 1
ATOM 2623 C C . GLY B 1 85 ? -8.906 6.613 -6.754 1 91.88 85 GLY B C 1
ATOM 2624 O O . GLY B 1 85 ? -9.07 5.406 -6.934 1 91.88 85 GLY B O 1
ATOM 2625 N N . LEU B 1 86 ? -9.875 7.418 -6.77 1 94.81 86 LEU B N 1
ATOM 2626 C CA . LEU B 1 86 ? -11.25 6.988 -7.027 1 94.81 86 LEU B CA 1
ATOM 2627 C C . LEU B 1 86 ? -11.422 6.594 -8.492 1 94.81 86 LEU B C 1
ATOM 2629 O O . LEU B 1 86 ? -10.641 7 -9.344 1 94.81 86 LEU B O 1
ATOM 2633 N N . ASN B 1 87 ? -12.445 5.773 -8.734 1 94.88 87 ASN B N 1
ATOM 2634 C CA . ASN B 1 87 ? -12.727 5.297 -10.086 1 94.88 87 ASN B CA 1
ATOM 2635 C C . ASN B 1 87 ? -13.367 6.387 -10.938 1 94.88 87 ASN B C 1
ATOM 2637 O O . ASN B 1 87 ? -13.844 6.117 -12.039 1 94.88 87 ASN B O 1
ATOM 2641 N N . THR B 1 88 ? -13.477 7.559 -10.414 1 94.31 88 THR B N 1
ATOM 2642 C CA . THR B 1 88 ? -14.008 8.734 -11.094 1 94.31 88 THR B CA 1
ATOM 2643 C C . THR B 1 88 ? -13.211 9.984 -10.719 1 94.31 88 THR B C 1
ATOM 2645 O O . THR B 1 88 ? -12.273 9.906 -9.93 1 94.31 88 THR B O 1
ATOM 2648 N N . HIS B 1 89 ? -13.562 11.078 -11.375 1 94.88 89 HIS B N 1
ATOM 2649 C CA . HIS B 1 89 ? -12.906 12.336 -11.047 1 94.88 89 HIS B CA 1
ATOM 2650 C C . HIS B 1 89 ? -13.82 13.234 -10.219 1 94.88 89 HIS B C 1
ATOM 2652 O O . HIS B 1 89 ? -15.031 13.273 -10.445 1 94.88 89 HIS B O 1
ATOM 2658 N N . ILE B 1 90 ? -13.227 13.891 -9.297 1 95.88 90 ILE B N 1
ATOM 2659 C CA . ILE B 1 90 ? -13.977 14.883 -8.531 1 95.88 90 ILE B CA 1
ATOM 2660 C C . ILE B 1 90 ? -13.93 16.234 -9.25 1 95.88 90 ILE B C 1
ATOM 2662 O O . ILE B 1 90 ? -12.852 16.781 -9.492 1 95.88 90 ILE B O 1
ATOM 2666 N N . ASP B 1 91 ? -15.094 16.797 -9.547 1 96.31 91 ASP B N 1
ATOM 2667 C CA . ASP B 1 91 ? -15.078 18.047 -10.297 1 96.31 91 ASP B CA 1
ATOM 2668 C C . ASP B 1 91 ? -15.781 19.156 -9.523 1 96.31 91 ASP B C 1
ATOM 2670 O O . ASP B 1 91 ? -15.727 20.328 -9.914 1 96.31 91 ASP B O 1
ATOM 2674 N N . GLU B 1 92 ? -16.391 18.812 -8.438 1 96.69 92 GLU B N 1
ATOM 2675 C CA . GLU B 1 92 ? -17.078 19.797 -7.605 1 96.69 92 GLU B CA 1
ATOM 2676 C C . GLU B 1 92 ? -17.141 19.359 -6.152 1 96.69 92 GLU B C 1
ATOM 2678 O O . GLU B 1 92 ? -17.281 18.156 -5.871 1 96.69 92 GLU B O 1
ATOM 2683 N N . VAL B 1 93 ? -17.031 20.297 -5.207 1 97.12 93 VAL B N 1
ATOM 2684 C CA . VAL B 1 93 ? -17.234 20.078 -3.779 1 97.12 93 VAL B CA 1
ATOM 2685 C C . VAL B 1 93 ? -18.234 21.078 -3.238 1 97.12 93 VAL B C 1
ATOM 2687 O O . VAL B 1 93 ? -18.125 22.281 -3.48 1 97.12 93 VAL B O 1
ATOM 2690 N N . LYS B 1 94 ? -19.25 20.609 -2.584 1 96.62 94 LYS B N 1
ATOM 2691 C CA . LYS B 1 94 ? -20.25 21.484 -1.966 1 96.62 94 LYS B CA 1
ATOM 2692 C C . LYS B 1 94 ? -20.156 21.438 -0.444 1 96.62 94 LYS B C 1
ATOM 2694 O O . LYS B 1 94 ? -20.219 20.344 0.144 1 96.62 94 LYS B O 1
ATOM 2699 N N . LEU B 1 95 ? -20.109 22.594 0.147 1 96.81 95 LEU B N 1
ATOM 2700 C CA . LEU B 1 95 ? -20.109 22.688 1.603 1 96.81 95 LEU B CA 1
ATOM 2701 C C . LEU B 1 95 ? -21.516 22.609 2.154 1 96.81 95 LEU B C 1
ATOM 2703 O O . LEU B 1 95 ? -22.375 23.422 1.776 1 96.81 95 LEU B O 1
ATOM 2707 N N . ILE B 1 96 ? -21.719 21.703 2.955 1 96.38 96 ILE B N 1
ATOM 2708 C CA . ILE B 1 96 ? -23.016 21.547 3.59 1 96.38 96 ILE B CA 1
ATOM 2709 C C . ILE B 1 96 ? -23.062 22.344 4.891 1 96.38 96 ILE B C 1
ATOM 2711 O O . ILE B 1 96 ? -24.062 23 5.199 1 96.38 96 ILE B O 1
ATOM 2715 N N . SER B 1 97 ? -22 22.266 5.637 1 95.5 97 SER B N 1
ATOM 2716 C CA . SER B 1 97 ? -21.922 23 6.895 1 95.5 97 SER B CA 1
ATOM 2717 C C . SER B 1 97 ? -20.484 23.266 7.293 1 95.5 97 SER B C 1
ATOM 2719 O O . SER B 1 97 ? -19.594 22.438 7.023 1 95.5 97 SER B O 1
ATOM 2721 N N . VAL B 1 98 ? -20.234 24.375 7.863 1 95.25 98 VAL B N 1
ATOM 2722 C CA . VAL B 1 98 ? -19 24.766 8.531 1 95.25 98 VAL B CA 1
ATOM 2723 C C . VAL B 1 98 ? -19.312 25.422 9.875 1 95.25 98 VAL B C 1
ATOM 2725 O O . VAL B 1 98 ? -19.938 26.484 9.922 1 95.25 98 VAL B O 1
ATOM 2728 N N . LYS B 1 99 ? -18.859 24.781 10.906 1 94.44 99 LYS B N 1
ATOM 2729 C CA . LYS B 1 99 ? -19.203 25.266 12.234 1 94.44 99 LYS B CA 1
ATOM 2730 C C . LYS B 1 99 ? -17.969 25.312 13.141 1 94.44 99 LYS B C 1
ATOM 2732 O O . LYS B 1 99 ? -17.172 24.391 13.148 1 94.44 99 LYS B O 1
ATOM 2737 N N . VAL B 1 100 ? -17.875 26.406 13.82 1 94.06 100 VAL B N 1
ATOM 2738 C CA . VAL B 1 100 ? -16.922 26.469 14.938 1 94.06 100 VAL B CA 1
ATOM 2739 C C . VAL B 1 100 ? -17.625 26.062 16.234 1 94.06 100 VAL B C 1
ATOM 2741 O O . VAL B 1 100 ? -18.672 26.625 16.594 1 94.06 100 VAL B O 1
ATOM 2744 N N . MET B 1 101 ? -17.094 25.078 16.938 1 94.88 101 MET B N 1
ATOM 2745 C CA . MET B 1 101 ? -17.812 24.547 18.094 1 94.88 101 MET B CA 1
ATOM 2746 C C . MET B 1 101 ? -16.844 23.906 19.094 1 94.88 101 MET B C 1
ATOM 2748 O O . MET B 1 101 ? -15.695 23.625 18.75 1 94.88 101 MET B O 1
ATOM 2752 N N . TYR B 1 102 ? -17.375 23.719 20.328 1 96.19 102 TYR B N 1
ATOM 2753 C CA . TYR B 1 102 ? -16.688 22.812 21.234 1 96.19 102 TYR B CA 1
ATOM 2754 C C . TYR B 1 102 ? -16.938 21.359 20.844 1 96.19 102 TYR B C 1
ATOM 2756 O O . TYR B 1 102 ? -18.078 20.906 20.781 1 96.19 102 TYR B O 1
ATOM 2764 N N . PRO B 1 103 ? -15.93 20.719 20.531 1 94.75 103 PRO B N 1
ATOM 2765 C CA . PRO B 1 103 ? -16.125 19.344 20.047 1 94.75 103 PRO B CA 1
ATOM 2766 C C . PRO B 1 103 ? -16.531 18.375 21.156 1 94.75 103 PRO B C 1
ATOM 2768 O O . PRO B 1 103 ? -16.453 18.719 22.344 1 94.75 103 PRO B O 1
ATOM 2771 N N . SER B 1 104 ? -17.047 17.188 20.812 1 96 104 SER B N 1
ATOM 2772 C CA . SER B 1 104 ? -17.281 16.109 21.766 1 96 104 SER B CA 1
ATOM 2773 C C . SER B 1 104 ? -15.992 15.688 22.453 1 96 104 SER B C 1
ATOM 2775 O O . SER B 1 104 ? -14.891 16 21.984 1 96 104 SER B O 1
ATOM 2777 N N . LYS B 1 105 ? -16.125 14.922 23.516 1 96 105 LYS B N 1
ATOM 2778 C CA . LYS B 1 105 ? -14.961 14.43 24.25 1 96 105 LYS B CA 1
ATOM 2779 C C . LYS B 1 105 ? -14.078 13.562 23.359 1 96 105 LYS B C 1
ATOM 2781 O O . LYS B 1 105 ? -12.852 13.656 23.422 1 96 105 LYS B O 1
ATOM 2786 N N . LYS B 1 106 ? -14.727 12.844 22.578 1 96.75 106 LYS B N 1
ATOM 2787 C CA . LYS B 1 106 ? -13.992 11.953 21.688 1 96.75 106 LYS B CA 1
ATOM 2788 C C . LYS B 1 106 ? -13.141 12.742 20.703 1 96.75 106 LYS B C 1
ATOM 2790 O O . LYS B 1 106 ? -11.938 12.477 20.562 1 96.75 106 LYS B O 1
ATOM 2795 N N . ILE B 1 107 ? -13.68 13.664 20.047 1 97.31 107 ILE B N 1
ATOM 2796 C CA . ILE B 1 107 ? -12.984 14.461 19.047 1 97.31 107 ILE B CA 1
ATOM 2797 C C . ILE B 1 107 ? -11.914 15.312 19.719 1 97.31 107 ILE B C 1
ATOM 2799 O O . ILE B 1 107 ? -10.812 15.484 19.188 1 97.31 107 ILE B O 1
ATOM 2803 N N . ASP B 1 108 ? -12.25 15.836 20.891 1 96.44 108 ASP B N 1
ATOM 2804 C CA . ASP B 1 108 ? -11.297 16.609 21.672 1 96.44 108 ASP B CA 1
ATOM 2805 C C . ASP B 1 108 ? -10.031 15.812 21.969 1 96.44 108 ASP B C 1
ATOM 2807 O O . ASP B 1 108 ? -8.922 16.312 21.797 1 96.44 108 ASP B O 1
ATOM 2811 N N . LYS B 1 109 ? -10.219 14.625 22.359 1 96.5 109 LYS B N 1
ATOM 2812 C CA . LYS B 1 109 ? -9.102 13.742 22.656 1 96.5 109 LYS B CA 1
ATOM 2813 C C . LYS B 1 109 ? -8.281 13.43 21.406 1 96.5 109 LYS B C 1
ATOM 2815 O O . LYS B 1 109 ? -7.051 13.461 21.438 1 96.5 109 LYS B O 1
ATOM 2820 N N . ILE B 1 110 ? -8.953 13.164 20.312 1 97 110 ILE B N 1
ATOM 2821 C CA . ILE B 1 110 ? -8.281 12.805 19.062 1 97 110 ILE B CA 1
ATOM 2822 C C . ILE B 1 110 ? -7.457 13.984 18.578 1 97 110 ILE B C 1
ATOM 2824 O O . ILE B 1 110 ? -6.289 13.828 18.203 1 97 110 ILE B O 1
ATOM 2828 N N . LEU B 1 111 ? -8.047 15.172 18.594 1 96.81 111 LEU B N 1
ATOM 2829 C CA . LEU B 1 111 ? -7.375 16.375 18.078 1 96.81 111 LEU B CA 1
ATOM 2830 C C . LEU B 1 111 ? -6.348 16.875 19.094 1 96.81 111 LEU B C 1
ATOM 2832 O O . LEU B 1 111 ? -5.512 17.719 18.75 1 96.81 111 LEU B O 1
ATOM 2836 N N . ASN B 1 112 ? -6.418 16.344 20.266 1 95.38 112 ASN B N 1
ATOM 2837 C CA . ASN B 1 112 ? -5.52 16.781 21.328 1 95.38 112 ASN B CA 1
ATOM 2838 C C . ASN B 1 112 ? -5.559 18.297 21.5 1 95.38 112 ASN B C 1
ATOM 2840 O O . ASN B 1 112 ? -4.52 18.953 21.484 1 95.38 112 ASN B O 1
ATOM 2844 N N . LEU B 1 113 ? -6.652 18.859 21.719 1 94.44 113 LEU B N 1
ATOM 2845 C CA . LEU B 1 113 ? -6.859 20.312 21.797 1 94.44 113 LEU B CA 1
ATOM 2846 C C . LEU B 1 113 ? -6.465 20.844 23.172 1 94.44 113 LEU B C 1
ATOM 2848 O O . LEU B 1 113 ? -6.508 20.109 24.156 1 94.44 113 LEU B O 1
ATOM 2852 N N . ASP B 1 114 ? -6.082 22.109 23.172 1 92.12 114 ASP B N 1
ATOM 2853 C CA . ASP B 1 114 ? -5.844 22.812 24.438 1 92.12 114 ASP B CA 1
ATOM 2854 C C . ASP B 1 114 ? -7.148 23.016 25.203 1 92.12 114 ASP B C 1
ATOM 2856 O O . ASP B 1 114 ? -8.234 22.844 24.641 1 92.12 114 ASP B O 1
ATOM 2860 N N . GLU B 1 115 ? -6.879 23.375 26.438 1 91.31 115 GLU B N 1
ATOM 2861 C CA . GLU B 1 115 ? -8.055 23.641 27.266 1 91.31 115 GLU B CA 1
ATOM 2862 C C . GLU B 1 115 ? -8.945 24.703 26.641 1 91.31 115 GLU B C 1
ATOM 2864 O O . GLU B 1 115 ? -8.461 25.781 26.266 1 91.31 115 GLU B O 1
ATOM 2869 N N . ASN B 1 116 ? -10.211 24.422 26.406 1 90.56 116 ASN B N 1
ATOM 2870 C CA . ASN B 1 116 ? -11.25 25.312 25.906 1 90.56 116 ASN B CA 1
ATOM 2871 C C . ASN B 1 116 ? -11 25.703 24.453 1 90.56 116 ASN B C 1
ATOM 2873 O O . ASN B 1 116 ? -11.516 26.719 23.984 1 90.56 116 ASN B O 1
ATOM 2877 N N . GLN B 1 117 ? -10.148 25.016 23.812 1 93.88 117 GLN B N 1
ATOM 2878 C CA . GLN B 1 117 ? -9.961 25.266 22.391 1 93.88 117 GLN B CA 1
ATOM 2879 C C . GLN B 1 117 ? -11.117 24.688 21.578 1 93.88 117 GLN B C 1
ATOM 2881 O O . GLN B 1 117 ? -11.578 23.578 21.828 1 93.88 117 GLN B O 1
ATOM 2886 N N . LYS B 1 118 ? -11.617 25.453 20.656 1 95.44 118 LYS B N 1
ATOM 2887 C CA . LYS B 1 118 ? -12.695 25.031 19.766 1 95.44 118 LYS B CA 1
ATOM 2888 C C . LYS B 1 118 ? -12.148 24.266 18.562 1 95.44 118 LYS B C 1
ATOM 2890 O O . LYS B 1 118 ? -10.945 24.266 18.312 1 95.44 118 LYS B O 1
ATOM 2895 N N . ALA B 1 119 ? -13.055 23.547 17.891 1 96.12 119 ALA B N 1
ATOM 2896 C CA . ALA B 1 119 ? -12.766 22.906 16.609 1 96.12 119 ALA B CA 1
ATOM 2897 C C . ALA B 1 119 ? -13.664 23.438 15.508 1 96.12 119 ALA B C 1
ATOM 2899 O O . ALA B 1 119 ? -14.727 24.016 15.781 1 96.12 119 ALA B O 1
ATOM 2900 N N . VAL B 1 120 ? -13.172 23.281 14.32 1 95.56 120 VAL B N 1
ATOM 2901 C CA . VAL B 1 120 ? -14.008 23.5 13.148 1 95.56 120 VAL B CA 1
ATOM 2902 C C . VAL B 1 120 ? -14.531 22.172 12.625 1 95.56 120 VAL B C 1
ATOM 2904 O O . VAL B 1 120 ? -13.758 21.234 12.414 1 95.56 120 VAL B O 1
ATOM 2907 N N . GLU B 1 121 ? -15.797 22.016 12.508 1 96.81 121 GLU B N 1
ATOM 2908 C CA . GLU B 1 121 ? -16.422 20.875 11.828 1 96.81 121 GLU B CA 1
ATOM 2909 C C . GLU B 1 121 ? -16.875 21.25 10.43 1 96.81 121 GLU B C 1
ATOM 2911 O O . GLU B 1 121 ? -17.609 22.234 10.25 1 96.81 121 GLU B O 1
ATOM 2916 N N . VAL B 1 122 ? -16.422 20.516 9.492 1 96.81 122 VAL B N 1
ATOM 2917 C CA . VAL B 1 122 ? -16.797 20.75 8.102 1 96.81 122 VAL B CA 1
ATOM 2918 C C . VAL B 1 122 ? -17.5 19.516 7.551 1 96.81 122 VAL B C 1
ATOM 2920 O O . VAL B 1 122 ? -17.016 18.391 7.703 1 96.81 122 VAL B O 1
ATOM 2923 N N . LYS B 1 123 ? -18.656 19.672 6.969 1 97.38 123 LYS B N 1
ATOM 2924 C CA . LYS B 1 123 ? -19.328 18.625 6.195 1 97.38 123 LYS B CA 1
ATOM 2925 C C . LYS B 1 123 ? -19.438 19.016 4.723 1 97.38 123 LYS B C 1
ATOM 2927 O O . LYS B 1 123 ? -19.922 20.109 4.398 1 97.38 123 LYS B O 1
ATOM 2932 N N . ARG B 1 124 ? -18.938 18.172 3.945 1 97.62 124 ARG B N 1
ATOM 2933 C CA . ARG B 1 124 ? -18.953 18.516 2.527 1 97.62 124 ARG B CA 1
ATOM 2934 C C . ARG B 1 124 ? -19.25 17.281 1.674 1 97.62 124 ARG B C 1
ATOM 2936 O O . ARG B 1 124 ? -19.078 16.156 2.125 1 97.62 124 ARG B O 1
ATOM 2943 N N . ILE B 1 125 ? -19.828 17.547 0.462 1 98 125 ILE B N 1
ATOM 2944 C CA . ILE B 1 125 ? -20.156 16.516 -0.501 1 98 125 ILE B CA 1
ATOM 2945 C C . ILE B 1 125 ? -19.297 16.672 -1.752 1 98 125 ILE B C 1
ATOM 2947 O O . ILE B 1 125 ? -19.109 17.781 -2.25 1 98 125 ILE B O 1
ATOM 2951 N N . LEU B 1 126 ? -18.703 15.578 -2.146 1 97.62 126 LEU B N 1
ATOM 2952 C CA . LEU B 1 126 ? -17.906 15.555 -3.359 1 97.62 126 LEU B CA 1
ATOM 2953 C C . LEU B 1 126 ? -18.703 15.023 -4.543 1 97.62 126 LEU B C 1
ATOM 2955 O O . LEU B 1 126 ? -19.438 14.047 -4.41 1 97.62 126 LEU B O 1
ATOM 2959 N N . TYR B 1 127 ? -18.484 15.711 -5.688 1 97.44 127 TYR B N 1
ATOM 2960 C CA . TYR B 1 127 ? -19.297 15.406 -6.867 1 97.44 127 TYR B CA 1
ATOM 2961 C C . TYR B 1 127 ? -18.406 15 -8.039 1 97.44 127 TYR B C 1
ATOM 2963 O O . TYR B 1 127 ? -17.266 15.461 -8.148 1 97.44 127 TYR B O 1
ATOM 2971 N N . SER B 1 128 ? -18.906 14.109 -8.836 1 96.69 128 SER B N 1
ATOM 2972 C CA . SER B 1 128 ? -18.422 13.812 -10.18 1 96.69 128 SER B CA 1
ATOM 2973 C C . SER B 1 128 ? -19.547 13.867 -11.203 1 96.69 128 SER B C 1
ATOM 2975 O O . SER B 1 128 ? -20.531 13.125 -11.094 1 96.69 128 SER B O 1
ATOM 2977 N N . ASP B 1 129 ? -19.516 14.758 -12.188 1 96 129 ASP B N 1
ATOM 2978 C CA . ASP B 1 129 ? -20.531 14.898 -13.234 1 96 129 ASP B CA 1
ATOM 2979 C C . ASP B 1 129 ? -21.922 15.016 -12.633 1 96 129 ASP B C 1
ATOM 2981 O O . ASP B 1 129 ? -22.844 14.281 -13.008 1 96 129 ASP B O 1
ATOM 2985 N N . GLN B 1 130 ? -22.047 15.812 -11.648 1 95.06 130 GLN B N 1
ATOM 2986 C CA . GLN B 1 130 ? -23.297 16.203 -11.008 1 95.06 130 GLN B CA 1
ATOM 2987 C C . GLN B 1 130 ? -23.859 15.07 -10.156 1 95.06 130 GLN B C 1
ATOM 2989 O O . GLN B 1 130 ? -25.016 15.125 -9.727 1 95.06 130 GLN B O 1
ATOM 2994 N N . LYS B 1 131 ? -23.078 14.094 -9.93 1 95.88 131 LYS B N 1
ATOM 2995 C CA . LYS B 1 131 ? -23.484 13 -9.047 1 95.88 131 LYS B CA 1
ATOM 2996 C C . LYS B 1 131 ? -22.719 13.039 -7.73 1 95.88 131 LYS B C 1
ATOM 2998 O O . LYS B 1 131 ? -21.5 13.281 -7.723 1 95.88 131 LYS B O 1
ATOM 3003 N N . GLU B 1 132 ? -23.422 12.805 -6.629 1 97.31 132 GLU B N 1
ATOM 3004 C CA . GLU B 1 132 ? -22.781 12.703 -5.324 1 97.31 132 GLU B CA 1
ATOM 3005 C C . GLU B 1 132 ? -22 11.398 -5.188 1 97.31 132 GLU B C 1
ATOM 3007 O O . GLU B 1 132 ? -22.594 10.312 -5.289 1 97.31 132 GLU B O 1
ATOM 3012 N N . ILE B 1 133 ? -20.766 11.516 -4.895 1 95.62 133 ILE B N 1
ATOM 3013 C CA . ILE B 1 133 ? -19.984 10.281 -4.875 1 95.62 133 ILE B CA 1
ATOM 3014 C C . ILE B 1 133 ? -19.5 10 -3.459 1 95.62 133 ILE B C 1
ATOM 3016 O O . ILE B 1 133 ? -19.266 8.844 -3.096 1 95.62 133 ILE B O 1
ATOM 3020 N N . ALA B 1 134 ? -19.344 11.086 -2.656 1 97.19 134 ALA B N 1
ATOM 3021 C CA . ALA B 1 134 ? -18.781 10.898 -1.319 1 97.19 134 ALA B CA 1
ATOM 3022 C C . ALA B 1 134 ? -19.188 12.039 -0.391 1 97.19 134 ALA B C 1
ATOM 3024 O O . ALA B 1 134 ? -19.594 13.109 -0.852 1 97.19 134 ALA B O 1
ATOM 3025 N N . MET B 1 135 ? -19.156 11.75 0.818 1 97.88 135 MET B N 1
ATOM 3026 C CA . MET B 1 135 ? -19.312 12.742 1.876 1 97.88 135 MET B CA 1
ATOM 3027 C C . MET B 1 135 ? -18.109 12.742 2.811 1 97.88 135 MET B C 1
ATOM 3029 O O . MET B 1 135 ? -17.578 11.68 3.146 1 97.88 135 MET B O 1
ATOM 3033 N N . GLU B 1 136 ? -17.734 13.891 3.197 1 97.88 136 GLU B N 1
ATOM 3034 C CA . GLU B 1 136 ? -16.609 14.008 4.121 1 97.88 136 GLU B CA 1
ATOM 3035 C C . GLU B 1 136 ? -17 14.844 5.344 1 97.88 136 GLU B C 1
ATOM 3037 O O . GLU B 1 136 ? -17.672 15.859 5.219 1 97.88 136 GLU B O 1
ATOM 3042 N N . ILE B 1 137 ? -16.656 14.359 6.445 1 97.69 137 ILE B N 1
ATOM 3043 C CA . ILE B 1 137 ? -16.75 15.086 7.707 1 97.69 137 ILE B CA 1
ATOM 3044 C C . ILE B 1 137 ? -15.344 15.352 8.25 1 97.69 137 ILE B C 1
ATOM 3046 O O . ILE B 1 137 ? -14.602 14.414 8.547 1 97.69 137 ILE B O 1
ATOM 3050 N N . ILE B 1 138 ? -15.031 16.594 8.414 1 97.31 138 ILE B N 1
ATOM 3051 C CA . ILE B 1 138 ? -13.664 17 8.75 1 97.31 138 ILE B CA 1
ATOM 3052 C C . ILE B 1 138 ? -13.664 17.781 10.055 1 97.31 138 ILE B C 1
ATOM 3054 O O . ILE B 1 138 ? -14.531 18.625 10.281 1 97.31 138 ILE B O 1
ATOM 3058 N N . TYR B 1 139 ? -12.734 17.5 10.883 1 97.31 139 TYR B N 1
ATOM 3059 C CA . TYR B 1 139 ? -12.477 18.281 12.094 1 97.31 139 TYR B CA 1
ATOM 3060 C C . TYR B 1 139 ? -11.078 18.875 12.062 1 97.31 139 TYR B C 1
ATOM 3062 O O . TYR B 1 139 ? -10.094 18.172 11.828 1 97.31 139 TYR B O 1
ATOM 3070 N N . LEU B 1 140 ? -11.008 20.141 12.297 1 95.56 140 LEU B N 1
ATOM 3071 C CA . LEU B 1 140 ? -9.766 20.906 12.391 1 95.56 140 LEU B CA 1
ATOM 3072 C C . LEU B 1 140 ? -9.68 21.641 13.727 1 95.56 140 LEU B C 1
ATOM 3074 O O . LEU B 1 140 ? -10.688 22.141 14.234 1 95.56 140 LEU B O 1
ATOM 3078 N N . PRO B 1 141 ? -8.438 21.734 14.227 1 94.88 141 PRO B N 1
ATOM 3079 C CA . PRO B 1 141 ? -8.32 22.672 15.352 1 94.88 141 PRO B CA 1
ATOM 3080 C C . PRO B 1 141 ? -8.617 24.109 14.961 1 94.88 141 PRO B C 1
ATOM 3082 O O . PRO B 1 141 ? -8.133 24.578 13.93 1 94.88 141 PRO B O 1
ATOM 3085 N N . TYR B 1 142 ? -9.43 24.688 15.758 1 93.19 142 TYR B N 1
ATOM 3086 C CA . TYR B 1 142 ? -9.719 26.094 15.508 1 93.19 142 TYR B CA 1
ATOM 3087 C C . TYR B 1 142 ? -8.594 26.984 16.031 1 93.19 142 TYR B C 1
ATOM 3089 O O . TYR B 1 142 ? -8.172 26.828 17.188 1 93.19 142 TYR B O 1
ATOM 3097 N N . VAL B 1 143 ? -8.008 27.719 15.242 1 84.62 143 VAL B N 1
ATOM 3098 C CA . VAL B 1 143 ? -7 28.688 15.656 1 84.62 143 VAL B CA 1
ATOM 3099 C C . VAL B 1 143 ? -7.555 30.109 15.508 1 84.62 143 VAL B C 1
ATOM 3101 O O . VAL B 1 143 ? -7.969 30.516 14.422 1 84.62 143 VAL B O 1
ATOM 3104 N N . HIS B 1 144 ? -7.398 30.781 16.594 1 77.31 144 HIS B N 1
ATOM 3105 C CA . HIS B 1 144 ? -7.91 32.125 16.641 1 77.31 144 HIS B CA 1
ATOM 3106 C C . HIS B 1 144 ? -7.203 33.031 15.625 1 77.31 144 HIS B C 1
ATOM 3108 O O . HIS B 1 144 ? -6 32.906 15.406 1 77.31 144 HIS B O 1
ATOM 3114 N N . HIS B 1 145 ? -7.91 33.688 14.688 1 70.81 145 HIS B N 1
ATOM 3115 C CA . HIS B 1 145 ? -7.422 34.688 13.75 1 70.81 145 HIS B CA 1
ATOM 3116 C C . HIS B 1 145 ? -7.023 34.062 12.422 1 70.81 145 HIS B C 1
ATOM 3118 O O . HIS B 1 145 ? -6.488 34.719 11.547 1 70.81 145 HIS B O 1
ATOM 3124 N N . GLN B 1 146 ? -6.992 32.75 12.461 1 69.19 146 GLN B N 1
ATOM 3125 C CA . GLN B 1 146 ? -6.801 32.156 11.156 1 69.19 146 GLN B CA 1
ATOM 3126 C C . GLN B 1 146 ? -8.141 31.844 10.492 1 69.19 146 GLN B C 1
ATOM 3128 O O . GLN B 1 146 ? -8.898 30.984 10.969 1 69.19 146 GLN B O 1
ATOM 3133 N N . PRO B 1 147 ? -8.461 32.688 9.633 1 62.22 147 PRO B N 1
ATOM 3134 C CA . PRO B 1 147 ? -9.758 32.438 8.984 1 62.22 147 PRO B CA 1
ATOM 3135 C C . PRO B 1 147 ? -9.852 31.062 8.359 1 62.22 147 PRO B C 1
ATOM 3137 O O . PRO B 1 147 ? -8.852 30.547 7.848 1 62.22 147 PRO B O 1
ATOM 3140 N N . VAL B 1 148 ? -10.836 30.266 8.93 1 63.06 148 VAL B N 1
ATOM 3141 C CA . VAL B 1 148 ? -11.164 29.078 8.172 1 63.06 148 VAL B CA 1
ATOM 3142 C C . VAL B 1 148 ? -11.523 29.453 6.734 1 63.06 148 VAL B C 1
ATOM 3144 O O . VAL B 1 148 ? -12.516 30.156 6.5 1 63.06 148 VAL B O 1
ATOM 3147 N N . ILE B 1 149 ? -10.594 29.312 5.848 1 71.56 149 ILE B N 1
ATOM 3148 C CA . ILE B 1 149 ? -10.875 29.734 4.48 1 71.56 149 ILE B CA 1
ATOM 3149 C C . ILE B 1 149 ? -11.844 28.75 3.824 1 71.56 149 ILE B C 1
ATOM 3151 O O . ILE B 1 149 ? -11.422 27.734 3.26 1 71.56 149 ILE B O 1
ATOM 3155 N N . GLU B 1 150 ? -13.203 29.109 3.99 1 81.06 150 GLU B N 1
ATOM 3156 C CA . GLU B 1 150 ? -14.258 28.297 3.395 1 81.06 150 GLU B CA 1
ATOM 3157 C C . GLU B 1 150 ? -13.984 28.031 1.917 1 81.06 150 GLU B C 1
ATOM 3159 O O . GLU B 1 150 ? -14.266 26.938 1.416 1 81.06 150 GLU B O 1
ATOM 3164 N N . ASP B 1 151 ? -13.289 29 1.351 1 85.44 151 ASP B N 1
ATOM 3165 C CA . ASP B 1 151 ? -13.039 28.859 -0.082 1 85.44 151 ASP B CA 1
ATOM 3166 C C . ASP B 1 151 ? -12.047 27.734 -0.36 1 85.44 151 ASP B C 1
ATOM 3168 O O . ASP B 1 151 ? -12.141 27.047 -1.381 1 85.44 151 ASP B O 1
ATOM 3172 N N . MET B 1 152 ? -11.211 27.578 0.573 1 87.44 152 MET B N 1
ATOM 3173 C CA . MET B 1 152 ? -10.219 26.516 0.39 1 87.44 152 MET B CA 1
ATOM 3174 C C . MET B 1 152 ? -10.867 25.141 0.557 1 87.44 152 MET B C 1
ATOM 3176 O O . MET B 1 152 ? -10.484 24.188 -0.128 1 87.44 152 MET B O 1
ATOM 3180 N N . LEU B 1 153 ? -11.875 25.125 1.354 1 92.94 153 LEU B N 1
ATOM 3181 C CA . LEU B 1 153 ? -12.539 23.875 1.679 1 92.94 153 LEU B CA 1
ATOM 3182 C C . LEU B 1 153 ? -13.328 23.344 0.485 1 92.94 153 LEU B C 1
ATOM 3184 O O . LEU B 1 153 ? -13.75 22.188 0.473 1 92.94 153 LEU B O 1
ATOM 3188 N N . LYS B 1 154 ? -13.414 24.172 -0.556 1 92.31 154 LYS B N 1
ATOM 3189 C CA . LYS B 1 154 ? -14.148 23.781 -1.757 1 92.31 154 LYS B CA 1
ATOM 3190 C C . LYS B 1 154 ? -13.25 23.016 -2.732 1 92.31 154 LYS B C 1
ATOM 3192 O O . LYS B 1 154 ? -13.727 22.5 -3.742 1 92.31 154 LYS B O 1
ATOM 3197 N N . PHE B 1 155 ? -12.039 22.969 -2.34 1 91.81 155 PHE B N 1
ATOM 3198 C CA . PHE B 1 155 ? -11.125 22.094 -3.074 1 91.81 155 PHE B CA 1
ATOM 3199 C C . PHE B 1 155 ? -10.992 20.75 -2.385 1 91.81 155 PHE B C 1
ATOM 3201 O O . PHE B 1 155 ? -10.883 20.672 -1.159 1 91.81 155 PHE B O 1
ATOM 3208 N N . ALA B 1 156 ? -11.023 19.734 -3.268 1 92.19 156 ALA B N 1
ATOM 3209 C CA . ALA B 1 156 ? -10.969 18.406 -2.684 1 92.19 156 ALA B CA 1
ATOM 3210 C C . ALA B 1 156 ? -9.727 18.234 -1.815 1 92.19 156 ALA B C 1
ATOM 3212 O O . ALA B 1 156 ? -9.82 17.859 -0.644 1 92.19 156 ALA B O 1
ATOM 3213 N N . ASN B 1 157 ? -8.602 18.562 -2.398 1 92.56 157 ASN B N 1
ATOM 3214 C CA . ASN B 1 157 ? -7.34 18.469 -1.671 1 92.56 157 ASN B CA 1
ATOM 3215 C C . ASN B 1 157 ? -6.934 19.812 -1.075 1 92.56 157 ASN B C 1
ATOM 3217 O O . ASN B 1 157 ? -5.801 20.25 -1.271 1 92.56 157 ASN B O 1
ATOM 3221 N N . TYR B 1 158 ? -7.719 20.375 -0.265 1 91.62 158 TYR B N 1
ATOM 3222 C CA . TYR B 1 158 ? -7.578 21.734 0.261 1 91.62 158 TYR B CA 1
ATOM 3223 C C . TYR B 1 158 ? -6.352 21.844 1.158 1 91.62 158 TYR B C 1
ATOM 3225 O O . TYR B 1 158 ? -5.789 22.922 1.314 1 91.62 158 TYR B O 1
ATOM 3233 N N . LEU B 1 159 ? -5.895 20.828 1.753 1 91.44 159 LEU B N 1
ATOM 3234 C CA . LEU B 1 159 ? -4.816 20.875 2.736 1 91.44 159 LEU B CA 1
ATOM 3235 C C . LEU B 1 159 ? -3.467 20.625 2.072 1 91.44 159 LEU B C 1
ATOM 3237 O O . LEU B 1 159 ? -2.424 20.703 2.727 1 91.44 159 LEU B O 1
ATOM 3241 N N . LYS B 1 160 ? -3.436 20.406 0.786 1 90.94 160 LYS B N 1
ATOM 3242 C CA . LYS B 1 160 ? -2.236 20 0.063 1 90.94 160 LYS B CA 1
ATOM 3243 C C . LYS B 1 160 ? -1.111 21.016 0.242 1 90.94 160 LYS B C 1
ATOM 3245 O O . LYS B 1 160 ? 0.032 20.641 0.514 1 90.94 160 LYS B O 1
ATOM 3250 N N . PRO B 1 161 ? -1.345 22.328 0.143 1 88.88 161 PRO B N 1
ATOM 3251 C CA . PRO B 1 161 ? -0.259 23.297 0.313 1 88.88 161 PRO B CA 1
ATOM 3252 C C . PRO B 1 161 ? 0.414 23.203 1.68 1 88.88 161 PRO B C 1
ATOM 3254 O O . PRO B 1 161 ? 1.638 23.312 1.78 1 88.88 161 PRO B O 1
ATOM 3257 N N . VAL B 1 162 ? -0.393 23.016 2.684 1 89.38 162 VAL B N 1
ATOM 3258 C CA . VAL B 1 162 ? 0.142 22.875 4.035 1 89.38 162 VAL B CA 1
ATOM 3259 C C . VAL B 1 162 ? 0.925 21.562 4.145 1 89.38 162 VAL B C 1
ATOM 3261 O O . VAL B 1 162 ? 2.012 21.531 4.727 1 89.38 162 VAL B O 1
ATOM 3264 N N . GLU B 1 163 ? 0.338 20.531 3.584 1 91.5 163 GLU B N 1
ATOM 3265 C CA . GLU B 1 163 ? 1.003 19.234 3.617 1 91.5 163 GLU B CA 1
ATOM 3266 C C . GLU B 1 163 ? 2.361 19.297 2.924 1 91.5 163 GLU B C 1
ATOM 3268 O O . GLU B 1 163 ? 3.332 18.703 3.402 1 91.5 163 GLU B O 1
ATOM 3273 N N . GLU B 1 164 ? 2.391 19.984 1.837 1 88.19 164 GLU B N 1
ATOM 3274 C CA . GLU B 1 164 ? 3.639 20.094 1.089 1 88.19 164 GLU B CA 1
ATOM 3275 C C . GLU B 1 164 ? 4.695 20.844 1.893 1 88.19 164 GLU B C 1
ATOM 3277 O O . GLU B 1 164 ? 5.875 20.484 1.874 1 88.19 164 GLU B O 1
ATOM 3282 N N . LYS B 1 165 ? 4.285 21.828 2.582 1 86.81 165 LYS B N 1
ATOM 3283 C CA . LYS B 1 165 ? 5.203 22.594 3.412 1 86.81 165 LYS B CA 1
ATOM 3284 C C . LYS B 1 165 ? 5.738 21.766 4.57 1 86.81 165 LYS B C 1
ATOM 3286 O O . LYS B 1 165 ? 6.883 21.938 4.996 1 86.81 165 LYS B O 1
ATOM 3291 N N . LEU B 1 166 ? 4.934 20.844 4.988 1 88.81 166 LEU B N 1
ATOM 3292 C CA . LEU B 1 166 ? 5.289 20.016 6.137 1 88.81 166 LEU B CA 1
ATOM 3293 C C . LEU B 1 166 ? 5.684 18.609 5.695 1 88.81 166 LEU B C 1
ATOM 3295 O O . LEU B 1 166 ? 5.633 17.672 6.492 1 88.81 166 LEU B O 1
ATOM 3299 N N . ALA B 1 167 ? 6.07 18.453 4.531 1 87.81 167 ALA B N 1
ATOM 3300 C CA . ALA B 1 167 ? 6.199 17.156 3.877 1 87.81 167 ALA B CA 1
ATOM 3301 C C . ALA B 1 167 ? 7.125 16.234 4.664 1 87.81 167 ALA B C 1
ATOM 3303 O O . ALA B 1 167 ? 6.863 15.031 4.781 1 87.81 167 ALA B O 1
ATOM 3304 N N . PHE B 1 168 ? 8.156 16.734 5.301 1 88.94 168 PHE B N 1
ATOM 3305 C CA . PHE B 1 168 ? 9.18 15.906 5.918 1 88.94 168 PHE B CA 1
ATOM 3306 C C . PHE B 1 168 ? 8.805 15.57 7.355 1 88.94 168 PHE B C 1
ATOM 3308 O O . PHE B 1 168 ? 9.422 14.695 7.973 1 88.94 168 PHE B O 1
ATOM 3315 N N . VAL B 1 169 ? 7.852 16.234 7.859 1 89.5 169 VAL B N 1
ATOM 3316 C CA . VAL B 1 169 ? 7.449 15.945 9.234 1 89.5 169 VAL B CA 1
ATOM 3317 C C . VAL B 1 169 ? 5.973 15.562 9.273 1 89.5 169 VAL B C 1
ATOM 3319 O O . VAL B 1 169 ? 5.352 15.562 10.336 1 89.5 169 VAL B O 1
ATOM 3322 N N . LEU B 1 170 ? 5.441 15.281 8.141 1 91.94 170 LEU B N 1
ATOM 3323 C CA . LEU B 1 170 ? 4.035 14.898 8.031 1 91.94 170 LEU B CA 1
ATOM 3324 C C . LEU B 1 170 ? 3.842 13.43 8.375 1 91.94 170 LEU B C 1
ATOM 3326 O O . LEU B 1 170 ? 4.598 12.57 7.91 1 91.94 170 LEU B O 1
ATOM 3330 N N . ASP B 1 171 ? 2.934 13.188 9.203 1 93.06 171 ASP B N 1
ATOM 3331 C CA . ASP B 1 171 ? 2.502 11.844 9.562 1 93.06 171 ASP B CA 1
ATOM 3332 C C . ASP B 1 171 ? 1.021 11.641 9.258 1 93.06 171 ASP B C 1
ATOM 3334 O O . ASP B 1 171 ? 0.156 12.062 10.023 1 93.06 171 ASP B O 1
ATOM 3338 N N . LYS B 1 172 ? 0.762 10.969 8.18 1 95.12 172 LYS B N 1
ATOM 3339 C CA . LYS B 1 172 ? -0.61 10.703 7.758 1 95.12 172 LYS B CA 1
ATOM 3340 C C . LYS B 1 172 ? -0.925 9.211 7.809 1 95.12 172 LYS B C 1
ATOM 3342 O O . LYS B 1 172 ? -0.097 8.383 7.426 1 95.12 172 LYS B O 1
ATOM 3347 N N . SER B 1 173 ? -2.041 8.922 8.258 1 95.31 173 SER B N 1
ATOM 3348 C CA . SER B 1 173 ? -2.512 7.539 8.266 1 95.31 173 SER B CA 1
ATOM 3349 C C . SER B 1 173 ? -4.016 7.469 8.023 1 95.31 173 SER B C 1
ATOM 3351 O O . SER B 1 173 ? -4.738 8.438 8.273 1 95.31 173 SER B O 1
ATOM 3353 N N . LEU B 1 174 ? -4.426 6.363 7.504 1 95.88 174 LEU B N 1
ATOM 3354 C CA . LEU B 1 174 ? -5.863 6.156 7.383 1 95.88 174 LEU B CA 1
ATOM 3355 C C . LEU B 1 174 ? -6.223 4.688 7.59 1 95.88 174 LEU B C 1
ATOM 3357 O O . LEU B 1 174 ? -5.367 3.811 7.445 1 95.88 174 LEU B O 1
ATOM 3361 N N . ASP B 1 175 ? -7.414 4.488 8.031 1 96.38 175 ASP B N 1
ATOM 3362 C CA . ASP B 1 175 ? -8.055 3.184 8.164 1 96.38 175 ASP B CA 1
ATOM 3363 C C . ASP B 1 175 ? -9.266 3.068 7.238 1 96.38 175 ASP B C 1
ATOM 3365 O O . ASP B 1 175 ? -10.133 3.945 7.23 1 96.38 175 ASP B O 1
ATOM 3369 N N . ILE B 1 176 ? -9.281 2.029 6.496 1 96.38 176 ILE B N 1
ATOM 3370 C CA . ILE B 1 176 ? -10.414 1.784 5.609 1 96.38 176 ILE B CA 1
ATOM 3371 C C . ILE B 1 176 ? -11.242 0.619 6.141 1 96.38 176 ILE B C 1
ATOM 3373 O O . ILE B 1 176 ? -10.727 -0.481 6.344 1 96.38 176 ILE B O 1
ATOM 3377 N N . THR B 1 177 ? -12.445 0.887 6.363 1 96.38 177 THR B N 1
ATOM 3378 C CA . THR B 1 177 ? -13.438 -0.119 6.742 1 96.38 177 THR B CA 1
ATOM 3379 C C . THR B 1 177 ? -14.703 0.026 5.902 1 96.38 177 THR B C 1
ATOM 3381 O O . THR B 1 177 ? -14.703 0.723 4.887 1 96.38 177 THR B O 1
ATOM 3384 N N . ILE B 1 178 ? -15.68 -0.83 6.297 1 97.12 178 ILE B N 1
ATOM 3385 C CA . ILE B 1 178 ? -16.953 -0.783 5.57 1 97.12 178 ILE B CA 1
ATOM 3386 C C . ILE B 1 178 ? -18.109 -0.795 6.559 1 97.12 178 ILE B C 1
ATOM 3388 O O . ILE B 1 178 ? -17.984 -1.326 7.664 1 97.12 178 ILE B O 1
ATOM 3392 N N . THR B 1 179 ? -19.203 -0.131 6.176 1 94.5 179 THR B N 1
ATOM 3393 C CA . THR B 1 179 ? -20.375 -0.062 7.031 1 94.5 179 THR B CA 1
ATOM 3394 C C . THR B 1 179 ? -21.641 0.158 6.199 1 94.5 179 THR B C 1
ATOM 3396 O O . THR B 1 179 ? -21.562 0.409 4.996 1 94.5 179 THR B O 1
ATOM 3399 N N . MET B 1 180 ? -22.75 -0.119 6.867 1 94.62 180 MET B N 1
ATOM 3400 C CA . MET B 1 180 ? -24 0.37 6.293 1 94.62 180 MET B CA 1
ATOM 3401 C C . MET B 1 180 ? -24.188 1.857 6.574 1 94.62 180 MET B C 1
ATOM 3403 O O . MET B 1 180 ? -23.984 2.309 7.703 1 94.62 180 MET B O 1
ATOM 3407 N N . PRO B 1 181 ? -24.547 2.562 5.523 1 94.06 181 PRO B N 1
ATOM 3408 C CA . PRO B 1 181 ? -24.656 4.008 5.727 1 94.06 181 PRO B CA 1
ATOM 3409 C C . PRO B 1 181 ? -25.844 4.383 6.617 1 94.06 181 PRO B C 1
ATOM 3411 O O . PRO B 1 181 ? -26.875 3.703 6.605 1 94.06 181 PRO B O 1
ATOM 3414 N N . SER B 1 182 ? -25.688 5.457 7.375 1 93.25 182 SER B N 1
ATOM 3415 C CA . SER B 1 182 ? -26.797 6.043 8.117 1 93.25 182 SER B CA 1
ATOM 3416 C C . SER B 1 182 ? -27.812 6.672 7.168 1 93.25 182 SER B C 1
ATOM 3418 O O . SER B 1 182 ? -27.531 6.867 5.984 1 93.25 182 SER B O 1
ATOM 3420 N N . GLU B 1 183 ? -28.922 6.969 7.734 1 93.88 183 GLU B N 1
ATOM 3421 C CA . GLU B 1 183 ? -29.969 7.633 6.949 1 93.88 183 GLU B CA 1
ATOM 3422 C C . GLU B 1 183 ? -29.469 8.961 6.391 1 93.88 183 GLU B C 1
ATOM 3424 O O . GLU B 1 183 ? -29.734 9.297 5.234 1 93.88 183 GLU B O 1
ATOM 3429 N N . GLU B 1 184 ? -28.781 9.656 7.215 1 93.38 184 GLU B N 1
ATOM 3430 C CA . GLU B 1 184 ? -28.25 10.953 6.797 1 93.38 184 GLU B CA 1
ATOM 3431 C C . GLU B 1 184 ? -27.312 10.805 5.602 1 93.38 184 GLU B C 1
ATOM 3433 O O . GLU B 1 184 ? -27.406 11.555 4.633 1 93.38 184 GLU B O 1
ATOM 3438 N N . ILE B 1 185 ? -26.422 9.852 5.672 1 94 185 ILE B N 1
ATOM 3439 C CA . ILE B 1 185 ? -25.469 9.633 4.594 1 94 185 ILE B CA 1
ATOM 3440 C C . ILE B 1 185 ? -26.219 9.227 3.322 1 94 185 ILE B C 1
ATOM 3442 O O . ILE B 1 185 ? -25.922 9.75 2.24 1 94 185 ILE B O 1
ATOM 3446 N N . CYS B 1 186 ? -27.156 8.359 3.432 1 94.5 186 CYS B N 1
ATOM 3447 C CA . CYS B 1 186 ? -27.953 7.918 2.285 1 94.5 186 CYS B CA 1
ATOM 3448 C C . CYS B 1 186 ? -28.594 9.102 1.582 1 94.5 186 CYS B C 1
ATOM 3450 O O . CYS B 1 186 ? -28.547 9.211 0.355 1 94.5 186 CYS B O 1
ATOM 3452 N N . GLU B 1 187 ? -29.125 9.906 2.391 1 93.38 187 GLU B N 1
ATOM 3453 C CA . GLU B 1 187 ? -29.828 11.062 1.853 1 93.38 187 GLU B CA 1
ATOM 3454 C C . GLU B 1 187 ? -28.859 12.023 1.162 1 93.38 187 GLU B C 1
ATOM 3456 O O . GLU B 1 187 ? -29.141 12.531 0.076 1 93.38 187 GLU B O 1
ATOM 3461 N N . LYS B 1 188 ? -27.781 12.219 1.751 1 93.56 188 LYS B N 1
ATOM 3462 C CA . LYS B 1 188 ? -26.859 13.25 1.279 1 93.56 188 LYS B CA 1
ATOM 3463 C C . LYS B 1 188 ? -26.141 12.805 0.012 1 93.56 188 LYS B C 1
ATOM 3465 O O . LYS B 1 188 ? -25.812 13.625 -0.853 1 93.56 188 LYS B O 1
ATOM 3470 N N . ILE B 1 189 ? -25.844 11.5 -0.087 1 92.75 189 ILE B N 1
ATOM 3471 C CA . ILE B 1 189 ? -25.078 11.086 -1.26 1 92.75 189 ILE B CA 1
ATOM 3472 C C . ILE B 1 189 ? -25.953 10.227 -2.168 1 92.75 189 ILE B C 1
ATOM 3474 O O . ILE B 1 189 ? -25.438 9.531 -3.055 1 92.75 189 ILE B O 1
ATOM 3478 N N . ASN B 1 190 ? -27.234 10.234 -1.95 1 90 190 ASN B N 1
ATOM 3479 C CA . ASN B 1 190 ? -28.188 9.555 -2.812 1 90 190 ASN B CA 1
ATOM 3480 C C . ASN B 1 190 ? -27.844 8.078 -2.977 1 90 190 ASN B C 1
ATOM 3482 O O . ASN B 1 190 ? -27.766 7.578 -4.102 1 90 190 ASN B O 1
ATOM 3486 N N . LEU B 1 191 ? -27.578 7.449 -1.96 1 89.38 191 LEU B N 1
ATOM 3487 C CA . LEU B 1 191 ? -27.297 6.02 -1.909 1 89.38 191 LEU B CA 1
ATOM 3488 C C . LEU B 1 191 ? -28.547 5.23 -1.536 1 89.38 191 LEU B C 1
ATOM 3490 O O . LEU B 1 191 ? -29.344 5.676 -0.703 1 89.38 191 LEU B O 1
ATOM 3494 N N . ALA B 1 192 ? -28.641 4.07 -2.164 1 86.31 192 ALA B N 1
ATOM 3495 C CA . ALA B 1 192 ? -29.734 3.186 -1.778 1 86.31 192 ALA B CA 1
ATOM 3496 C C . ALA B 1 192 ? -29.531 2.648 -0.365 1 86.31 192 ALA B C 1
ATOM 3498 O O . ALA B 1 192 ? -28.391 2.451 0.077 1 86.31 192 ALA B O 1
ATOM 3499 N N . GLU B 1 193 ? -30.625 2.424 0.344 1 83.12 193 GLU B N 1
ATOM 3500 C CA . GLU B 1 193 ? -30.609 2.02 1.747 1 83.12 193 GLU B CA 1
ATOM 3501 C C . GLU B 1 193 ? -29.922 0.666 1.917 1 83.12 193 GLU B C 1
ATOM 3503 O O . GLU B 1 193 ? -29.422 0.352 2.996 1 83.12 193 GLU B O 1
ATOM 3508 N N . HIS B 1 194 ? -29.828 -0.037 0.866 1 85.5 194 HIS B N 1
ATOM 3509 C CA . HIS B 1 194 ? -29.297 -1.39 1.016 1 85.5 194 HIS B CA 1
ATOM 3510 C C . HIS B 1 194 ? -27.891 -1.496 0.461 1 85.5 194 HIS B C 1
ATOM 3512 O O . HIS B 1 194 ? -27.297 -2.58 0.45 1 85.5 194 HIS B O 1
ATOM 3518 N N . GLU B 1 195 ? -27.344 -0.427 0.172 1 91.75 195 GLU B N 1
ATOM 3519 C CA . GLU B 1 195 ? -25.984 -0.449 -0.375 1 91.75 195 GLU B CA 1
ATOM 3520 C C . GLU B 1 195 ? -24.953 -0.096 0.692 1 91.75 195 GLU B C 1
ATOM 3522 O O . GLU B 1 195 ? -25.078 0.925 1.372 1 91.75 195 GLU B O 1
ATOM 3527 N N . PRO B 1 196 ? -23.984 -1.001 0.844 1 95.81 196 PRO B N 1
ATOM 3528 C CA . PRO B 1 196 ? -22.922 -0.67 1.806 1 95.81 196 PRO B CA 1
ATOM 3529 C C . PRO B 1 196 ? -22.031 0.462 1.324 1 95.81 196 PRO B C 1
ATOM 3531 O O . PRO B 1 196 ? -22.109 0.874 0.164 1 95.81 196 PRO B O 1
ATOM 3534 N N . ILE B 1 197 ? -21.172 0.976 2.227 1 96.88 197 ILE B N 1
ATOM 3535 C CA . ILE B 1 197 ? -20.312 2.102 1.894 1 96.88 197 ILE B CA 1
ATOM 3536 C C . ILE B 1 197 ? -18.938 1.895 2.516 1 96.88 197 ILE B C 1
ATOM 3538 O O . ILE B 1 197 ? -18.812 1.262 3.566 1 96.88 197 ILE B O 1
ATOM 3542 N N . PHE B 1 198 ? -17.922 2.42 1.864 1 97.56 198 PHE B N 1
ATOM 3543 C CA . PHE B 1 198 ? -16.609 2.508 2.486 1 97.56 198 PHE B CA 1
ATOM 3544 C C . PHE B 1 198 ? -16.562 3.629 3.518 1 97.56 198 PHE B C 1
ATOM 3546 O O . PHE B 1 198 ? -17.109 4.715 3.285 1 97.56 198 PHE B O 1
ATOM 3553 N N . GLU B 1 199 ? -16 3.354 4.574 1 97.56 199 GLU B N 1
ATOM 3554 C CA . GLU B 1 199 ? -15.711 4.348 5.605 1 97.56 199 GLU B CA 1
ATOM 3555 C C . GLU B 1 199 ? -14.211 4.477 5.84 1 97.56 199 GLU B C 1
ATOM 3557 O O . GLU B 1 199 ? -13.57 3.539 6.316 1 97.56 199 GLU B O 1
ATOM 3562 N N . ILE B 1 200 ? -13.68 5.605 5.562 1 97.75 200 ILE B N 1
ATOM 3563 C CA . ILE B 1 200 ? -12.258 5.875 5.711 1 97.75 200 ILE B CA 1
ATOM 3564 C C . ILE B 1 200 ? -12.039 6.926 6.797 1 97.75 200 ILE B C 1
ATOM 3566 O O . ILE B 1 200 ? -12.609 8.016 6.738 1 97.75 200 ILE B O 1
ATOM 3570 N N . THR B 1 201 ? -11.25 6.586 7.766 1 97.88 201 THR B N 1
ATOM 3571 C CA . THR B 1 201 ? -10.852 7.535 8.805 1 97.88 201 THR B CA 1
ATOM 3572 C C . THR B 1 201 ? -9.398 7.965 8.609 1 97.88 201 THR B C 1
ATOM 3574 O O . THR B 1 201 ? -8.508 7.121 8.477 1 97.88 201 THR B O 1
ATOM 3577 N N . GLU B 1 202 ? -9.219 9.219 8.594 1 97.44 202 GLU B N 1
ATOM 3578 C CA . GLU B 1 202 ? -7.891 9.766 8.32 1 97.44 202 GLU B CA 1
ATOM 3579 C C . GLU B 1 202 ? -7.426 10.688 9.445 1 97.44 202 GLU B C 1
ATOM 3581 O O . GLU B 1 202 ? -8.211 11.477 9.969 1 97.44 202 GLU B O 1
ATOM 3586 N N . ILE B 1 203 ? -6.176 10.562 9.773 1 97.5 203 ILE B N 1
ATOM 3587 C CA . ILE B 1 203 ? -5.543 11.477 10.727 1 97.5 203 ILE B CA 1
ATOM 3588 C C . ILE B 1 203 ? -4.27 12.055 10.109 1 97.5 203 ILE B C 1
ATOM 3590 O O . ILE B 1 203 ? -3.447 11.32 9.555 1 97.5 203 ILE B O 1
ATOM 3594 N N . ILE B 1 204 ? -4.172 13.32 10.164 1 96.62 204 ILE B N 1
ATOM 3595 C CA . ILE B 1 204 ? -2.98 14.023 9.711 1 96.62 204 ILE B CA 1
ATOM 3596 C C . ILE B 1 204 ? -2.324 14.734 10.891 1 96.62 204 ILE B C 1
ATOM 3598 O O . ILE B 1 204 ? -2.949 15.578 11.547 1 96.62 204 ILE B O 1
ATOM 3602 N N . LYS B 1 205 ? -1.068 14.438 11.07 1 96.12 205 LYS B N 1
ATOM 3603 C CA . LYS B 1 205 ? -0.339 14.93 12.234 1 96.12 205 LYS B CA 1
ATOM 3604 C C . LYS B 1 205 ? 1.012 15.516 11.836 1 96.12 205 LYS B C 1
ATOM 3606 O O . LYS B 1 205 ? 1.661 15.016 10.914 1 96.12 205 LYS B O 1
ATOM 3611 N N . ASN B 1 206 ? 1.331 16.609 12.461 1 94.19 206 ASN B N 1
ATOM 3612 C CA . ASN B 1 206 ? 2.717 17.062 12.461 1 94.19 206 ASN B CA 1
ATOM 3613 C C . ASN B 1 206 ? 3.572 16.281 13.445 1 94.19 206 ASN B C 1
ATOM 3615 O O . ASN B 1 206 ? 3.459 16.453 14.656 1 94.19 206 ASN B O 1
ATOM 3619 N N . ASP B 1 207 ? 4.406 15.531 12.852 1 91.06 207 ASP B N 1
ATOM 3620 C CA . ASP B 1 207 ? 5.172 14.594 13.672 1 91.06 207 ASP B CA 1
ATOM 3621 C C . ASP B 1 207 ? 6.16 15.328 14.57 1 91.06 207 ASP B C 1
ATOM 3623 O O . ASP B 1 207 ? 6.477 14.859 15.664 1 91.06 207 ASP B O 1
ATOM 3627 N N . ALA B 1 208 ? 6.68 16.438 14.156 1 88 208 ALA B N 1
ATOM 3628 C CA . ALA B 1 208 ? 7.66 17.203 14.922 1 88 2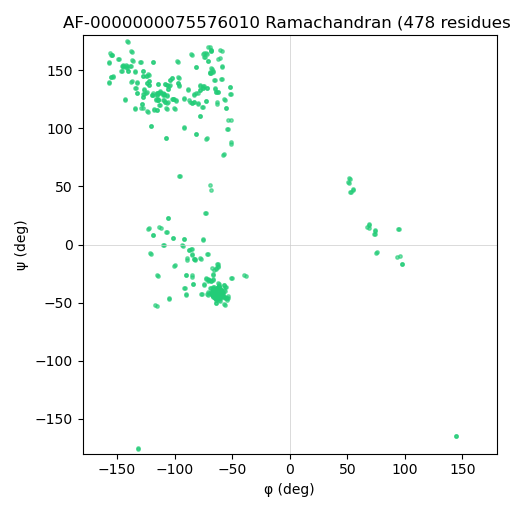08 ALA B CA 1
ATOM 3629 C C . ALA B 1 208 ? 7.016 17.859 16.141 1 88 208 ALA B C 1
ATOM 3631 O O . ALA B 1 208 ? 7.582 17.844 17.234 1 88 208 ALA B O 1
ATOM 3632 N N . THR B 1 209 ? 5.859 18.375 15.992 1 91.69 209 THR B N 1
ATOM 3633 C CA . THR B 1 209 ? 5.215 19.109 17.078 1 91.69 209 THR B CA 1
ATOM 3634 C C . THR B 1 209 ? 4.184 18.219 17.781 1 91.69 209 THR B C 1
ATOM 3636 O O . THR B 1 209 ? 3.703 18.562 18.859 1 91.69 209 THR B O 1
ATOM 3639 N N . GLN B 1 210 ? 3.783 17.141 17.094 1 93.25 210 GLN B N 1
ATOM 3640 C CA . GLN B 1 210 ? 2.793 16.172 17.578 1 93.25 210 GLN B CA 1
ATOM 3641 C C . GLN B 1 210 ? 1.387 16.766 17.516 1 93.25 210 GLN B C 1
ATOM 3643 O O . GLN B 1 210 ? 0.439 16.172 18.031 1 93.25 210 GLN B O 1
ATOM 3648 N N . LYS B 1 211 ? 1.283 17.891 16.906 1 94.31 211 LYS B N 1
ATOM 3649 C CA . LYS B 1 211 ? -0.033 18.5 16.75 1 94.31 211 LYS B CA 1
ATOM 3650 C C . LYS B 1 211 ? -0.822 17.828 15.625 1 94.31 211 LYS B C 1
ATOM 3652 O O . LYS B 1 211 ? -0.273 17.547 14.562 1 94.31 211 LYS B O 1
ATOM 3657 N N . ILE B 1 212 ? -2.105 17.609 15.945 1 96.94 212 ILE B N 1
ATOM 3658 C CA . ILE B 1 212 ? -2.992 17.062 14.922 1 96.94 212 ILE B CA 1
ATOM 3659 C C . ILE B 1 212 ? -3.512 18.203 14.031 1 96.94 212 ILE B C 1
ATOM 3661 O O . ILE B 1 212 ? -4.027 19.203 14.531 1 96.94 212 ILE B O 1
ATOM 3665 N N . LEU B 1 213 ? -3.381 18.031 12.758 1 95.5 213 LEU B N 1
ATOM 3666 C CA . LEU B 1 213 ? -3.818 19.031 11.797 1 95.5 213 LEU B CA 1
ATOM 3667 C C . LEU B 1 213 ? -5.258 18.781 11.367 1 95.5 213 LEU B C 1
ATOM 3669 O O . LEU B 1 213 ? -6.016 19.734 11.141 1 95.5 213 LEU B O 1
ATOM 3673 N N . GLU B 1 214 ? -5.562 17.516 11.242 1 96.31 214 GLU B N 1
ATOM 3674 C CA . GLU B 1 214 ? -6.879 17.156 10.719 1 96.31 214 GLU B CA 1
ATOM 3675 C C . GLU B 1 214 ? -7.281 15.75 11.156 1 96.31 214 GLU B C 1
ATOM 3677 O O . GLU B 1 214 ? -6.438 14.859 11.25 1 96.31 214 GLU B O 1
ATOM 3682 N N . TYR B 1 215 ? -8.5 15.617 11.484 1 97.88 215 TYR B N 1
ATOM 3683 C CA . TYR B 1 215 ? -9.18 14.336 11.609 1 97.88 215 TYR B CA 1
ATOM 3684 C C . TYR B 1 215 ? -10.43 14.289 10.734 1 97.88 215 TYR B C 1
ATOM 3686 O O . TYR B 1 215 ? -11.234 15.219 10.75 1 97.88 215 TYR B O 1
ATOM 3694 N N . ALA B 1 216 ? -10.555 13.195 9.938 1 97.75 216 ALA B N 1
ATOM 3695 C CA . ALA B 1 216 ? -11.656 13.227 8.977 1 97.75 216 ALA B CA 1
ATOM 3696 C C . ALA B 1 216 ? -12.234 11.828 8.766 1 97.75 216 ALA B C 1
ATOM 3698 O O . ALA B 1 216 ? -11.531 10.828 8.906 1 97.75 216 ALA B O 1
ATOM 3699 N N . TRP B 1 217 ? -13.516 11.781 8.484 1 97.75 217 TRP B N 1
ATOM 3700 C CA . TRP B 1 217 ? -14.203 10.633 7.914 1 97.75 217 TRP B CA 1
ATOM 3701 C C . TRP B 1 217 ? -14.531 10.867 6.441 1 97.75 217 TRP B C 1
ATOM 3703 O O . TRP B 1 217 ? -14.992 11.953 6.066 1 97.75 217 TRP B O 1
ATOM 3713 N N . PHE B 1 218 ? -14.266 9.953 5.742 1 98 218 PHE B N 1
ATOM 3714 C CA . PHE B 1 218 ? -14.57 9.945 4.316 1 98 218 PHE B CA 1
ATOM 3715 C C . PHE B 1 218 ? -15.43 8.742 3.951 1 98 218 PHE B C 1
ATOM 3717 O O . PHE B 1 218 ? -14.992 7.598 4.094 1 98 218 PHE B O 1
ATOM 3724 N N . TYR B 1 219 ? -16.703 9.008 3.521 1 97.88 219 TYR B N 1
ATOM 3725 C CA . TYR B 1 219 ? -17.641 7.98 3.105 1 97.88 219 TYR B CA 1
ATOM 3726 C C . TYR B 1 219 ? -17.812 7.969 1.591 1 97.88 219 TYR B C 1
ATOM 3728 O O . TYR B 1 219 ? -18.25 8.953 0.999 1 97.88 219 TYR B O 1
ATOM 3736 N N . VAL B 1 220 ? -17.547 6.848 1.019 1 97.06 220 VAL B N 1
ATOM 3737 C CA . VAL B 1 220 ? -17.594 6.812 -0.44 1 97.06 220 VAL B CA 1
ATOM 3738 C C . VAL B 1 220 ? -18.281 5.535 -0.906 1 97.06 220 VAL B C 1
ATOM 3740 O O . VAL B 1 220 ? -18.062 4.461 -0.351 1 97.06 220 VAL B O 1
ATOM 3743 N N . SER B 1 221 ? -19.078 5.73 -1.93 1 94.19 221 SER B N 1
ATOM 3744 C CA . SER B 1 221 ? -19.797 4.613 -2.525 1 94.19 221 SER B CA 1
ATOM 3745 C C . SER B 1 221 ? -18.844 3.605 -3.15 1 94.19 221 SER B C 1
ATOM 3747 O O . SER B 1 221 ? -17.859 3.99 -3.781 1 94.19 221 SER B O 1
ATOM 3749 N N . PRO B 1 222 ? -19.188 2.344 -2.986 1 94.19 222 PRO B N 1
ATOM 3750 C CA . PRO B 1 222 ? -18.344 1.315 -3.594 1 94.19 222 PRO B CA 1
ATOM 3751 C C . PRO B 1 222 ? -18.297 1.404 -5.117 1 94.19 222 PRO B C 1
ATOM 3753 O O . PRO B 1 222 ? -17.422 0.83 -5.754 1 94.19 222 PRO B O 1
ATOM 3756 N N . LYS B 1 223 ? -19.219 2.105 -5.668 1 93.88 223 LYS B N 1
ATOM 3757 C CA . LYS B 1 223 ? -19.234 2.32 -7.113 1 93.88 223 LYS B CA 1
ATOM 3758 C C . LYS B 1 223 ? -18.016 3.119 -7.559 1 93.88 223 LYS B C 1
ATOM 3760 O O . LYS B 1 223 ? -17.578 3.012 -8.711 1 93.88 223 LYS B O 1
ATOM 3765 N N . TYR B 1 224 ? -17.5 3.758 -6.609 1 95.56 224 TYR B N 1
ATOM 3766 C CA . TYR B 1 224 ? -16.484 4.715 -7.016 1 95.56 224 TYR B CA 1
ATOM 3767 C C . TYR B 1 224 ? -15.133 4.371 -6.391 1 95.56 224 TYR B C 1
ATOM 3769 O O . TYR B 1 224 ? -14.172 5.133 -6.52 1 95.56 224 TYR B O 1
ATOM 3777 N N . LEU B 1 225 ? -15.016 3.277 -5.766 1 95.88 225 LEU B N 1
ATOM 3778 C CA . LEU B 1 225 ? -13.742 2.926 -5.156 1 95.88 225 LEU B CA 1
ATOM 3779 C C . LEU B 1 225 ? -13.477 1.428 -5.27 1 95.88 225 LEU B C 1
ATOM 3781 O O . LEU B 1 225 ? -14.328 0.614 -4.898 1 95.88 225 LEU B O 1
ATOM 3785 N N . THR B 1 226 ? -12.383 1.079 -5.824 1 95.88 226 THR B N 1
ATOM 3786 C CA . THR B 1 226 ? -11.758 -0.238 -5.789 1 95.88 226 THR B CA 1
ATOM 3787 C C . THR B 1 226 ? -10.297 -0.13 -5.359 1 95.88 22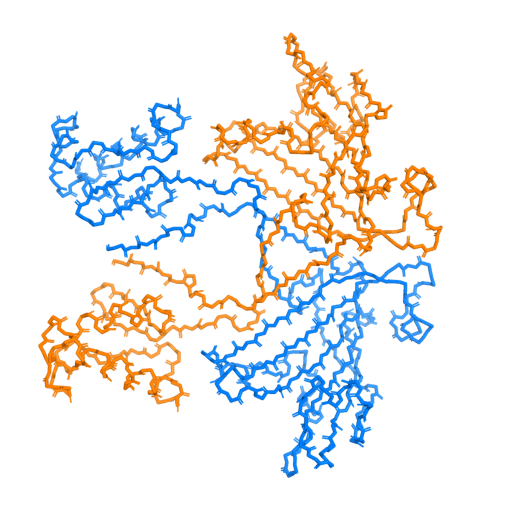6 THR B C 1
ATOM 3789 O O . THR B 1 226 ? -9.523 0.624 -5.953 1 95.88 226 THR B O 1
ATOM 3792 N N . ILE B 1 227 ? -10.008 -0.796 -4.301 1 94.69 227 ILE B N 1
ATOM 3793 C CA . ILE B 1 227 ? -8.617 -0.782 -3.861 1 94.69 227 ILE B CA 1
ATOM 3794 C C . ILE B 1 227 ? -7.828 -1.864 -4.598 1 94.69 227 ILE B C 1
ATOM 3796 O O . ILE B 1 227 ? -8.164 -3.049 -4.52 1 94.69 227 ILE B O 1
ATOM 3800 N N . LYS B 1 228 ? -6.832 -1.457 -5.266 1 95 228 LYS B N 1
ATOM 3801 C CA . LYS B 1 228 ? -6.02 -2.371 -6.062 1 95 228 LYS B CA 1
ATOM 3802 C C . LYS B 1 228 ? -4.617 -2.512 -5.48 1 95 228 LYS B C 1
ATOM 3804 O O . LYS B 1 228 ? -3.986 -1.516 -5.117 1 95 228 LYS B O 1
ATOM 3809 N N . ALA B 1 229 ? -4.215 -3.762 -5.352 1 93.88 229 ALA B N 1
ATOM 3810 C CA . ALA B 1 229 ? -2.885 -4.016 -4.801 1 93.88 229 ALA B CA 1
ATOM 3811 C C . ALA B 1 229 ? -2.158 -5.098 -5.598 1 93.88 229 ALA B C 1
ATOM 3813 O O . ALA B 1 229 ? -2.785 -5.852 -6.348 1 93.88 229 ALA B O 1
ATOM 3814 N N . ALA B 1 230 ? -0.832 -5.102 -5.496 1 92.62 230 ALA B N 1
ATOM 3815 C CA . ALA B 1 230 ? 0.005 -6.082 -6.18 1 92.62 230 ALA B CA 1
ATOM 3816 C C . ALA B 1 230 ? 1.264 -6.391 -5.371 1 92.62 230 ALA B C 1
ATOM 3818 O O . ALA B 1 230 ? 1.604 -5.656 -4.438 1 92.62 230 ALA B O 1
ATOM 3819 N N . THR B 1 231 ? 1.834 -7.523 -5.676 1 88.56 231 THR B N 1
ATOM 3820 C CA . THR B 1 231 ? 3.117 -7.828 -5.055 1 88.56 231 THR B CA 1
ATOM 3821 C C . THR B 1 231 ? 4.188 -6.836 -5.504 1 88.56 231 THR B C 1
ATOM 3823 O O . THR B 1 231 ? 4.246 -6.477 -6.684 1 88.56 231 THR B O 1
ATOM 3826 N N . PRO B 1 232 ? 4.93 -6.371 -4.469 1 79 232 PRO B N 1
ATOM 3827 C CA . PRO B 1 232 ? 6 -5.441 -4.84 1 79 232 PRO B CA 1
ATOM 3828 C C . PRO B 1 232 ? 7.043 -6.074 -5.758 1 79 232 PRO B C 1
ATOM 3830 O O . PRO B 1 232 ? 7.379 -7.25 -5.598 1 79 232 PRO B O 1
ATOM 3833 N N . LYS B 1 233 ? 7.387 -5.43 -6.844 1 67.25 233 LYS B N 1
ATOM 3834 C CA . LYS B 1 233 ? 8.422 -5.938 -7.746 1 67.25 233 LYS B CA 1
ATOM 3835 C C . LYS B 1 233 ? 9.812 -5.523 -7.281 1 67.25 233 LYS B C 1
ATOM 3837 O O . LYS B 1 233 ? 10.805 -6.148 -7.645 1 67.25 233 LYS B O 1
ATOM 3842 N N . ASP B 1 234 ? 9.93 -4.391 -6.539 1 60.06 234 ASP B N 1
ATOM 3843 C CA . ASP B 1 234 ? 11.25 -3.918 -6.125 1 60.06 234 ASP B CA 1
ATOM 3844 C C . ASP B 1 234 ? 11.539 -4.305 -4.68 1 60.06 234 ASP B C 1
ATOM 3846 O O . ASP B 1 234 ? 10.625 -4.441 -3.869 1 60.06 234 ASP B O 1
ATOM 3850 N N . SER B 1 235 ? 12.625 -5.164 -4.426 1 51.78 235 SER B N 1
ATOM 3851 C CA . SER B 1 235 ? 13.039 -5.57 -3.088 1 51.78 235 SER B CA 1
ATOM 3852 C C . SER B 1 235 ? 13.266 -4.363 -2.186 1 51.78 235 SER B C 1
ATOM 3854 O O . SER B 1 235 ? 13.82 -3.352 -2.619 1 51.78 235 SER B O 1
ATOM 3856 N N . SER B 1 236 ? 12.406 -4.09 -1.234 1 46.72 236 SER B N 1
ATOM 3857 C CA . SER B 1 236 ? 12.664 -3.098 -0.198 1 46.72 236 SER B CA 1
ATOM 3858 C C . SER B 1 236 ? 14.117 -3.15 0.271 1 46.72 236 SER B C 1
ATOM 3860 O O . SER B 1 236 ? 14.586 -2.236 0.95 1 46.72 236 SER B O 1
ATOM 3862 N N . ASP B 1 237 ? 14.711 -4.242 0.138 1 43.09 237 ASP B N 1
ATOM 3863 C CA . ASP B 1 237 ? 16.031 -4.398 0.753 1 43.09 237 ASP B CA 1
ATOM 3864 C C . ASP B 1 237 ? 17.078 -3.605 -0.008 1 43.09 237 ASP B C 1
ATOM 3866 O O . ASP B 1 237 ? 17.953 -4.188 -0.669 1 43.09 237 ASP B O 1
ATOM 3870 N N . LYS B 1 238 ? 16.703 -2.604 -0.635 1 40.03 238 LYS B N 1
ATOM 3871 C CA . LYS B 1 238 ? 17.844 -1.965 -1.287 1 40.03 238 LYS B CA 1
ATOM 3872 C C . LYS B 1 238 ? 18.781 -1.329 -0.262 1 40.03 238 LYS B C 1
ATOM 3874 O O . LYS B 1 238 ? 18.609 -0.169 0.115 1 40.03 238 LYS B O 1
ATOM 3879 N N . ARG B 1 239 ? 19.25 -1.999 0.811 1 32.84 239 ARG B N 1
ATOM 3880 C CA . ARG B 1 239 ? 20.359 -1.468 1.59 1 32.84 239 ARG B CA 1
ATOM 3881 C C . ARG B 1 239 ? 21.594 -1.239 0.708 1 32.84 239 ARG B C 1
ATOM 3883 O O . ARG B 1 239 ? 22.109 -2.178 0.101 1 32.84 239 ARG B O 1
ATOM 3890 N N . ILE B 1 240 ? 21.438 -0.105 -0.014 1 30.27 240 ILE B N 1
ATOM 3891 C CA . ILE B 1 240 ? 22.719 0.336 -0.544 1 30.27 240 ILE B CA 1
ATOM 3892 C C . ILE B 1 240 ? 23.75 0.387 0.581 1 30.27 240 ILE B C 1
ATOM 3894 O O . ILE B 1 240 ? 23.562 1.088 1.577 1 30.27 240 ILE B O 1
ATOM 3898 N N . PHE B 1 241 ? 24.438 -0.647 0.932 1 25.19 241 PHE B N 1
ATOM 3899 C CA . PHE B 1 241 ? 25.703 -0.376 1.609 1 25.19 241 PHE B CA 1
ATOM 3900 C C . PHE B 1 241 ? 26.656 0.388 0.696 1 25.19 241 PHE B C 1
ATOM 3902 O O . PHE B 1 241 ? 26.625 0.216 -0.524 1 25.19 241 PHE B O 1
#

Foldseek 3Di:
DLVVLLVVLLVVVVVCDVVVVADAFDFDDALVVSCVVSVHDSVSSVVSLVVCQFQAQWEADPPPHIGGHDFDPPDKDADDDPAVQWQAHWDWKAWPDKDKAADDPVVCVQQVDPDPWIKIWTWMFTDGPNATFKIKIKIFTDDPPPDPPVVLVTDPPSCVVVCVVLVVQKDKDKDKDKDQDDPVRCVVRVNDNPFIWIWMWMWIARNVVRGTGMTMIMIGGPVIDDTDIDGDSHRPPNPPD/DLVVLLVVLLVVVVVCDVVVVADAFDFDDALVVSCVVSVHDSVSSVVSLVVCVFQAQWEADPPPHIGGHDFDPPDKDFDDDPAVQWQAHWDWKAWPDKDKAADDPVVCVQQVDPDPWIKIWTWMFTDGPNATFKIKIKIFTDDPPPDPPVVLVTDPPSCVVVCVVLVVQKDKDKDKDKDQDDPVRCVVRVNDNPFIWIWMWMWIARNVVRGTGMTMIMIGGPVIDDTDIDRDSHRPPNPPD

Nearest PDB structures (foldseek):
  3bwg-assembly1_B  TM=5.642E-01  e=1.415E-14  Bacillus subtilis subsp. subtilis str. 168
  2wv0-assembly4_G-2  TM=5.674E-01  e=4.343E-13  Bacillus subtilis
  2wv0-assembly3_F  TM=5.707E-01  e=7.612E-13  Bacillus subtilis
  3f8m-assembly1_B  TM=5.566E-01  e=5.741E-12  Mycolicibacterium smegmatis MC2 155
  3f8l-assembly2_D  TM=8.343E-01  e=2.195E-07  Mycolicibacterium smegmatis MC2 155

Sequence (482 aa):
MSDVLYLAIVASLKDKILKSQLKPGDMLNSETSLMNEYSASRMTIRKSLSLLSNEGYIYSVPGKGNFVCKPEVDIFQFKFNKYDGLNTHIDEVKLISVKVMYPSKKIDKILNLDENQKAVEVKRILYSDQKEIAMEIIYLPYVHHQPVIEDMLKFANYLKPVEEKLAFVLDKSLDITITMPSEEICEKINLAEHEPIFEITEIIKNDATQKILEYAWFYVSPKYLTIKAATPKDSSDKRIFMSDVLYLAIVASLKDKILKSQLKPGDMLNSETSLMNEYSASRMTIRKSLSLLSNEGYIYSVPGKGNFVCKPEVDIFQFKFNKYDGLNTHIDEVKLISVKVMYPSKKIDKILNLDENQKAVEVKRILYSDQKEIAMEIIYLPYVHHQPVIEDMLKFANYLKPVEEKLAFVLDKSLDITITMPSEEICEKINLAEHEPIFEITEIIKNDATQKILEYAWFYVSPKYLTIKAATPKDSSDKRIF

Solvent-accessible surface area (backbone atoms only — not comparable to full-atom values): 25998 Å² total; per-residue (Å²): 118,69,76,54,47,26,52,49,50,38,52,51,52,50,48,34,40,70,69,56,74,40,42,65,64,36,70,51,73,51,71,68,54,46,24,65,75,65,71,43,51,72,69,41,52,49,51,21,51,49,51,38,32,74,63,31,51,30,36,51,40,78,98,75,45,41,26,30,39,70,70,64,77,68,38,30,33,34,75,41,26,90,61,80,48,31,74,53,63,75,77,46,46,47,78,75,44,76,43,80,39,75,61,55,72,68,56,37,60,71,46,61,57,58,90,92,48,38,25,32,41,36,34,34,38,35,22,35,93,90,34,54,48,26,40,37,43,36,39,30,72,50,52,89,91,53,76,79,56,67,73,45,66,44,37,90,70,51,58,47,69,60,43,60,72,38,42,91,38,55,41,41,37,35,39,40,41,64,42,69,61,51,71,67,53,23,65,72,35,72,45,60,92,82,47,50,27,36,38,33,39,38,41,33,29,36,59,82,79,64,44,44,59,34,40,34,41,40,38,35,41,47,91,39,42,62,50,57,32,25,44,69,74,64,52,85,66,65,57,78,103,119,71,76,55,47,25,52,50,51,38,50,52,53,49,49,34,41,71,69,56,74,41,40,67,65,36,70,53,76,50,73,69,55,44,22,63,74,65,71,42,50,71,66,41,51,50,50,21,51,50,51,37,33,73,64,32,54,30,36,51,40,77,96,75,47,42,25,30,40,72,70,63,77,67,37,30,32,32,76,41,27,89,62,79,47,31,75,54,62,74,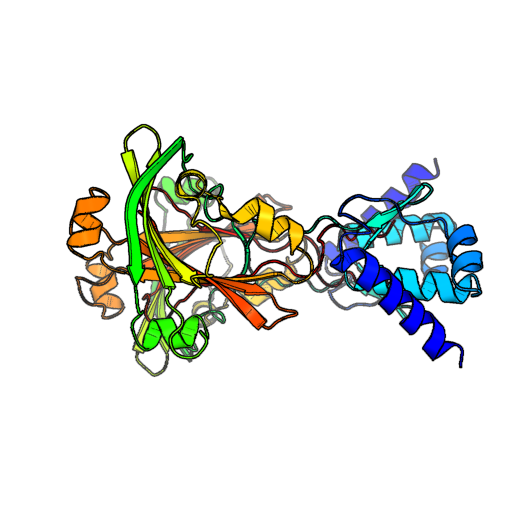77,46,46,46,79,75,45,77,42,80,39,76,60,54,71,67,57,38,61,71,46,60,58,58,90,91,49,39,26,31,42,35,34,33,37,36,21,36,93,90,34,53,49,26,41,36,42,36,38,31,69,51,50,91,91,52,74,79,55,66,73,45,65,43,37,90,70,51,58,48,70,60,43,60,70,37,42,92,39,55,43,40,38,35,39,40,41,65,42,69,63,52,71,68,53,24,65,73,34,71,44,62,92,82,47,49,27,36,38,31,41,37,42,34,27,35,58,81,78,66,44,45,59,36,42,34,40,40,36,33,40,49,88,38,42,60,51,57,31,26,45,70,75,64,52,83,68,64,56,79,103

Secondary structure (DSSP, 8-state):
-HHHHHHHHHHHHHHHHHTTSS-TTPBPPPHHHHHHHHT--HHHHHHHHHHHHHTTSEEEETTTEEEE----TT-EEEEE-TTTTSSS---EEEEEEEEEEPPPHHHHHHHTPPTT--EEEEEEEEEETTEEEEEEEEEEE--TT----TTGGGSTTTTHHHHHHTGGGEEEEEEEEEEPPPHHHHHHHT--TT--EEEEEEEEEETTT--EEEEEEEEE-GGG--EEEE--SS-S-----/-HHHHHHHHHHHHHHHHHTTSS-TTPBPPPHHHHHHHHT--HHHHHHHHHHHHHTTSEEEETTTEEEE----TT-EEEEE-TTTTSSS---EEEEEEEEEEPPPHHHHHHHTPPTT--EEEEEEEEEETTEEEEEEEEEEE--TTS---TTGGGSTTTTHHHHHHTGGGEEEEEEEEEEPPPHHHHHHHT--TT--EEEEEEEEEETTT--EEEEEEEEE-GGG--EEEE--SS-S-----

InterPro domains:
  IPR000524 Transcription regulator HTH, GntR [PF00392] (5-68)
  IPR000524 Transcription regulator HTH, GntR [PR00035] (28-42)
  IPR000524 Transcription regulator HTH, GntR [PR00035] (42-58)
  IPR000524 Transcription regulator HTH, GntR [PS50949] (3-71)
  IPR000524 Transcription regulator HTH, GntR [SM00345] (9-68)
  IPR000524 Transcription regulator HTH, GntR [cd07377] (5-69)
  IPR011663 UbiC transcription regulator-associated [PF07702] (93-220)
  IPR011663 UbiC transcription regulator-associated [SM00866] (86-226)
  IPR028978 Chorismate pyruvate-lyase/UbiC transcription regulator-associated domain superfamily [G3DSA:3.40.1410.10] (84-230)
  IPR028978 Chorismate pyruvate-lyase/UbiC transcription regulator-associated domain superfamily [SSF64288] (56-226)
  IPR036388 Winged helix-like DNA-binding domain superfamily [G3DSA:1.10.10.10] (1-74)
  IPR036390 Winged helix DNA-binding domain superfamily [SSF46785] (5-75)
  IPR050679 Bacterial HTH-type transcriptional regulator [PTHR44846] (4-230)

Radius of gyration: 26.64 Å; Cα contacts (8 Å, |Δi|>4): 958; chains: 2; bounding box: 68×71×55 Å

pLDDT: mean 90.6, std 11.7, range [25.19, 98.0]

Organism: Acetobacterium woodii (strain ATCC 29683 / DSM 1030 / JCM 2381 / KCTC 1655 / WB1) (NCBI:txid931626)